Protein AF-0000000084738604 (afdb_homodimer)

pLDDT: mean 96.79, std 7.36, range [33.97, 98.94]

InterPro domains:
  IPR006115 6-phosphogluconate dehydrogenase, NADP-binding [PF03446] (7-159)
  IPR008927 6-phosphogluconate dehydrogenase-like, C-terminal domain superfamily [SSF48179] (179-302)
  IPR013328 6-phosphogluconate dehydrogenase, domain 2 [G3DSA:1.10.1040.10] (171-302)
  IPR015815 3-hydroxyisobutyrate dehydrogenase-related [PIRSF000103] (4-301)
  IPR029154 3-hydroxyisobutyrate dehydrogenase-like, NAD-binding domain [PF14833] (179-284)
  IPR036291 NAD(P)-binding domain superfamily [SSF51735] (6-159)
  IPR051265 HIBADH-related NP60 subfamily [PTHR43580] (1-275)

Foldseek 3Di:
DPPPAFAEEEEDCPLQRLLLLQLLQQVSVVVVHQGYEYEYPPQVSVVVSVVPGRYDYDPDLLSVQQGGQEYEYEDQELVVVVVSLVRSLVRHDAAREYEYAYQYALVSLQVSQVSQVVSRYWYKYWHWDDFSVLQNVLAIETETEADDPVSCVVCVVSNDSRRHPHYDYDYRRRSVSSLVVLVVLLVVLLLLLVLLQQQLCCVLVPVALVNSLVCCCVVPNPDVSSVLSVCQNVVCQAPDARDWLVSSLNSLVSSVVSCVVVVHDDVSSVVLNVLSVVCCVPPNGTHSSLSSLSVCVVSVHDSDPVVD/DPPPAFAEEEEDCPLQRLLLLQLLQQVSVVVVHQGYEYEYPPQVSVVVSVVPGRYDYDPDLLSVQQRGQEYEYEDQELVVVVVSLVRSLVRHDAAREYEYAYQYALVSLQVSQVSQVVSRYWYKYWHWDDFSVLQNVLAIETETEADDPVSCVVCVVSNDSRRHPHYDYDYRRRSVSSLVVLVVLLVVLLLLLVLLQQQLCCVLVPVALVNSLVCCCVVPNPDVSSVLSVCQNVVCQAPDARDWLVSSLSSLVSSVVSCVVVVHDDVSSVVLNVLSVVCCVPPNGTHSSLSSLSVCVVSVHDSDPVVD

Organism: Rhizopus delemar (strain RA 99-880 / ATCC MYA-4621 / FGSC 9543 / NRRL 43880) (NCBI:txid246409)

Solvent-accessible surface area (backbone atoms only — not comparable to full-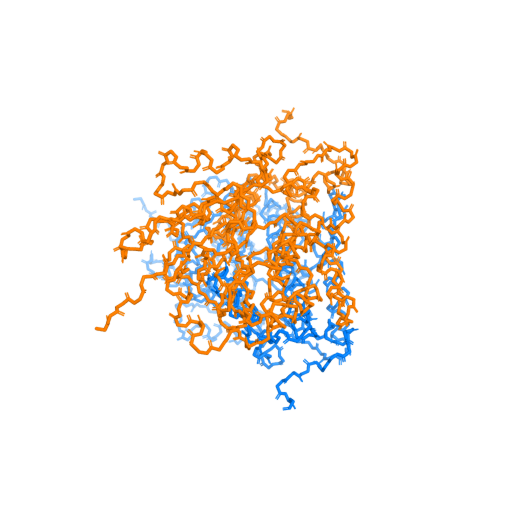atom values): 30447 Å² total; per-residue (Å²): 120,87,73,76,72,50,37,37,30,36,36,30,52,52,80,44,27,40,36,38,44,40,35,35,18,50,50,32,48,75,68,68,24,55,58,22,34,27,33,34,95,60,52,67,50,28,56,56,50,38,75,79,34,53,46,41,69,47,91,43,57,51,58,49,19,59,62,29,42,34,37,37,34,31,46,86,37,54,66,57,44,51,54,51,53,62,58,22,57,90,41,41,36,71,68,20,34,38,39,38,32,40,74,50,52,39,68,56,46,48,53,50,35,52,56,37,41,74,56,46,24,40,40,26,25,38,27,66,48,72,56,45,68,30,27,66,64,28,57,19,36,35,28,34,8,20,46,54,72,69,53,41,67,65,48,47,66,57,39,48,68,40,31,8,77,44,72,47,80,58,55,61,51,30,33,51,22,36,50,45,49,39,50,51,49,46,52,55,54,42,51,44,43,50,45,19,37,48,51,34,38,25,41,52,61,66,52,28,48,66,58,49,46,50,48,38,46,70,74,41,58,95,37,72,62,32,52,52,45,47,37,52,62,68,57,38,21,77,79,53,68,85,47,35,33,70,64,48,46,56,56,51,50,48,37,50,51,50,23,61,74,28,44,23,75,52,68,64,57,53,54,39,50,54,29,42,53,49,24,45,73,76,75,37,74,25,10,52,56,34,40,27,40,40,43,18,52,72,29,71,42,67,67,61,71,79,82,103,121,87,74,76,72,49,35,38,29,34,35,30,52,51,81,44,28,42,36,37,44,40,37,37,16,50,50,32,48,75,69,66,22,56,56,23,34,28,34,33,96,60,53,68,49,28,55,56,48,39,75,79,32,53,46,41,69,47,90,42,58,52,57,48,20,59,62,29,43,34,37,36,32,31,48,86,37,56,67,56,46,52,54,52,52,62,57,23,56,89,40,40,35,71,66,19,35,39,39,38,31,40,74,48,52,40,68,55,46,48,53,50,34,52,56,36,42,74,55,47,25,40,40,26,25,40,28,66,48,73,56,46,69,30,26,65,64,26,57,19,36,36,27,34,8,21,47,54,72,69,54,42,69,66,49,45,66,56,39,48,68,38,31,7,77,45,72,47,80,57,53,62,52,30,36,50,22,36,51,44,49,39,50,51,49,47,52,55,53,42,50,44,44,50,46,19,37,50,50,33,37,26,40,54,62,68,52,28,49,65,56,49,46,51,48,37,46,70,74,41,56,93,38,72,65,32,52,50,44,46,35,51,62,67,57,37,20,78,81,54,68,84,48,36,33,70,64,48,46,56,57,50,50,47,38,51,52,48,21,60,76,29,44,24,75,52,67,63,56,53,53,38,51,53,28,42,54,49,25,46,74,76,73,36,73,26,10,52,56,34,39,26,38,39,43,19,52,71,30,70,42,68,67,60,68,80,81,103

Radius of gyration: 28.25 Å; Cα contacts (8 Å, |Δi|>4): 1260; chains: 2; bounding box: 54×90×63 Å

Nearest PDB structures (foldseek):
  4gbj-assembly3_A  TM=9.069E-01  e=3.255E-23  Dyadobacter fermentans DSM 18053
  5y8k-assembly1_B  TM=8.513E-01  e=8.710E-22  Mycobacterium tuberculosis H37Rv
  2gf2-assembly1_A  TM=8.389E-01  e=6.147E-20  Homo sapiens
  3qha-assembly1_A  TM=7.106E-01  e=1.100E-16  Mycobacterium avium 104
  3zhb-assembly2_C  TM=6.419E-01  e=1.742E-14  Streptomyces kanamyceticus

Sequence (616 aa):
MSSSTLQISYIGLGAIGKHMAGHIANHAASLNYPPLLAYNRTQAKAEELKKTHPVVVATSLEEVAKKSDVIFSCLLNDAAVQETVEALLPHMKPNTILVEQSTIAPKLVKELAQKVSQVGGTYMACPIMGPPLKAAAADLIVLVAGGDSAARSKVLPLMVPVIGKKKIELGENPEESSRLKLCGNFIVTSVVEMLGEYMTLAEASGVGQDKAQELIDNFLPQTMISTYASRISNETFRDQIHFAISTTKKDVNHIIDLANEANAPVPITHTFLKNCDYVLEKHGDYDLTGVVAAHRDQAGIPTDLQKKMSSSTLQISYIGLGAIGKHMAGHIANHAASLNYPPLLAYNRTQAKAEELKKTHPVVVATSLEEVAKKSDVIFSCLLNDAAVQETVEALLPHMKPNTILVEQSTIAPKLVKELAQKVSQVGGTYMACPIMGPPLKAAAADLIVLVAGGDSAARSKVLPLMVPVIGKKKIELGENPEESSRLKLCGNFIVTSVVEMLGEYMTLAEASGVGQDKAQELIDNFLPQTMISTYASRISNETFRDQIHFAISTTKKDVNHIIDLANEANAPVPITHTFLKNCDYVLEKHGDYDLTGVVAAHRDQAGIPTDLQKK

Secondary structure (DSSP, 8-state):
-------EEEE--STTHHHHHHHHHHHHHHTTPPPEEEE-SSHHHHHHHHTTSSEEE-S-HHHHHHH-SEEEE--SSHHHHHHHHHHHGGGPPTTPEEEE-S---HHHHHHHHHHHHHTT-EEEE--EES-HHHHHTT-PEEEEEES-HHHHHHHGGGTTTTT-SEEEE--S-THHHHHHHHHHHHHHHHHHHHHHHHHHHHHHTT--HHHHHHHHHHHSTTSHHHHHHHHHHTTGGGT--SSBHHHHHHHHHHHHHHHHHHT---HHHHHHHHHHHHHHHHT-S-BGGGGHHHHHHHHTS-S-STT-/-------EEEE--STTHHHHHHHHHHHHHHTTPPPEEEE-SSHHHHHHHHTTSSEEE-S-HHHHHHH-SEEEE--SSHHHHHHHHHHHGGGPPTTPEEEE-S---HHHHHHHHHHHHHTT-EEEE--EES-HHHHHTT-PEEEEEES-HHHHHHHGGGTTTTT-SEEEE--S-THHHHHHHHHHHHHHHHHHHHHHHHHHHHHHTT--HHHHHHHHHHHSTTSHHHHHHHHHHTTGGGT--SSBHHHHHHHHHHHHHHHHHHT---HHHHHHHHHHHHHHHHT-S-BGGGGHHHHHHHHTS-S-STT-

Structure (mmCIF, N/CA/C/O backbone):
data_AF-0000000084738604-model_v1
#
loop_
_entity.id
_entity.type
_entity.pdbx_description
1 polymer '6-phosphogluconate dehydrogenase NADP-binding domain-containing protein'
#
loop_
_atom_site.group_PDB
_atom_site.id
_atom_site.type_symbol
_atom_site.label_atom_id
_atom_site.label_alt_id
_atom_site.label_comp_id
_atom_site.label_asym_id
_atom_site.label_entity_id
_atom_site.label_seq_id
_atom_site.pdbx_PDB_ins_code
_atom_site.Cartn_x
_atom_site.Cartn_y
_atom_site.Cartn_z
_atom_site.occupancy
_atom_site.B_iso_or_equiv
_atom_site.auth_seq_id
_atom_site.auth_comp_id
_atom_site.auth_asym_id
_atom_site.auth_atom_id
_atom_site.pdbx_PDB_model_num
ATOM 1 N N . MET A 1 1 ? 8.281 22.547 40.75 1 33.97 1 MET A N 1
ATOM 2 C CA . MET A 1 1 ? 8.367 23.5 39.656 1 33.97 1 MET A CA 1
ATOM 3 C C . MET A 1 1 ? 7.02 24.156 39.406 1 33.97 1 MET A C 1
ATOM 5 O O . MET A 1 1 ? 5.984 23.5 39.406 1 33.97 1 MET A O 1
ATOM 9 N N . SER A 1 2 ? 6.711 25.219 39.938 1 39.81 2 SER A N 1
ATOM 10 C CA . SER A 1 2 ? 5.406 25.875 39.844 1 39.81 2 SER A CA 1
ATOM 11 C C . SER A 1 2 ? 4.75 25.625 38.5 1 39.81 2 SER A C 1
ATOM 13 O O . SER A 1 2 ? 5.23 26.109 37.469 1 39.81 2 SER A O 1
ATOM 15 N N . SER A 1 3 ? 4.332 24.484 38.094 1 49.19 3 SER A N 1
ATOM 16 C CA . SER A 1 3 ? 3.828 24.016 36.812 1 49.19 3 SER A CA 1
ATOM 17 C C . SER A 1 3 ? 2.83 25 36.219 1 49.19 3 SER A C 1
ATOM 19 O O . SER A 1 3 ? 1.771 25.234 36.781 1 49.19 3 SER A O 1
ATOM 21 N N . SER A 1 4 ? 3.322 26.125 35.625 1 68.75 4 SER A N 1
ATOM 22 C CA . SER A 1 4 ? 2.494 27.203 35.094 1 68.75 4 SER A CA 1
ATOM 23 C C . SER A 1 4 ? 1.292 26.672 34.344 1 68.75 4 SER A C 1
ATOM 25 O O . SER A 1 4 ? 1.424 25.734 33.531 1 68.75 4 SER A O 1
ATOM 27 N N . THR A 1 5 ? 0.12 26.891 34.906 1 90.31 5 THR A N 1
ATOM 28 C CA . THR A 1 5 ? -1.177 26.547 34.312 1 90.31 5 THR A CA 1
ATOM 29 C C . THR A 1 5 ? -1.376 27.234 32.969 1 90.31 5 THR A C 1
ATOM 31 O O . THR A 1 5 ? -1.068 28.422 32.844 1 90.31 5 THR A O 1
ATOM 34 N N . LEU A 1 6 ? -1.567 26.422 31.938 1 95.94 6 LEU A N 1
ATOM 35 C CA . LEU A 1 6 ? -1.768 26.953 30.594 1 95.94 6 LEU A CA 1
ATOM 36 C C . LEU A 1 6 ? -3.252 27.047 30.266 1 95.94 6 LEU A C 1
ATOM 38 O O . LEU A 1 6 ? -4.023 26.141 30.594 1 95.94 6 LEU A O 1
ATOM 42 N N . GLN A 1 7 ? -3.617 28.219 29.719 1 98.19 7 GLN A N 1
ATOM 43 C CA . GLN A 1 7 ? -4.902 28.234 29.016 1 98.19 7 GLN A CA 1
ATOM 44 C C . GLN A 1 7 ? -4.758 27.734 27.578 1 98.19 7 GLN A C 1
ATOM 46 O O . GLN A 1 7 ? -4.078 28.375 26.766 1 98.19 7 GLN A O 1
ATOM 51 N N . ILE A 1 8 ? -5.426 26.578 27.297 1 98.75 8 ILE A N 1
ATOM 52 C CA . ILE A 1 8 ? -5.363 25.953 25.984 1 98.75 8 ILE A CA 1
ATOM 53 C C . ILE A 1 8 ? -6.668 26.203 25.234 1 98.75 8 ILE A C 1
ATOM 55 O O . ILE A 1 8 ? -7.754 26.125 25.812 1 98.75 8 ILE A O 1
ATOM 59 N N . SER A 1 9 ? -6.547 26.5 23.969 1 98.88 9 SER A N 1
ATOM 60 C CA . SER A 1 9 ? -7.73 26.641 23.125 1 98.88 9 SER A CA 1
ATOM 61 C C . SER A 1 9 ? -7.656 25.734 21.906 1 98.88 9 SER A C 1
ATOM 63 O O . SER A 1 9 ? -6.566 25.312 21.5 1 98.88 9 SER A O 1
ATOM 65 N N . TYR A 1 10 ? -8.812 25.359 21.312 1 98.94 10 TYR A N 1
ATOM 66 C CA . TYR A 1 10 ? -8.906 24.594 20.062 1 98.94 10 TYR A CA 1
ATOM 67 C C . TYR A 1 10 ? -9.906 25.234 19.109 1 98.94 10 TYR A C 1
ATOM 69 O O . TYR A 1 10 ? -11.062 25.453 19.469 1 98.94 10 TYR A O 1
ATOM 77 N N . ILE A 1 11 ? -9.367 25.578 17.953 1 98.94 11 ILE A N 1
ATOM 78 C CA . ILE A 1 11 ? -10.203 26.172 16.922 1 98.94 11 ILE A CA 1
ATOM 79 C C . ILE A 1 11 ? -10.438 25.156 15.797 1 98.94 11 ILE A C 1
ATOM 81 O O . ILE A 1 11 ? -9.484 24.672 15.188 1 98.94 11 ILE A O 1
ATOM 85 N N . GLY A 1 12 ? -11.695 24.891 15.398 1 98.75 12 GLY A N 1
ATOM 86 C CA . GLY A 1 12 ? -12.047 23.922 14.375 1 98.75 12 GLY A CA 1
ATOM 87 C C . GLY A 1 12 ? -12.461 22.578 14.945 1 98.75 12 GLY A C 1
ATOM 88 O O . GLY A 1 12 ? -11.609 21.797 15.383 1 98.75 12 GLY A O 1
ATOM 89 N N . LEU A 1 13 ? -13.758 22.328 14.867 1 98.56 13 LEU A N 1
ATOM 90 C CA . LEU A 1 13 ? -14.32 21.125 15.484 1 98.56 13 LEU A CA 1
ATOM 91 C C . LEU A 1 13 ? -15.078 20.281 14.461 1 98.56 13 LEU A C 1
ATOM 93 O O . LEU A 1 13 ? -16.219 19.906 14.688 1 98.56 13 LEU A O 1
ATOM 97 N N . GLY A 1 14 ? -14.375 20.109 13.312 1 96.06 14 GLY A N 1
ATOM 98 C CA . GLY A 1 14 ? -14.898 19.234 12.273 1 96.06 14 GLY A CA 1
ATOM 99 C C . GLY A 1 14 ? -14.711 17.75 12.586 1 96.06 14 GLY A C 1
ATOM 100 O O . GLY A 1 14 ? -14.633 17.375 13.758 1 96.06 14 GLY A O 1
ATOM 101 N N . ALA A 1 15 ? -14.656 16.938 11.578 1 94.12 15 ALA A N 1
ATOM 102 C CA . ALA A 1 15 ? -14.664 15.477 11.664 1 94.12 15 ALA A CA 1
ATOM 103 C C . ALA A 1 15 ? -13.469 14.969 12.461 1 94.12 15 ALA A C 1
ATOM 105 O O . ALA A 1 15 ? -13.555 13.945 13.148 1 94.12 15 ALA A O 1
ATOM 106 N N . ILE A 1 16 ? -12.359 15.68 12.406 1 96.94 16 ILE A N 1
ATOM 107 C CA . ILE A 1 16 ? -11.148 15.25 13.094 1 96.94 16 ILE A CA 1
ATOM 108 C C . ILE A 1 16 ? -10.906 16.125 14.32 1 96.94 16 ILE A C 1
ATOM 110 O O . ILE A 1 16 ? -10.664 15.625 15.414 1 96.94 16 ILE A O 1
ATOM 114 N N . GLY A 1 17 ? -11.102 17.438 14.18 1 98.5 17 GLY A N 1
ATOM 115 C CA . GLY A 1 17 ? -10.789 18.406 15.219 1 98.5 17 GLY A CA 1
ATOM 116 C C . GLY A 1 17 ? -11.547 18.156 16.516 1 98.5 17 GLY A C 1
ATOM 117 O O . GLY A 1 17 ? -11 18.344 17.594 1 98.5 17 GLY A O 1
ATOM 118 N N . LYS A 1 18 ? -12.773 17.719 16.391 1 98.56 18 LYS A N 1
ATOM 119 C CA . LYS A 1 18 ? -13.602 17.531 17.594 1 98.56 18 LYS A CA 1
ATOM 120 C C . LYS A 1 18 ? -13.023 16.453 18.484 1 98.56 18 LYS A C 1
ATOM 122 O O . LYS A 1 18 ? -13.07 16.562 19.719 1 98.56 18 LYS A O 1
ATOM 127 N N . HIS A 1 19 ? -12.469 15.391 17.906 1 98.75 19 HIS A N 1
ATOM 128 C CA . HIS A 1 19 ? -11.891 14.305 18.688 1 98.75 19 HIS A CA 1
ATOM 129 C C . HIS A 1 19 ? -10.594 14.734 19.359 1 98.75 19 HIS A C 1
ATOM 131 O O . HIS A 1 19 ? -10.383 14.461 20.547 1 98.75 19 HIS A O 1
ATOM 137 N N . MET A 1 20 ? -9.789 15.469 18.578 1 98.88 20 MET A N 1
ATOM 138 C CA . MET A 1 20 ? -8.523 15.953 19.125 1 98.88 20 MET A CA 1
ATOM 139 C C . MET A 1 20 ? -8.781 16.953 20.266 1 98.88 20 MET A C 1
ATOM 141 O O . MET A 1 20 ? -8.156 16.859 21.328 1 98.88 20 MET A O 1
ATOM 145 N N . ALA A 1 21 ? -9.695 17.844 20.031 1 98.94 21 ALA A N 1
ATOM 146 C CA . ALA A 1 21 ? -10.07 18.812 21.062 1 98.94 21 ALA A CA 1
ATOM 147 C C . ALA A 1 21 ? -10.547 18.125 22.328 1 98.94 21 ALA A C 1
ATOM 149 O O . ALA A 1 21 ? -10.172 18.531 23.438 1 98.94 21 ALA A O 1
ATOM 150 N N . GLY A 1 22 ? -11.352 17.125 22.172 1 98.88 22 GLY A N 1
ATOM 151 C CA . GLY A 1 22 ? -11.836 16.391 23.328 1 98.88 22 GLY A CA 1
ATOM 152 C C . GLY A 1 22 ? -10.727 15.727 24.125 1 98.88 22 GLY A C 1
ATOM 153 O O . GLY A 1 22 ? -10.695 15.82 25.344 1 98.88 22 GLY A O 1
ATOM 154 N N . HIS A 1 23 ? -9.82 15.055 23.438 1 98.94 23 HIS A N 1
ATOM 155 C CA . HIS A 1 23 ? -8.695 14.414 24.094 1 98.94 23 HIS A CA 1
ATOM 156 C C . HIS A 1 23 ? -7.836 15.438 24.844 1 98.94 23 HIS A C 1
ATOM 158 O O . HIS A 1 23 ? -7.418 15.195 25.969 1 98.94 23 HIS A O 1
ATOM 164 N N . ILE A 1 24 ? -7.602 16.562 24.203 1 98.88 24 ILE A N 1
ATOM 165 C CA . ILE A 1 24 ? -6.766 17.609 24.797 1 98.88 24 ILE A CA 1
ATOM 166 C C . ILE A 1 24 ? -7.477 18.219 26 1 98.88 24 ILE A C 1
ATOM 168 O O . ILE A 1 24 ? -6.848 18.5 27.016 1 98.88 24 ILE A O 1
ATOM 172 N N . ALA A 1 25 ? -8.758 18.406 25.906 1 98.81 25 ALA A N 1
ATOM 173 C CA . ALA A 1 25 ? -9.547 18.938 27.031 1 98.81 25 ALA A CA 1
ATOM 174 C C . ALA A 1 25 ? -9.438 18.031 28.25 1 98.81 25 ALA A C 1
ATOM 176 O O . ALA A 1 25 ? -9.203 18.5 29.359 1 98.81 25 ALA A O 1
ATOM 177 N N . ASN A 1 26 ? -9.617 16.734 28 1 98.81 26 ASN A N 1
ATOM 178 C CA . ASN A 1 26 ? -9.508 15.766 29.094 1 98.81 26 ASN A CA 1
ATOM 179 C C . ASN A 1 26 ? -8.117 15.773 29.719 1 98.81 26 ASN A C 1
ATOM 181 O O . ASN A 1 26 ? -7.977 15.688 30.938 1 98.81 26 ASN A O 1
ATOM 185 N N . HIS A 1 27 ? -7.145 15.852 28.844 1 98.69 27 HIS A N 1
ATOM 186 C CA . HIS A 1 27 ? -5.77 15.875 29.344 1 98.69 27 HIS A CA 1
ATOM 187 C C . HIS A 1 27 ? -5.5 17.141 30.156 1 98.69 27 HIS A C 1
ATOM 189 O O . HIS A 1 27 ? -4.871 17.062 31.219 1 98.69 27 HIS A O 1
ATOM 195 N N . ALA A 1 28 ? -5.945 18.281 29.672 1 98.19 28 ALA A N 1
ATOM 196 C CA . ALA A 1 28 ? -5.793 19.547 30.406 1 98.19 28 ALA A CA 1
ATOM 197 C C . ALA A 1 28 ? -6.43 19.453 31.781 1 98.19 28 ALA A C 1
ATOM 199 O O . ALA A 1 28 ? -5.852 19.906 32.781 1 98.19 28 ALA A O 1
ATOM 200 N N . ALA A 1 29 ? -7.559 18.875 31.828 1 97.94 29 ALA A N 1
ATOM 201 C CA . ALA A 1 29 ? -8.25 18.688 33.094 1 97.94 29 ALA A CA 1
ATOM 202 C C . ALA A 1 29 ? -7.422 17.828 34.062 1 97.94 29 ALA A C 1
ATOM 204 O O . ALA A 1 29 ? -7.344 18.125 35.25 1 97.94 29 ALA A O 1
ATOM 205 N N . SER A 1 30 ? -6.836 16.797 33.469 1 97.94 30 SER A N 1
ATOM 206 C CA . SER A 1 30 ? -6.031 15.898 34.281 1 97.94 30 SER A CA 1
ATOM 207 C C . SER A 1 30 ? -4.801 16.609 34.844 1 97.94 30 SER A C 1
ATOM 209 O O . SER A 1 30 ? -4.246 16.188 35.875 1 97.94 30 SER A O 1
ATOM 211 N N . LEU A 1 31 ? -4.395 17.703 34.219 1 96.88 31 LEU A N 1
ATOM 212 C CA . LEU A 1 31 ? -3.238 18.484 34.656 1 96.88 31 LEU A CA 1
ATOM 213 C C . LEU A 1 31 ? -3.672 19.656 35.531 1 96.88 31 LEU A C 1
ATOM 215 O O . LEU A 1 31 ? -2.848 20.484 35.906 1 96.88 31 LEU A O 1
ATOM 219 N N . ASN A 1 32 ? -4.961 19.75 35.75 1 96.81 32 ASN A N 1
ATOM 220 C CA . ASN A 1 32 ? -5.562 20.844 36.5 1 96.81 32 ASN A CA 1
ATOM 221 C C . ASN A 1 32 ? -5.387 22.188 35.812 1 96.81 32 ASN A C 1
ATOM 223 O O . ASN A 1 32 ? -5.152 23.203 36.469 1 96.81 32 ASN A O 1
ATOM 227 N N . TYR A 1 33 ? -5.289 22.141 34.5 1 97.75 33 TYR A N 1
ATOM 228 C CA . TYR A 1 33 ? -5.363 23.359 33.719 1 97.75 33 TYR A CA 1
ATOM 229 C C . TYR A 1 33 ? -6.801 23.859 33.625 1 97.75 33 TYR A C 1
ATOM 231 O O . TYR A 1 33 ? -7.742 23.125 33.938 1 97.75 33 TYR A O 1
ATOM 239 N N . PRO A 1 34 ? -6.934 25.172 33.281 1 97.5 34 PRO A N 1
ATOM 240 C CA . PRO A 1 34 ? -8.297 25.625 32.969 1 97.5 34 PRO A CA 1
ATOM 241 C C . PRO A 1 34 ? -8.953 24.812 31.859 1 97.5 34 PRO A C 1
ATOM 243 O O . PRO A 1 34 ? -8.258 24.25 31.016 1 97.5 34 PRO A O 1
ATOM 246 N N . PRO A 1 35 ? -10.281 24.734 31.875 1 98.38 35 PRO A N 1
ATOM 247 C CA . PRO A 1 35 ? -10.961 24.031 30.781 1 98.38 35 PRO A CA 1
ATOM 248 C C . PRO A 1 35 ? -10.57 24.547 29.406 1 98.38 35 PRO A C 1
ATOM 250 O O . PRO A 1 35 ? -10.352 25.75 29.234 1 98.38 35 PRO A O 1
ATOM 253 N N . LEU A 1 36 ? -10.547 23.656 28.484 1 98.81 36 LEU A N 1
ATOM 254 C CA . LEU A 1 36 ? -10.211 24.016 27.109 1 98.81 36 LEU A CA 1
ATOM 255 C C . LEU A 1 36 ? -11.195 25.047 26.562 1 98.81 36 LEU A C 1
ATOM 257 O O . LEU A 1 36 ? -12.414 24.891 26.719 1 98.81 36 LEU A O 1
ATOM 261 N N . LEU A 1 37 ? -10.672 26.109 26.031 1 98.75 37 LEU A N 1
ATOM 262 C CA . LEU A 1 37 ? -11.5 27.062 25.297 1 98.75 37 LEU A CA 1
ATOM 263 C C . LEU A 1 37 ? -11.719 26.625 23.859 1 98.75 37 LEU A C 1
ATOM 265 O O . LEU A 1 37 ? -10.781 26.625 23.047 1 98.75 37 LEU A O 1
ATOM 269 N N . ALA A 1 38 ? -12.984 26.25 23.5 1 98.88 38 ALA A N 1
ATOM 270 C CA . ALA A 1 38 ? -13.281 25.672 22.188 1 98.88 38 ALA A CA 1
ATOM 271 C C . ALA A 1 38 ? -14.031 26.656 21.312 1 98.88 38 ALA A C 1
ATOM 273 O O . ALA A 1 38 ? -14.984 27.297 21.766 1 98.88 38 ALA A O 1
ATOM 274 N N . TYR A 1 39 ? -13.586 26.781 20.047 1 98.75 39 TYR A N 1
ATOM 275 C CA . TYR A 1 39 ? -14.25 27.656 19.094 1 98.75 39 TYR A CA 1
ATOM 276 C C . TYR A 1 39 ? -14.469 26.953 17.766 1 98.75 39 TYR A C 1
ATOM 278 O O . TYR A 1 39 ? -13.602 26.219 17.281 1 98.75 39 TYR A O 1
ATOM 286 N N . ASN A 1 40 ? -15.609 27.188 17.188 1 98.5 40 ASN A N 1
ATOM 287 C CA . ASN A 1 40 ? -15.953 26.828 15.805 1 98.5 40 ASN A CA 1
ATOM 288 C C . ASN A 1 40 ? -16.859 27.875 15.164 1 98.5 40 ASN A C 1
ATOM 290 O O . ASN A 1 40 ? -17.688 28.5 15.844 1 98.5 40 ASN A O 1
ATOM 294 N N . ARG A 1 41 ? -16.672 28.094 13.867 1 95.88 41 ARG A N 1
ATOM 295 C CA . ARG A 1 41 ? -17.516 29.047 13.172 1 95.88 41 ARG A CA 1
ATOM 296 C C . ARG A 1 41 ? -19 28.75 13.43 1 95.88 41 ARG A C 1
ATOM 298 O O . ARG A 1 41 ? -19.781 29.672 13.703 1 95.88 41 ARG A O 1
ATOM 305 N N . THR A 1 42 ? -19.312 27.453 13.297 1 95.88 42 THR A N 1
ATOM 306 C CA . THR A 1 42 ? -20.641 27 13.742 1 95.88 42 THR A CA 1
ATOM 307 C C . THR A 1 42 ? -20.625 26.672 15.227 1 95.88 42 THR A C 1
ATOM 309 O O . THR A 1 42 ? -20.266 25.562 15.617 1 95.88 42 THR A O 1
ATOM 312 N N . GLN A 1 43 ? -21.203 27.5 16.047 1 95.5 43 GLN A N 1
ATOM 313 C CA . GLN A 1 43 ? -21.047 27.438 17.5 1 95.5 43 GLN A CA 1
ATOM 314 C C . GLN A 1 43 ? -21.672 26.156 18.062 1 95.5 43 GLN A C 1
ATOM 316 O O . GLN A 1 43 ? -21.219 25.641 19.094 1 95.5 43 GLN A O 1
ATOM 321 N N . ALA A 1 44 ? -22.641 25.641 17.328 1 97.31 44 ALA A N 1
ATOM 322 C CA . ALA A 1 44 ? -23.312 24.438 17.781 1 97.31 44 ALA A CA 1
ATOM 323 C C . ALA A 1 44 ? -22.344 23.281 17.938 1 97.31 44 ALA A C 1
ATOM 325 O O . ALA A 1 44 ? -22.516 22.438 18.812 1 97.31 44 ALA A O 1
ATOM 326 N N . LYS A 1 45 ? -21.266 23.281 17.219 1 97.88 45 LYS A N 1
ATOM 327 C CA . LYS A 1 45 ? -20.281 22.219 17.312 1 97.88 45 LYS A CA 1
ATOM 328 C C . LYS A 1 45 ? -19.5 22.297 18.625 1 97.88 45 LYS A C 1
ATOM 330 O O . LYS A 1 45 ? -19.188 21.281 19.234 1 97.88 45 LYS A O 1
ATOM 335 N N . ALA A 1 46 ? -19.203 23.516 19.031 1 98.25 46 ALA A N 1
ATOM 336 C CA . ALA A 1 46 ? -18.5 23.703 20.297 1 98.25 46 ALA A CA 1
ATOM 337 C C . ALA A 1 46 ? -19.422 23.359 21.469 1 98.25 46 ALA A C 1
ATOM 339 O O . ALA A 1 46 ? -18.969 22.781 22.469 1 98.25 46 ALA A O 1
ATOM 340 N N . GLU A 1 47 ? -20.703 23.719 21.328 1 98.31 47 GLU A N 1
ATOM 341 C CA . GLU A 1 47 ? -21.672 23.391 22.359 1 98.31 47 GLU A CA 1
ATOM 342 C C . GLU A 1 47 ? -21.828 21.875 22.516 1 98.31 47 GLU A C 1
ATOM 344 O O . GLU A 1 47 ? -22 21.375 23.625 1 98.31 47 GLU A O 1
ATOM 349 N N . GLU A 1 48 ? -21.797 21.219 21.391 1 98.44 48 GLU A N 1
ATOM 350 C CA . GLU A 1 48 ? -21.891 19.766 21.422 1 98.44 48 GLU A CA 1
ATOM 351 C C . GLU A 1 48 ? -20.719 19.141 22.156 1 98.44 48 GLU A C 1
ATOM 353 O O . GLU A 1 48 ? -20.875 18.203 22.922 1 98.44 48 GLU A O 1
ATOM 358 N N . LEU A 1 49 ? -19.531 19.625 21.891 1 98.56 49 LEU A N 1
ATOM 359 C CA . LEU A 1 49 ? -18.328 19.125 22.562 1 98.56 49 LEU A CA 1
ATOM 360 C C . LEU A 1 49 ? -18.406 19.344 24.062 1 98.56 49 LEU A C 1
ATOM 362 O O . LEU A 1 49 ? -17.953 18.5 24.844 1 98.56 49 LEU A O 1
ATOM 366 N N . LYS A 1 50 ? -18.984 20.422 24.484 1 98.31 50 LYS A N 1
ATOM 367 C CA . LYS A 1 50 ? -19.094 20.812 25.891 1 98.31 50 LYS A CA 1
ATOM 368 C C . LYS A 1 50 ? -19.922 19.781 26.672 1 98.31 50 LYS A C 1
ATOM 370 O O . LYS A 1 50 ? -19.719 19.609 27.875 1 98.31 50 LYS A O 1
ATOM 375 N N . LYS A 1 51 ? -20.781 19.078 25.984 1 98.38 51 LYS A N 1
ATOM 376 C CA . LYS A 1 51 ? -21.656 18.125 26.641 1 98.38 51 LYS A CA 1
ATOM 377 C C . LYS A 1 51 ? -20.891 16.922 27.172 1 98.38 51 LYS A C 1
ATOM 379 O O . LYS A 1 51 ? -21.312 16.266 28.109 1 98.38 51 LYS A O 1
ATOM 384 N N . THR A 1 52 ? -19.719 16.656 26.578 1 98.12 52 THR A N 1
ATOM 385 C CA . THR A 1 52 ? -19.062 15.383 26.891 1 98.12 52 THR A CA 1
ATOM 386 C C . THR A 1 52 ? -17.641 15.617 27.375 1 98.12 52 THR A C 1
ATOM 388 O O . THR A 1 52 ? -16.969 14.688 27.844 1 98.12 52 THR A O 1
ATOM 391 N N . HIS A 1 53 ? -17.125 16.828 27.266 1 98.62 53 HIS A N 1
ATOM 392 C CA . HIS A 1 53 ? -15.75 17.141 27.641 1 98.62 53 HIS A CA 1
ATOM 393 C C . HIS A 1 53 ? -15.68 18.438 28.438 1 98.62 53 HIS A C 1
ATOM 395 O O . HIS A 1 53 ? -16.578 19.266 28.359 1 98.62 53 HIS A O 1
ATOM 401 N N . PRO A 1 54 ? -14.656 18.578 29.25 1 98.44 54 PRO A N 1
ATOM 402 C CA . PRO A 1 54 ? -14.492 19.812 30.031 1 98.44 54 PRO A CA 1
ATOM 403 C C . PRO A 1 54 ? -14.016 20.984 29.172 1 98.44 54 PRO A C 1
ATOM 405 O O . PRO A 1 54 ? -12.836 21.359 29.219 1 98.44 54 PRO A O 1
ATOM 408 N N . VAL A 1 55 ? -14.961 21.672 28.484 1 98.31 55 VAL A N 1
ATOM 409 C CA . VAL A 1 55 ? -14.617 22.781 27.609 1 98.31 55 VAL A CA 1
ATOM 410 C C . VAL A 1 55 ? -15.516 23.984 27.906 1 98.31 55 VAL A C 1
ATOM 412 O O . VAL A 1 55 ? -16.578 23.828 28.5 1 98.31 55 VAL A O 1
ATOM 415 N N . VAL A 1 56 ? -15.023 25.109 27.703 1 98.56 56 VAL A N 1
ATOM 416 C CA . VAL A 1 56 ? -15.789 26.359 27.641 1 98.56 56 VAL A CA 1
ATOM 417 C C . VAL A 1 56 ? -15.891 26.844 26.203 1 98.56 56 VAL A C 1
ATOM 419 O O . VAL A 1 56 ? -14.906 26.828 25.469 1 98.56 56 VAL A O 1
ATOM 422 N N . VAL A 1 57 ? -17.062 27.172 25.797 1 98.69 57 VAL A N 1
ATOM 423 C CA . VAL A 1 57 ? -17.281 27.641 24.438 1 98.69 57 VAL A CA 1
ATOM 424 C C . VAL A 1 57 ? -16.859 29.109 24.312 1 98.69 57 VAL A C 1
ATOM 426 O O . VAL A 1 57 ? -17.391 29.969 25.016 1 98.69 57 VAL A O 1
ATOM 429 N N . ALA A 1 58 ? -15.867 29.359 23.484 1 98.31 58 ALA A N 1
ATOM 430 C CA . ALA A 1 58 ? -15.461 30.734 23.219 1 98.31 58 ALA A CA 1
ATOM 431 C C . ALA A 1 58 ? -16.484 31.438 22.328 1 98.31 58 ALA A C 1
ATOM 433 O O . ALA A 1 58 ? -17.031 30.844 21.406 1 98.31 58 ALA A O 1
ATOM 434 N N . THR A 1 59 ? -16.672 32.688 22.469 1 96.06 59 THR A N 1
ATOM 435 C CA . THR A 1 59 ? -17.688 33.438 21.75 1 96.06 59 THR A CA 1
ATOM 436 C C . THR A 1 59 ? -17.109 34.094 20.516 1 96.06 59 THR A C 1
ATOM 438 O O . THR A 1 59 ? -17.844 34.531 19.625 1 96.06 59 THR A O 1
ATOM 441 N N . SER A 1 60 ? -15.758 34.219 20.516 1 97.88 60 SER A N 1
ATOM 442 C CA . SER A 1 60 ? -15.094 34.875 19.391 1 97.88 60 SER A CA 1
ATOM 443 C C . SER A 1 60 ? -13.625 34.469 19.297 1 97.88 60 SER A C 1
ATOM 445 O O . SER A 1 60 ? -13.055 33.969 20.281 1 97.88 60 SER A O 1
ATOM 447 N N . LEU A 1 61 ? -13.07 34.719 18.188 1 98.62 61 LEU A N 1
ATOM 448 C CA . LEU A 1 61 ? -11.641 34.5 18.016 1 98.62 61 LEU A CA 1
ATOM 449 C C . LEU A 1 61 ? -10.828 35.5 18.828 1 98.62 61 LEU A C 1
ATOM 451 O O . LEU A 1 61 ? -9.742 35.188 19.297 1 98.62 61 LEU A O 1
ATOM 455 N N . GLU A 1 62 ? -11.367 36.688 19.016 1 98.38 62 GLU A N 1
ATOM 456 C CA . GLU A 1 62 ? -10.734 37.656 19.875 1 98.38 62 GLU A CA 1
ATOM 457 C C . GLU A 1 62 ? -10.562 37.125 21.297 1 98.38 62 GLU A C 1
ATOM 459 O O . GLU A 1 62 ? -9.5 37.281 21.906 1 98.38 62 GLU A O 1
ATOM 464 N N . GLU A 1 63 ? -11.633 36.562 21.797 1 98.5 63 GLU A N 1
ATOM 465 C CA . GLU A 1 63 ? -11.578 35.969 23.141 1 98.5 63 GLU A CA 1
ATOM 466 C C . GLU A 1 63 ? -10.492 34.906 23.219 1 98.5 63 GLU A C 1
ATOM 468 O O . GLU A 1 63 ? -9.719 34.875 24.188 1 98.5 63 GLU A O 1
ATOM 473 N N . VAL A 1 64 ? -10.398 34.031 22.219 1 98.69 64 VAL A N 1
ATOM 474 C CA . VAL A 1 64 ? -9.398 32.969 22.156 1 98.69 64 VAL A CA 1
ATOM 475 C C . VAL A 1 64 ? -8 33.594 22.188 1 98.69 64 VAL A C 1
ATOM 477 O O . VAL A 1 64 ? -7.152 33.156 22.984 1 98.69 64 VAL A O 1
ATOM 480 N N . ALA A 1 65 ? -7.777 34.562 21.359 1 98.69 65 ALA A N 1
ATOM 481 C CA . ALA A 1 65 ? -6.461 35.188 21.219 1 98.69 65 ALA A CA 1
ATOM 482 C C . ALA A 1 65 ? -6.02 35.844 22.516 1 98.69 65 ALA A C 1
ATOM 484 O O . ALA A 1 65 ? -4.852 35.75 22.906 1 98.69 65 ALA A O 1
ATOM 485 N N . LYS A 1 66 ? -6.906 36.469 23.234 1 98.12 66 LYS A N 1
ATOM 486 C CA . LYS A 1 66 ? -6.586 37.25 24.438 1 98.12 66 LYS A CA 1
ATOM 487 C C . LYS A 1 66 ? -6.289 36.344 25.625 1 98.12 66 LYS A C 1
ATOM 489 O O . LYS A 1 66 ? -5.512 36.688 26.516 1 98.12 66 LYS A O 1
ATOM 494 N N . LYS A 1 67 ? -6.805 35.188 25.562 1 97.94 67 LYS A N 1
ATOM 495 C CA . LYS A 1 67 ? -6.785 34.375 26.797 1 97.94 67 LYS A CA 1
ATOM 496 C C . LYS A 1 67 ? -5.777 33.219 26.688 1 97.94 67 LYS A C 1
ATOM 498 O O . LYS A 1 67 ? -5.285 32.719 27.703 1 97.94 67 LYS A O 1
ATOM 503 N N . SER A 1 68 ? -5.43 32.781 25.547 1 98.38 68 SER A N 1
ATOM 504 C CA . SER A 1 68 ? -4.797 31.484 25.359 1 98.38 68 SER A CA 1
ATOM 505 C C . SER A 1 68 ? -3.277 31.594 25.453 1 98.38 68 SER A C 1
ATOM 507 O O . SER A 1 68 ? -2.686 32.562 24.953 1 98.38 68 SER A O 1
ATOM 509 N N . ASP A 1 69 ? -2.68 30.625 26.078 1 98.38 69 ASP A N 1
ATOM 510 C CA . ASP A 1 69 ? -1.237 30.422 26.016 1 98.38 69 ASP A CA 1
ATOM 511 C C . ASP A 1 69 ? -0.86 29.547 24.812 1 98.38 69 ASP A C 1
ATOM 513 O O . ASP A 1 69 ? 0.186 29.766 24.203 1 98.38 69 ASP A O 1
ATOM 517 N N . VAL A 1 70 ? -1.662 28.547 24.5 1 98.81 70 VAL A N 1
ATOM 518 C CA . VAL A 1 70 ? -1.511 27.641 23.375 1 98.81 70 VAL A CA 1
ATOM 519 C C . VAL A 1 70 ? -2.826 27.562 22.594 1 98.81 70 VAL A C 1
ATOM 521 O O . VAL A 1 70 ? -3.887 27.344 23.188 1 98.81 70 VAL A O 1
ATOM 524 N N . ILE A 1 71 ? -2.77 27.781 21.297 1 98.94 71 ILE A N 1
ATOM 525 C CA . ILE A 1 71 ? -3.939 27.672 20.438 1 98.94 71 ILE A CA 1
ATOM 526 C C . ILE A 1 71 ? -3.723 26.562 19.406 1 98.94 71 ILE A C 1
ATOM 528 O O . ILE A 1 71 ? -2.791 26.641 18.594 1 98.94 71 ILE A O 1
ATOM 532 N N . PHE A 1 72 ? -4.57 25.531 19.422 1 98.94 72 PHE A N 1
ATOM 533 C CA . PHE A 1 72 ? -4.621 24.531 18.375 1 98.94 72 PHE A CA 1
ATOM 534 C C . PHE A 1 72 ? -5.672 24.891 17.328 1 98.94 72 PHE A C 1
ATOM 536 O O . PHE A 1 72 ? -6.715 25.453 17.656 1 98.94 72 PHE A O 1
ATOM 543 N N . SER A 1 73 ? -5.41 24.578 16.094 1 98.88 73 SER A N 1
ATOM 544 C CA . SER A 1 73 ? -6.41 24.766 15.047 1 98.88 73 SER A CA 1
ATOM 545 C C . SER A 1 73 ? -6.383 23.625 14.039 1 98.88 73 SER A C 1
ATOM 547 O O . SER A 1 73 ? -5.316 23.062 13.758 1 98.88 73 SER A O 1
ATOM 549 N N . CYS A 1 74 ? -7.477 23.188 13.547 1 98.81 74 CYS A N 1
ATOM 550 C CA . CYS A 1 74 ? -7.703 22.203 12.5 1 98.81 74 CYS A CA 1
ATOM 551 C C . CYS A 1 74 ? -8.898 22.578 11.641 1 98.81 74 CYS A C 1
ATOM 553 O O . CYS A 1 74 ? -10.047 22.375 12.039 1 98.81 74 CYS A O 1
ATOM 555 N N . LEU A 1 75 ? -8.578 23.156 10.477 1 98.44 75 LEU A N 1
ATOM 556 C CA . LEU A 1 75 ? -9.609 23.797 9.672 1 98.44 75 LEU A CA 1
ATOM 557 C C . LEU A 1 75 ? -9.641 23.219 8.258 1 98.44 75 LEU A C 1
ATOM 559 O O . LEU A 1 75 ? -8.758 22.438 7.891 1 98.44 75 LEU A O 1
ATOM 563 N N . LEU A 1 76 ? -10.609 23.562 7.48 1 95.56 76 LEU A N 1
ATOM 564 C CA . LEU A 1 76 ? -11.008 22.891 6.25 1 95.56 76 LEU A CA 1
ATOM 565 C C . LEU A 1 76 ? -9.969 23.094 5.156 1 95.56 76 LEU A C 1
ATOM 567 O O . LEU A 1 76 ? -9.648 22.156 4.414 1 95.56 76 LEU A O 1
ATOM 571 N N . ASN A 1 77 ? -9.539 24.344 4.996 1 97.25 77 ASN A N 1
ATOM 572 C CA . ASN A 1 77 ? -8.719 24.672 3.836 1 97.25 77 ASN A CA 1
ATOM 573 C C . ASN A 1 77 ? -7.875 25.922 4.082 1 97.25 77 ASN A C 1
ATOM 575 O O . ASN A 1 77 ? -7.902 26.484 5.172 1 97.25 77 ASN A O 1
ATOM 579 N N . ASP A 1 78 ? -7.125 26.312 3.061 1 98.56 78 ASP A N 1
ATOM 580 C CA . ASP A 1 78 ? -6.211 27.438 3.15 1 98.56 78 ASP A CA 1
ATOM 581 C C . ASP A 1 78 ? -6.957 28.719 3.539 1 98.56 78 ASP A C 1
ATOM 583 O O . ASP A 1 78 ? -6.52 29.453 4.426 1 98.56 78 ASP A O 1
ATOM 587 N N . ALA A 1 79 ? -8.055 28.938 2.928 1 98.38 79 ALA A N 1
ATOM 588 C CA . ALA A 1 79 ? -8.805 30.172 3.162 1 98.38 79 ALA A CA 1
ATOM 589 C C . ALA A 1 79 ? -9.281 30.25 4.609 1 98.38 79 ALA A C 1
ATOM 591 O O . ALA A 1 79 ? -9.18 31.312 5.242 1 98.38 79 ALA A O 1
ATOM 592 N N . ALA A 1 80 ? -9.789 29.172 5.105 1 98.38 80 ALA A N 1
ATOM 593 C CA . ALA A 1 80 ? -10.281 29.141 6.477 1 98.38 80 ALA A CA 1
ATOM 594 C C . ALA A 1 80 ? -9.148 29.375 7.473 1 98.38 80 ALA A C 1
ATOM 596 O O . ALA A 1 80 ? -9.32 30.094 8.461 1 98.38 80 ALA A O 1
ATOM 597 N N . VAL A 1 81 ? -7.984 28.812 7.234 1 98.81 81 VAL A N 1
ATOM 598 C CA . VAL A 1 81 ? -6.84 28.953 8.125 1 98.81 81 VAL A CA 1
ATOM 599 C C . VAL A 1 81 ? -6.34 30.406 8.086 1 98.81 81 VAL A C 1
ATOM 601 O O . VAL A 1 81 ? -6.09 31.016 9.133 1 98.81 81 VAL A O 1
ATOM 604 N N . GLN A 1 82 ? -6.195 30.891 6.879 1 98.81 82 GLN A N 1
ATOM 605 C CA . GLN A 1 82 ? -5.719 32.25 6.727 1 98.81 82 GLN A CA 1
ATOM 606 C C . GLN A 1 82 ? -6.637 33.25 7.441 1 98.81 82 GLN A C 1
ATOM 608 O O . GLN A 1 82 ? -6.172 34.094 8.203 1 98.81 82 GLN A O 1
ATOM 613 N N . GLU A 1 83 ? -7.93 33.125 7.191 1 98.69 83 GLU A N 1
ATOM 614 C CA . GLU A 1 83 ? -8.914 34 7.812 1 98.69 83 GLU A CA 1
ATOM 615 C C . GLU A 1 83 ? -8.844 33.906 9.336 1 98.69 83 GLU A C 1
ATOM 617 O O . GLU A 1 83 ? -8.883 34.938 10.023 1 98.69 83 GLU A O 1
ATOM 622 N N . THR A 1 84 ? -8.75 32.75 9.82 1 98.81 84 THR A N 1
ATOM 623 C CA . THR A 1 84 ? -8.734 32.5 11.266 1 98.81 84 THR A CA 1
ATOM 624 C C . THR A 1 84 ? -7.477 33.094 11.891 1 98.81 84 THR A C 1
ATOM 626 O O . THR A 1 84 ? -7.559 33.812 12.883 1 98.81 84 THR A O 1
ATOM 629 N N . VAL A 1 85 ? -6.316 32.812 11.352 1 98.81 85 VAL A N 1
ATOM 630 C CA . VAL A 1 85 ? -5.055 33.281 11.914 1 98.81 85 VAL A CA 1
ATOM 631 C C . VAL A 1 85 ? -5.004 34.812 11.852 1 98.81 85 VAL A C 1
ATOM 633 O O . VAL A 1 85 ? -4.598 35.469 12.82 1 98.81 85 VAL A O 1
ATOM 636 N N . GLU A 1 86 ? -5.449 35.375 10.766 1 98.5 86 GLU A N 1
ATOM 637 C CA . GLU A 1 86 ? -5.441 36.844 10.617 1 98.5 86 GLU A CA 1
ATOM 638 C C . GLU A 1 86 ? -6.363 37.5 11.641 1 98.5 86 GLU A C 1
ATOM 640 O O . GLU A 1 86 ? -6.082 38.594 12.125 1 98.5 86 GLU A O 1
ATOM 645 N N . ALA A 1 87 ? -7.434 36.812 11.953 1 98.62 87 ALA A N 1
ATOM 646 C CA . ALA A 1 87 ? -8.367 37.344 12.945 1 98.62 87 ALA A CA 1
ATOM 647 C C . ALA A 1 87 ? -7.762 37.281 14.352 1 98.62 87 ALA A C 1
ATOM 649 O O . ALA A 1 87 ? -8.117 38.062 15.219 1 98.62 87 ALA A O 1
ATOM 650 N N . LEU A 1 88 ? -6.848 36.375 14.625 1 98.81 88 LEU A N 1
ATOM 651 C CA . LEU A 1 88 ? -6.227 36.188 15.938 1 98.81 88 LEU A CA 1
ATOM 652 C C . LEU A 1 88 ? -5.141 37.25 16.172 1 98.81 88 LEU A C 1
ATOM 654 O O . LEU A 1 88 ? -4.941 37.688 17.297 1 98.81 88 LEU A O 1
ATOM 658 N N . LEU A 1 89 ? -4.445 37.688 15.156 1 98.69 89 LEU A N 1
ATOM 659 C CA . LEU A 1 89 ? -3.176 38.406 15.211 1 98.69 89 LEU A CA 1
ATOM 660 C C . LEU A 1 89 ? -3.314 39.688 16 1 98.69 89 LEU A C 1
ATOM 662 O O . LEU A 1 89 ? -2.516 39.969 16.891 1 98.69 89 LEU A O 1
ATOM 666 N N . PRO A 1 90 ? -4.406 40.469 15.789 1 98.19 90 PRO A N 1
ATOM 667 C CA . PRO A 1 90 ? -4.473 41.75 16.469 1 98.19 90 PRO A CA 1
ATOM 668 C C . PRO A 1 90 ? -4.641 41.625 17.984 1 98.19 90 PRO A C 1
ATOM 670 O O . PRO A 1 90 ? -4.391 42.594 18.719 1 98.19 90 PRO A O 1
ATOM 673 N N . HIS A 1 91 ? -5.027 40.438 18.438 1 98.19 91 HIS A N 1
ATOM 674 C CA . HIS A 1 91 ? -5.391 40.281 19.844 1 98.19 91 HIS A CA 1
ATOM 675 C C . HIS A 1 91 ? -4.504 39.25 20.531 1 98.19 91 HIS A C 1
ATOM 677 O O . HIS A 1 91 ? -4.672 38.969 21.719 1 98.19 91 HIS A O 1
ATOM 683 N N . MET A 1 92 ? -3.543 38.656 19.859 1 97.88 92 MET A N 1
ATOM 684 C CA . MET A 1 92 ? -2.738 37.531 20.359 1 97.88 92 MET A CA 1
ATOM 685 C C . MET A 1 92 ? -1.782 38.031 21.453 1 97.88 92 MET A C 1
ATOM 687 O O . MET A 1 92 ? -1.06 39 21.266 1 97.88 92 MET A O 1
ATOM 691 N N . LYS A 1 93 ? -1.761 37.312 22.531 1 94 93 LYS A N 1
ATOM 692 C CA . LYS A 1 93 ? -0.821 37.625 23.609 1 94 93 LYS A CA 1
ATOM 693 C C . LYS A 1 93 ? 0.611 37.281 23.203 1 94 93 LYS A C 1
ATOM 695 O O . LYS A 1 93 ? 0.848 36.312 22.469 1 94 93 LYS A O 1
ATOM 700 N N . PRO A 1 94 ? 1.471 38.094 23.75 1 94.88 94 PRO A N 1
ATOM 701 C CA . PRO A 1 94 ? 2.863 37.719 23.516 1 94.88 94 PRO A CA 1
ATOM 702 C C . PRO A 1 94 ? 3.174 36.312 24.031 1 94.88 94 PRO A C 1
ATOM 704 O O . PRO A 1 94 ? 2.629 35.875 25.047 1 94.88 94 PRO A O 1
ATOM 707 N N . ASN A 1 95 ? 3.969 35.594 23.297 1 96.81 95 ASN A N 1
ATOM 708 C CA . ASN A 1 95 ? 4.488 34.281 23.672 1 96.81 95 ASN A CA 1
ATOM 709 C C . ASN A 1 95 ? 3.443 33.188 23.469 1 96.81 95 ASN A C 1
ATOM 711 O O . ASN A 1 95 ? 3.648 32.031 23.875 1 96.81 95 ASN A O 1
ATOM 715 N N . THR A 1 96 ? 2.283 33.594 22.859 1 98.38 96 THR A N 1
ATOM 716 C CA . THR A 1 96 ? 1.306 32.562 22.484 1 98.38 96 THR A CA 1
ATOM 717 C C . THR A 1 96 ? 1.888 31.594 21.453 1 98.38 96 THR A C 1
ATOM 719 O O . THR A 1 96 ? 2.598 32.031 20.547 1 98.38 96 THR A O 1
ATOM 722 N N . ILE A 1 97 ? 1.648 30.312 21.609 1 98.81 97 ILE A N 1
ATOM 723 C CA . ILE A 1 97 ? 2.037 29.312 20.625 1 98.81 97 ILE A CA 1
ATOM 724 C C . ILE A 1 97 ? 0.814 28.875 19.828 1 98.81 97 ILE A C 1
ATOM 726 O O . ILE A 1 97 ? -0.172 28.391 20.391 1 98.81 97 ILE A O 1
ATOM 730 N N . LEU A 1 98 ? 0.822 29.141 18.547 1 98.94 98 LEU A N 1
ATOM 731 C CA . LEU A 1 98 ? -0.207 28.656 17.641 1 98.94 98 LEU A CA 1
ATOM 732 C C . LEU A 1 98 ? 0.226 27.344 16.984 1 98.94 98 LEU A C 1
ATOM 734 O O . LEU A 1 98 ? 1.234 27.297 16.281 1 98.94 98 LEU A O 1
ATOM 738 N N . VAL A 1 99 ? -0.499 26.219 17.25 1 98.94 99 VAL A N 1
ATOM 739 C CA . VAL A 1 99 ? -0.249 24.891 16.703 1 98.94 99 VAL A CA 1
ATOM 740 C C . VAL A 1 99 ? -1.282 24.578 15.617 1 98.94 99 VAL A C 1
ATOM 742 O O . VAL A 1 99 ? -2.396 24.141 15.93 1 98.94 99 VAL A O 1
ATOM 745 N N . GLU A 1 100 ? -0.893 24.75 14.406 1 98.94 100 GLU A N 1
ATOM 746 C CA . GLU A 1 100 ? -1.794 24.562 13.273 1 98.94 100 GLU A CA 1
ATOM 747 C C . GLU A 1 100 ? -1.732 23.125 12.758 1 98.94 100 GLU A C 1
ATOM 749 O O . GLU A 1 100 ? -0.652 22.609 12.453 1 98.94 100 GLU A O 1
ATOM 754 N N . GLN A 1 101 ? -2.898 22.453 12.625 1 98.88 101 GLN A N 1
ATOM 755 C CA . GLN A 1 101 ? -2.9 21.016 12.352 1 98.88 101 GLN A CA 1
ATOM 756 C C . GLN A 1 101 ? -3.635 20.703 11.047 1 98.88 101 GLN A C 1
ATOM 758 O O . GLN A 1 101 ? -3.854 19.547 10.719 1 98.88 101 GLN A O 1
ATOM 763 N N . SER A 1 102 ? -4.051 21.75 10.281 1 98.56 102 SER A N 1
ATOM 764 C CA . SER A 1 102 ? -4.789 21.578 9.031 1 98.56 102 SER A CA 1
ATOM 765 C C . SER A 1 102 ? -3.863 21.125 7.902 1 98.56 102 SER A C 1
ATOM 767 O O . SER A 1 102 ? -2.639 21.172 8.039 1 98.56 102 SER A O 1
ATOM 769 N N . THR A 1 103 ? -4.465 20.578 6.875 1 98.19 103 THR A N 1
ATOM 770 C CA . THR A 1 103 ? -3.758 20.344 5.621 1 98.19 103 THR A CA 1
ATOM 771 C C . THR A 1 103 ? -3.826 21.578 4.727 1 98.19 103 THR A C 1
ATOM 773 O O . THR A 1 103 ? -4.855 21.859 4.105 1 98.19 103 THR A O 1
ATOM 776 N N . ILE A 1 104 ? -2.713 22.359 4.66 1 98.31 104 ILE A N 1
ATOM 777 C CA . ILE A 1 104 ? -2.682 23.594 3.887 1 98.31 104 ILE A CA 1
ATOM 778 C C . ILE A 1 104 ? -1.373 23.672 3.105 1 98.31 104 ILE A C 1
ATOM 780 O O . ILE A 1 104 ? -0.465 22.875 3.311 1 98.31 104 ILE A O 1
ATOM 784 N N . ALA A 1 105 ? -1.286 24.594 2.172 1 98.44 105 ALA A N 1
ATOM 785 C CA . ALA A 1 105 ? -0.11 24.781 1.326 1 98.44 105 ALA A CA 1
ATOM 786 C C . ALA A 1 105 ? 1.101 25.203 2.158 1 98.44 105 ALA A C 1
ATOM 788 O O . ALA A 1 105 ? 0.994 26.062 3.037 1 98.44 105 ALA A O 1
ATOM 789 N N . PRO A 1 106 ? 2.275 24.594 1.853 1 98.5 106 PRO A N 1
ATOM 790 C CA . PRO A 1 106 ? 3.492 24.984 2.574 1 98.5 106 PRO A CA 1
ATOM 791 C C . PRO A 1 106 ? 3.777 26.484 2.498 1 98.5 106 PRO A C 1
ATOM 793 O O . PRO A 1 106 ? 4.234 27.078 3.477 1 98.5 106 PRO A O 1
ATOM 796 N N . LYS A 1 107 ? 3.48 27.109 1.411 1 97.94 107 LYS A N 1
ATOM 797 C CA . LYS A 1 107 ? 3.701 28.531 1.243 1 97.94 107 LYS A CA 1
ATOM 798 C C . LYS A 1 107 ? 2.869 29.344 2.238 1 97.94 107 LYS A C 1
ATOM 800 O O . LYS A 1 107 ? 3.346 30.328 2.797 1 97.94 107 LYS A O 1
ATOM 805 N N . LEU A 1 108 ? 1.658 28.922 2.426 1 98.69 108 LEU A N 1
ATOM 806 C CA . LEU A 1 108 ? 0.8 29.609 3.391 1 98.69 108 LEU A CA 1
ATOM 807 C C . LEU A 1 108 ? 1.334 29.438 4.809 1 98.69 108 LEU A C 1
ATOM 809 O O . LEU A 1 108 ? 1.282 30.375 5.613 1 98.69 108 LEU A O 1
ATOM 813 N N . VAL A 1 109 ? 1.818 28.266 5.117 1 98.81 109 VAL A N 1
ATOM 814 C CA . VAL A 1 109 ? 2.41 28 6.426 1 98.81 109 VAL A CA 1
ATOM 815 C C . VAL A 1 109 ? 3.539 28.984 6.695 1 98.81 109 VAL A C 1
ATOM 817 O O . VAL A 1 109 ? 3.609 29.578 7.773 1 98.81 109 VAL A O 1
ATOM 820 N N . LYS A 1 110 ? 4.395 29.156 5.719 1 98.44 110 LYS A N 1
ATOM 821 C CA . LYS A 1 110 ? 5.516 30.078 5.836 1 98.44 110 LYS A CA 1
ATOM 822 C C . LYS A 1 110 ? 5.027 31.5 6.094 1 98.44 110 LYS A C 1
ATOM 824 O O . LYS A 1 110 ? 5.539 32.188 6.98 1 98.44 110 LYS A O 1
ATOM 829 N N . GLU A 1 111 ? 4.055 31.891 5.34 1 98.69 111 GLU A N 1
ATOM 830 C CA . GLU A 1 111 ? 3.506 33.25 5.461 1 98.69 111 GLU A CA 1
ATOM 831 C C . GLU A 1 111 ? 2.895 33.469 6.84 1 98.69 111 GLU A C 1
ATOM 833 O O . GLU A 1 111 ? 3.141 34.5 7.473 1 98.69 111 GLU A O 1
ATOM 838 N N . LEU A 1 112 ? 2.127 32.531 7.285 1 98.88 112 LEU A N 1
ATOM 839 C CA . LEU A 1 112 ? 1.437 32.688 8.562 1 98.88 112 LEU A CA 1
ATOM 840 C C . LEU A 1 112 ? 2.426 32.625 9.727 1 98.88 112 LEU A C 1
ATOM 842 O O . LEU A 1 112 ? 2.246 33.344 10.727 1 98.88 112 LEU A O 1
ATOM 846 N N . ALA A 1 113 ? 3.455 31.797 9.617 1 98.75 113 ALA A N 1
ATOM 847 C CA . ALA A 1 113 ? 4.492 31.75 10.641 1 98.75 113 ALA A CA 1
ATOM 848 C C . ALA A 1 113 ? 5.164 33.094 10.82 1 98.75 113 ALA A C 1
ATOM 850 O O . ALA A 1 113 ? 5.426 33.531 11.945 1 98.75 113 ALA A O 1
ATOM 851 N N . GLN A 1 114 ? 5.438 33.75 9.695 1 98.5 114 GLN A N 1
ATOM 852 C CA . GLN A 1 114 ? 6.051 35.094 9.734 1 98.5 114 GLN A CA 1
ATOM 853 C C . GLN A 1 114 ? 5.133 36.094 10.422 1 98.5 114 GLN A C 1
ATOM 855 O O . GLN A 1 114 ? 5.582 36.875 11.258 1 98.5 114 GLN A O 1
ATOM 860 N N . LYS A 1 115 ? 3.902 36.062 10.078 1 98.75 115 LYS A N 1
ATOM 861 C CA . LYS A 1 115 ? 2.939 37 10.648 1 98.75 115 LYS A CA 1
ATOM 862 C C . LYS A 1 115 ? 2.797 36.812 12.156 1 98.75 115 LYS A C 1
ATOM 864 O O . LYS A 1 115 ? 2.732 37.75 12.914 1 98.75 115 LYS A O 1
ATOM 869 N N . VAL A 1 116 ? 2.73 35.562 12.609 1 98.75 116 VAL A N 1
ATOM 870 C CA . VAL A 1 116 ? 2.594 35.25 14.031 1 98.75 116 VAL A CA 1
ATOM 871 C C . VAL A 1 116 ? 3.83 35.719 14.789 1 98.75 116 VAL A C 1
ATOM 873 O O . VAL A 1 116 ? 3.719 36.281 15.875 1 98.75 116 VAL A O 1
ATOM 876 N N . SER A 1 117 ? 4.996 35.469 14.18 1 98 117 SER A N 1
ATOM 877 C CA . SER A 1 117 ? 6.246 35.906 14.805 1 98 117 SER A CA 1
ATOM 878 C C . SER A 1 117 ? 6.297 37.406 14.969 1 98 117 SER A C 1
ATOM 880 O O . SER A 1 117 ? 6.828 37.906 15.961 1 98 117 SER A O 1
ATOM 882 N N . GLN A 1 118 ? 5.738 38.156 14.047 1 97.94 118 GLN A N 1
ATOM 883 C CA . GLN A 1 118 ? 5.766 39.594 14.055 1 97.94 118 GLN A CA 1
ATOM 884 C C . GLN A 1 118 ? 5.023 40.156 15.258 1 97.94 118 GLN A C 1
ATOM 886 O O . GLN A 1 118 ? 5.316 41.25 15.719 1 97.94 118 GLN A O 1
ATOM 891 N N . VAL A 1 119 ? 4.137 39.406 15.812 1 97.88 119 VAL A N 1
ATOM 892 C CA . VAL A 1 119 ? 3.369 39.906 16.953 1 97.88 119 VAL A CA 1
ATOM 893 C C . VAL A 1 119 ? 3.844 39.219 18.234 1 97.88 119 VAL A C 1
ATOM 895 O O . VAL A 1 119 ? 3.158 39.25 19.25 1 97.88 119 VAL A O 1
ATOM 898 N N . GLY A 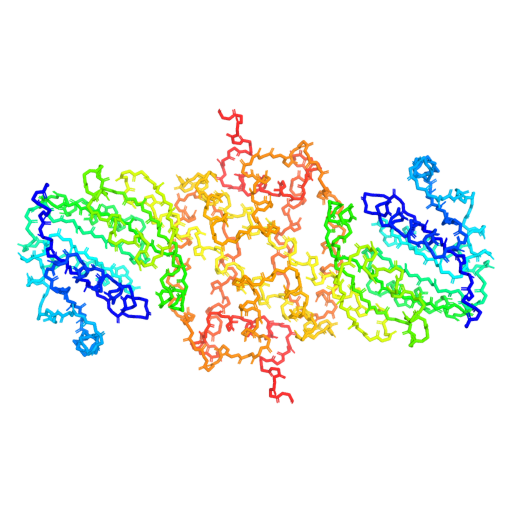1 120 ? 4.934 38.5 18.141 1 97.81 120 GLY A N 1
ATOM 899 C CA . GLY A 1 120 ? 5.574 37.938 19.328 1 97.81 120 GLY A CA 1
ATOM 900 C C . GLY A 1 120 ? 5.125 36.531 19.656 1 97.81 120 GLY A C 1
ATOM 901 O O . GLY A 1 120 ? 5.414 36.031 20.734 1 97.81 120 GLY A O 1
ATOM 902 N N . GLY A 1 121 ? 4.387 35.906 18.75 1 98.31 121 GLY A N 1
ATOM 903 C CA . GLY A 1 121 ? 3.965 34.531 18.938 1 98.31 121 GLY A CA 1
ATOM 904 C C . GLY A 1 121 ? 4.879 33.531 18.25 1 98.31 121 GLY A C 1
ATOM 905 O O . GLY A 1 121 ? 5.852 33.906 17.609 1 98.31 121 GLY A O 1
ATOM 906 N N . THR A 1 122 ? 4.633 32.281 18.516 1 98.62 122 THR A N 1
ATOM 907 C CA . THR A 1 122 ? 5.32 31.156 17.875 1 98.62 122 THR A CA 1
ATOM 908 C C . THR A 1 122 ? 4.34 30.312 17.062 1 98.62 122 THR A C 1
ATOM 910 O O . THR A 1 122 ? 3.26 29.969 17.547 1 98.62 122 THR A O 1
ATOM 913 N N . TYR A 1 123 ? 4.676 30.094 15.828 1 98.81 123 TYR A N 1
ATOM 914 C CA . TYR A 1 123 ? 3.873 29.25 14.945 1 98.81 123 TYR A CA 1
ATOM 915 C C . TYR A 1 123 ? 4.5 27.859 14.797 1 98.81 123 TYR A C 1
ATOM 917 O O . TYR A 1 123 ? 5.68 27.734 14.461 1 98.81 123 TYR A O 1
ATOM 925 N N . MET A 1 124 ? 3.754 26.844 15.117 1 98.88 124 MET A N 1
ATOM 926 C CA . MET A 1 124 ? 4.117 25.453 14.836 1 98.88 124 MET A CA 1
ATOM 927 C C . MET A 1 124 ? 3.115 24.812 13.883 1 98.88 124 MET A C 1
ATOM 929 O O . MET A 1 124 ? 1.914 25.062 13.977 1 98.88 124 MET A O 1
ATOM 933 N N . ALA A 1 125 ? 3.623 24.078 12.914 1 98.94 125 ALA A N 1
ATOM 934 C CA . ALA A 1 125 ? 2.787 23.234 12.062 1 98.94 125 ALA A CA 1
ATOM 935 C C . ALA A 1 125 ? 2.857 21.781 12.5 1 98.94 125 ALA A C 1
ATOM 937 O O . ALA A 1 125 ? 3.916 21.141 12.422 1 98.94 125 ALA A O 1
ATOM 938 N N . CYS A 1 126 ? 1.697 21.234 12.93 1 98.88 126 CYS A N 1
ATOM 939 C CA . CYS A 1 126 ? 1.657 19.875 13.445 1 98.88 126 CYS A CA 1
ATOM 940 C C . CYS A 1 126 ? 0.49 19.094 12.844 1 98.88 126 CYS A C 1
ATOM 942 O O . CYS A 1 126 ? -0.313 18.516 13.578 1 98.88 126 CYS A O 1
ATOM 944 N N . PRO A 1 127 ? 0.451 19.062 11.492 1 98.81 127 PRO A N 1
ATOM 945 C CA . PRO A 1 127 ? -0.607 18.234 10.906 1 98.81 127 PRO A CA 1
ATOM 946 C C . PRO A 1 127 ? -0.521 16.781 11.344 1 98.81 127 PRO A C 1
ATOM 948 O O . PRO A 1 127 ? 0.411 16.391 12.055 1 98.81 127 PRO A O 1
ATOM 951 N N . ILE A 1 128 ? -1.585 16.031 11.008 1 98.75 128 ILE A N 1
ATOM 952 C CA . ILE A 1 128 ? -1.689 14.656 11.508 1 98.75 128 ILE A CA 1
ATOM 953 C C . ILE A 1 128 ? -1.898 13.695 10.336 1 98.75 128 ILE A C 1
ATOM 955 O O . ILE A 1 128 ? -2.32 14.109 9.258 1 98.75 128 ILE A O 1
ATOM 959 N N . MET A 1 129 ? -1.514 12.469 10.516 1 98.44 129 MET A N 1
ATOM 960 C CA . MET A 1 129 ? -1.929 11.367 9.648 1 98.44 129 MET A CA 1
ATOM 961 C C . MET A 1 129 ? -2.945 10.477 10.352 1 98.44 129 MET A C 1
ATOM 963 O O . MET A 1 129 ? -2.736 10.07 11.5 1 98.44 129 MET A O 1
ATOM 967 N N . GLY A 1 130 ? -4.004 10.141 9.672 1 96.56 130 GLY A N 1
ATOM 968 C CA . GLY A 1 130 ? -5.039 9.266 10.18 1 96.56 130 GLY A CA 1
ATOM 969 C C . GLY A 1 130 ? -6.441 9.781 9.93 1 96.56 130 GLY A C 1
ATOM 970 O O . GLY A 1 130 ? -6.676 10.992 9.945 1 96.56 130 GLY A O 1
ATOM 971 N N . PRO A 1 131 ? -7.422 8.859 9.758 1 94.56 131 PRO A N 1
ATOM 972 C CA . PRO A 1 131 ? -8.82 9.242 9.555 1 94.56 131 PRO A CA 1
ATOM 973 C C . PRO A 1 131 ? -9.539 9.57 10.859 1 94.56 131 PRO A C 1
ATOM 975 O O . PRO A 1 131 ? -8.961 9.445 11.938 1 94.56 131 PRO A O 1
ATOM 978 N N . PRO A 1 132 ? -10.805 10.008 10.812 1 95.38 132 PRO A N 1
ATOM 979 C CA . PRO A 1 132 ? -11.562 10.375 12.008 1 95.38 132 PRO A CA 1
ATOM 980 C C . PRO A 1 132 ? -11.625 9.25 13.039 1 95.38 132 PRO A C 1
ATOM 982 O O . PRO A 1 132 ? -11.539 9.5 14.242 1 95.38 132 PRO A O 1
ATOM 985 N N . LEU A 1 133 ? -11.664 8.047 12.609 1 94.69 133 LEU A N 1
ATOM 986 C CA . LEU A 1 133 ? -11.727 6.922 13.539 1 94.69 133 LEU A CA 1
ATOM 987 C C . LEU A 1 133 ? -10.438 6.824 14.352 1 94.69 133 LEU A C 1
ATOM 989 O O . LEU A 1 133 ? -10.469 6.465 15.531 1 94.69 133 LEU A O 1
ATOM 993 N N . LYS A 1 134 ? -9.359 7.066 13.711 1 96.06 134 LYS A N 1
ATOM 994 C CA . LYS A 1 134 ? -8.086 7.059 14.43 1 96.06 134 LYS A CA 1
ATOM 995 C C . LYS A 1 134 ? -7.988 8.242 15.391 1 96.06 134 LYS A C 1
ATOM 997 O O . LYS A 1 134 ? -7.391 8.133 16.469 1 96.06 134 LYS A O 1
ATOM 1002 N N . ALA A 1 135 ? -8.508 9.391 14.977 1 97.94 135 ALA A N 1
ATOM 1003 C CA . ALA A 1 135 ? -8.555 10.547 15.867 1 97.94 135 ALA A CA 1
ATOM 1004 C C . ALA A 1 135 ? -9.367 10.242 17.125 1 97.94 135 ALA A C 1
ATOM 1006 O O . ALA A 1 135 ? -8.953 10.57 18.234 1 97.94 135 ALA A O 1
ATOM 1007 N N . ALA A 1 136 ? -10.516 9.586 16.906 1 98.12 136 ALA A N 1
ATOM 1008 C CA . ALA A 1 136 ? -11.375 9.211 18.016 1 98.12 136 ALA A CA 1
ATOM 1009 C C . ALA A 1 136 ? -10.648 8.281 18.984 1 98.12 136 ALA A C 1
ATOM 1011 O O . ALA A 1 136 ? -10.836 8.367 20.203 1 98.12 136 ALA A O 1
ATOM 1012 N N . ALA A 1 137 ? -9.766 7.477 18.438 1 98.12 137 ALA A N 1
ATOM 1013 C CA . ALA A 1 137 ? -9.062 6.473 19.234 1 98.12 137 ALA A CA 1
ATOM 1014 C C . ALA A 1 137 ? -7.75 7.027 19.781 1 98.12 137 ALA A C 1
ATOM 1016 O O . ALA A 1 137 ? -6.992 6.312 20.438 1 98.12 137 ALA A O 1
ATOM 1017 N N . ALA A 1 138 ? -7.445 8.266 19.562 1 98.56 138 ALA A N 1
ATOM 1018 C CA . ALA A 1 138 ? -6.18 8.875 19.953 1 98.56 138 ALA A CA 1
ATOM 1019 C C . ALA A 1 138 ? -4.992 8.086 19.422 1 98.56 138 ALA A C 1
ATOM 1021 O O . ALA A 1 138 ? -4.062 7.762 20.156 1 98.56 138 ALA A O 1
ATOM 1022 N N . ASP A 1 139 ? -5.059 7.762 18.141 1 98.06 139 ASP A N 1
ATOM 1023 C CA . ASP A 1 139 ? -4.062 6.906 17.5 1 98.06 139 ASP A CA 1
ATOM 1024 C C . ASP A 1 139 ? -3.518 7.547 16.234 1 98.06 139 ASP A C 1
ATOM 1026 O O . ASP A 1 139 ? -3.203 6.852 15.266 1 98.06 139 ASP A O 1
ATOM 1030 N N . LEU A 1 140 ? -3.443 8.859 16.219 1 98.5 140 LEU A N 1
ATOM 1031 C CA . LEU A 1 140 ? -2.928 9.602 15.07 1 98.5 140 LEU A CA 1
ATOM 1032 C C . LEU A 1 140 ? -1.402 9.617 15.078 1 98.5 140 LEU A C 1
ATOM 1034 O O . LEU A 1 140 ? -0.777 9.281 16.078 1 98.5 140 LEU A O 1
ATOM 1038 N N . ILE A 1 141 ? -0.829 9.891 13.938 1 98.75 141 ILE A N 1
ATOM 1039 C CA . ILE A 1 141 ? 0.58 10.25 13.828 1 98.75 141 ILE A CA 1
ATOM 1040 C C . ILE A 1 141 ? 0.719 11.773 13.727 1 98.75 141 ILE A C 1
ATOM 1042 O O . ILE A 1 141 ? 0.142 12.398 12.836 1 98.75 141 ILE A O 1
ATOM 1046 N N . VAL A 1 142 ? 1.471 12.367 14.625 1 98.88 142 VAL A N 1
ATOM 1047 C CA . VAL A 1 142 ? 1.627 13.812 14.648 1 98.88 142 VAL A CA 1
ATOM 1048 C C . VAL A 1 142 ? 2.922 14.203 13.938 1 98.88 142 VAL A C 1
ATOM 1050 O O . VAL A 1 142 ? 3.996 13.703 14.273 1 98.88 142 VAL A O 1
ATOM 1053 N N . LEU A 1 143 ? 2.854 15.039 12.93 1 98.94 143 LEU A N 1
ATOM 1054 C CA . LEU A 1 143 ? 4.02 15.602 12.258 1 98.94 143 LEU A CA 1
ATOM 1055 C C . LEU A 1 143 ? 4.375 16.969 12.828 1 98.94 143 LEU A C 1
ATOM 1057 O O . LEU A 1 143 ? 3.557 17.891 12.797 1 98.94 143 LEU A O 1
ATOM 1061 N N . VAL A 1 144 ? 5.586 17.094 13.344 1 98.81 144 VAL A N 1
ATOM 1062 C CA . VAL A 1 144 ? 5.895 18.281 14.141 1 98.81 144 VAL A CA 1
ATOM 1063 C C . VAL A 1 144 ? 7 19.094 13.469 1 98.81 144 VAL A C 1
ATOM 1065 O O . VAL A 1 144 ? 8.086 18.562 13.211 1 98.81 144 VAL A O 1
ATOM 1068 N N . ALA A 1 145 ? 6.699 20.312 13.195 1 98.75 145 ALA A N 1
ATOM 1069 C CA . ALA A 1 145 ? 7.738 21.25 12.781 1 98.75 145 ALA A CA 1
ATOM 1070 C C . ALA A 1 145 ? 7.488 22.641 13.375 1 98.75 145 ALA A C 1
ATOM 1072 O O . ALA A 1 145 ? 6.355 22.984 13.727 1 98.75 145 ALA A O 1
ATOM 1073 N N . GLY A 1 146 ? 8.547 23.391 13.516 1 98.44 146 GLY A N 1
ATOM 1074 C CA . GLY A 1 146 ? 8.453 24.734 14.078 1 98.44 146 GLY A CA 1
ATOM 1075 C C . GLY A 1 146 ? 8.656 24.766 15.578 1 98.44 146 GLY A C 1
ATOM 1076 O O . GLY A 1 146 ? 8.703 23.719 16.234 1 98.44 146 GLY A O 1
ATOM 1077 N N . GLY A 1 147 ? 8.812 25.969 16.109 1 97.75 147 GLY A N 1
ATOM 1078 C CA . GLY A 1 147 ? 9.016 26.141 17.531 1 97.75 147 GLY A CA 1
ATOM 1079 C C . GLY A 1 147 ? 10.398 25.719 17.984 1 97.75 147 GLY A C 1
ATOM 1080 O O . GLY A 1 147 ? 10.953 24.734 17.484 1 97.75 147 GLY A O 1
ATOM 1081 N N . ASP A 1 148 ? 10.969 26.438 18.922 1 96.31 148 ASP A N 1
ATOM 1082 C CA . ASP A 1 148 ? 12.227 26.047 19.547 1 96.31 148 ASP A CA 1
ATOM 1083 C C . ASP A 1 148 ? 12 25.016 20.641 1 96.31 148 ASP A C 1
ATOM 1085 O O . ASP A 1 148 ? 10.891 24.516 20.812 1 96.31 148 ASP A O 1
ATOM 1089 N N . SER A 1 149 ? 13.039 24.672 21.281 1 96.5 149 SER A N 1
ATOM 1090 C CA . SER A 1 149 ? 12.984 23.625 22.297 1 96.5 149 SER A CA 1
ATOM 1091 C C . SER A 1 149 ? 11.992 24 23.406 1 96.5 149 SER A C 1
ATOM 1093 O O . SER A 1 149 ? 11.281 23.125 23.906 1 96.5 149 SER A O 1
ATOM 1095 N N . ALA A 1 150 ? 11.914 25.219 23.719 1 96 150 ALA A N 1
ATOM 1096 C CA . ALA A 1 150 ? 11.016 25.672 24.781 1 96 150 ALA A CA 1
ATOM 1097 C C . ALA A 1 150 ? 9.562 25.5 24.375 1 96 150 ALA A C 1
ATOM 1099 O O . ALA A 1 150 ? 8.742 25 25.141 1 96 150 ALA A O 1
ATOM 1100 N N . ALA A 1 151 ? 9.266 25.969 23.203 1 97.25 151 ALA A N 1
ATOM 1101 C CA . ALA A 1 151 ? 7.902 25.844 22.688 1 97.25 151 ALA A CA 1
ATOM 1102 C C . ALA A 1 151 ? 7.496 24.375 22.562 1 97.25 151 ALA A C 1
ATOM 1104 O O . ALA A 1 151 ? 6.383 24 22.938 1 97.25 151 ALA A O 1
ATOM 1105 N N . ARG A 1 152 ? 8.359 23.531 22.078 1 97.88 152 ARG A N 1
ATOM 1106 C CA . ARG A 1 152 ? 8.062 22.109 21.859 1 97.88 152 ARG A CA 1
ATOM 1107 C C . ARG A 1 152 ? 7.871 21.391 23.188 1 97.88 152 ARG A C 1
ATOM 1109 O O . ARG A 1 152 ? 7.023 20.5 23.297 1 97.88 152 ARG A O 1
ATOM 1116 N N . SER A 1 153 ? 8.641 21.734 24.188 1 96.88 153 SER A N 1
ATOM 1117 C CA . SER A 1 153 ? 8.516 21.125 25.5 1 96.88 153 SER A CA 1
ATOM 1118 C C . SER A 1 153 ? 7.145 21.406 26.109 1 96.88 153 SER A C 1
ATOM 1120 O O . SER A 1 153 ? 6.617 20.594 26.875 1 96.88 153 SER A O 1
ATOM 1122 N N . LYS A 1 154 ? 6.594 22.547 25.734 1 96.25 154 LYS A N 1
ATOM 1123 C CA . LYS A 1 154 ? 5.285 22.953 26.234 1 96.25 154 LYS A CA 1
ATOM 1124 C C . LYS A 1 154 ? 4.16 22.266 25.469 1 96.25 154 LYS A C 1
ATOM 1126 O O . LYS A 1 154 ? 3.148 21.875 26.047 1 96.25 154 LYS A O 1
ATOM 1131 N N . VAL A 1 155 ? 4.336 22.062 24.203 1 97.94 155 VAL A N 1
ATOM 1132 C CA . VAL A 1 155 ? 3.225 21.719 23.312 1 97.94 155 VAL A CA 1
ATOM 1133 C C . VAL A 1 155 ? 3.17 20.203 23.109 1 97.94 155 VAL A C 1
ATOM 1135 O O . VAL A 1 155 ? 2.086 19.625 23.031 1 97.94 155 VAL A O 1
ATOM 1138 N N . LEU A 1 156 ? 4.305 19.484 23.031 1 98.38 156 LEU A N 1
ATOM 1139 C CA . LEU A 1 156 ? 4.363 18.078 22.641 1 98.38 156 LEU A CA 1
ATOM 1140 C C . LEU A 1 156 ? 3.611 17.203 23.641 1 98.38 156 LEU A C 1
ATOM 1142 O O . LEU A 1 156 ? 2.855 16.312 23.234 1 98.38 156 LEU A O 1
ATOM 1146 N N . PRO A 1 157 ? 3.729 17.484 24.953 1 98.12 157 PRO A N 1
ATOM 1147 C CA . PRO A 1 157 ? 2.994 16.656 25.906 1 98.12 157 PRO A CA 1
ATOM 1148 C C . PRO A 1 157 ? 1.48 16.812 25.797 1 98.12 157 PRO A C 1
ATOM 1150 O O . PRO A 1 157 ? 0.725 16 26.328 1 98.12 157 PRO A O 1
ATOM 1153 N N . LEU A 1 158 ? 1.032 17.906 25.109 1 98.56 158 LEU A N 1
ATOM 1154 C CA . LEU A 1 158 ? -0.398 18.109 24.906 1 98.56 158 LEU A CA 1
ATOM 1155 C C . LEU A 1 158 ? -0.911 17.312 23.719 1 98.56 158 LEU A C 1
ATOM 1157 O O . LEU A 1 158 ? -2.121 17.172 23.531 1 98.56 158 LEU A O 1
ATOM 1161 N N . MET A 1 159 ? -0.017 16.703 22.922 1 98.75 159 MET A N 1
ATOM 1162 C CA . MET A 1 159 ? -0.425 16 21.703 1 98.75 159 MET A CA 1
ATOM 1163 C C . MET A 1 159 ? -0.053 14.523 21.766 1 98.75 159 MET A C 1
ATOM 1165 O O . MET A 1 159 ? -0.769 13.68 21.234 1 98.75 159 MET A O 1
ATOM 1169 N N . VAL A 1 160 ? 1.012 14.227 22.422 1 98.38 160 VAL A N 1
ATOM 1170 C CA . VAL A 1 160 ? 1.526 12.859 22.453 1 98.38 160 VAL A CA 1
ATOM 1171 C C . VAL A 1 160 ? 1.772 12.43 23.891 1 98.38 160 VAL A C 1
ATOM 1173 O O . VAL A 1 160 ? 2.602 13.016 24.594 1 98.38 160 VAL A O 1
ATOM 1176 N N . PRO A 1 161 ? 1.042 11.422 24.438 1 98.38 161 PRO A N 1
ATOM 1177 C CA . PRO A 1 161 ? 0.175 10.453 23.75 1 98.38 161 PRO A CA 1
ATOM 1178 C C . PRO A 1 161 ? -1.306 10.805 23.859 1 98.38 161 PRO A C 1
ATOM 1180 O O . PRO A 1 161 ? -2.139 9.922 24.078 1 98.38 161 PRO A O 1
ATOM 1183 N N . VAL A 1 162 ? -1.598 12.055 23.656 1 98.81 162 VAL A N 1
ATOM 1184 C CA . VAL A 1 162 ? -2.934 12.555 23.953 1 98.81 162 VAL A CA 1
ATOM 1185 C C . VAL A 1 162 ? -3.838 12.391 22.734 1 98.81 162 VAL A C 1
ATOM 1187 O O . VAL A 1 162 ? -4.934 11.836 22.844 1 98.81 162 VAL A O 1
ATOM 1190 N N . ILE A 1 163 ? -3.377 12.781 21.531 1 98.81 163 ILE A N 1
ATOM 1191 C CA . ILE A 1 163 ? -4.191 12.633 20.328 1 98.81 163 ILE A CA 1
ATOM 1192 C C . ILE A 1 163 ? -3.623 11.516 19.453 1 98.81 163 ILE A C 1
ATOM 1194 O O . ILE A 1 163 ? -4.277 11.055 18.516 1 98.81 163 ILE A O 1
ATOM 1198 N N . GLY A 1 164 ? -2.434 11.109 19.688 1 97.75 164 GLY A N 1
ATOM 1199 C CA . GLY A 1 164 ? -1.721 10.031 19.031 1 97.75 164 GLY A CA 1
ATOM 1200 C C . GLY A 1 164 ? -0.499 9.57 19.812 1 97.75 164 GLY A C 1
ATOM 1201 O O . GLY A 1 164 ? 0.068 10.328 20.594 1 97.75 164 GLY A O 1
ATOM 1202 N N . LYS A 1 165 ? -0.022 8.328 19.578 1 95.38 165 LYS A N 1
ATOM 1203 C CA . LYS A 1 165 ? 1.106 7.777 20.312 1 95.38 165 LYS A CA 1
ATOM 1204 C C . LYS A 1 165 ? 2.408 7.93 19.531 1 95.38 165 LYS A C 1
ATOM 1206 O O . LYS A 1 165 ? 3.492 7.691 20.078 1 95.38 165 LYS A O 1
ATOM 1211 N N . LYS A 1 166 ? 2.281 8.32 18.25 1 97.38 166 LYS A N 1
ATOM 1212 C CA . LYS A 1 166 ? 3.439 8.438 17.375 1 97.38 166 LYS A CA 1
ATOM 1213 C C . LYS A 1 166 ? 3.619 9.875 16.891 1 97.38 166 LYS A C 1
ATOM 1215 O O . LYS A 1 166 ? 2.639 10.586 16.656 1 97.38 166 LYS A O 1
ATOM 1220 N N . LYS A 1 167 ? 4.859 10.289 16.781 1 98.31 167 LYS A N 1
ATOM 1221 C CA . LYS A 1 167 ? 5.176 11.594 16.203 1 98.31 167 LYS A CA 1
ATOM 1222 C C . LYS A 1 167 ? 6.422 11.523 15.328 1 98.31 167 LYS A C 1
ATOM 1224 O O . LYS A 1 167 ? 7.266 10.641 15.508 1 98.31 167 LYS A O 1
ATOM 1229 N N . ILE A 1 168 ? 6.504 12.312 14.383 1 98.75 168 ILE A N 1
ATOM 1230 C CA . ILE A 1 168 ? 7.695 12.578 13.586 1 98.75 168 ILE A CA 1
ATOM 1231 C C . ILE A 1 168 ? 8.125 14.031 13.758 1 98.75 168 ILE A C 1
ATOM 1233 O O . ILE A 1 168 ? 7.359 14.945 13.453 1 98.75 168 ILE A O 1
ATOM 1237 N N . GLU A 1 169 ? 9.281 14.242 14.281 1 98.25 169 GLU A N 1
ATOM 1238 C CA . GLU A 1 169 ? 9.789 15.586 14.523 1 98.25 169 GLU A CA 1
ATOM 1239 C C . GLU A 1 169 ? 10.703 16.047 13.391 1 98.25 169 GLU A C 1
ATOM 1241 O O . GLU A 1 169 ? 11.617 15.32 12.992 1 98.25 169 GLU A O 1
ATOM 1246 N N . LEU A 1 170 ? 10.359 17.172 12.891 1 98 170 LEU A N 1
ATOM 1247 C CA . LEU A 1 170 ? 11.141 17.812 11.836 1 98 170 LEU A CA 1
ATOM 1248 C C . LEU A 1 170 ? 11.844 19.062 12.367 1 98 170 LEU A C 1
ATOM 1250 O O . LEU A 1 170 ? 12.016 19.203 13.578 1 98 170 LEU A O 1
ATOM 1254 N N . GLY A 1 171 ? 12.312 19.953 11.5 1 95.75 171 GLY A N 1
ATOM 1255 C CA . GLY A 1 171 ? 13.141 21.062 11.945 1 95.75 171 GLY A CA 1
ATOM 1256 C C . GLY A 1 171 ? 12.328 22.25 12.414 1 95.75 171 GLY A C 1
ATOM 1257 O O . GLY A 1 171 ? 11.133 22.125 12.695 1 95.75 171 GLY A O 1
ATOM 1258 N N . GLU A 1 172 ? 12.93 23.391 12.539 1 94.44 172 GLU A N 1
ATOM 1259 C CA . GLU A 1 172 ? 12.312 24.578 13.125 1 94.44 172 GLU A CA 1
ATOM 1260 C C . GLU A 1 172 ? 11.5 25.344 12.094 1 94.44 172 GLU A C 1
ATOM 1262 O O . GLU A 1 172 ? 10.719 26.234 12.438 1 94.44 172 GLU A O 1
ATOM 1267 N N . ASN A 1 173 ? 11.641 24.953 10.844 1 97.25 173 ASN A N 1
ATOM 1268 C CA . ASN A 1 173 ? 10.797 25.562 9.812 1 97.25 173 ASN A CA 1
ATOM 1269 C C . ASN A 1 173 ? 9.461 24.828 9.688 1 97.25 173 ASN A C 1
ATOM 1271 O O . ASN A 1 173 ? 9.414 23.688 9.258 1 97.25 173 ASN A O 1
ATOM 1275 N N . PRO A 1 174 ? 8.391 25.547 9.961 1 98.5 174 PRO A N 1
ATOM 1276 C CA . PRO A 1 174 ? 7.09 24.875 10.008 1 98.5 174 PRO A CA 1
ATOM 1277 C C . PRO A 1 174 ? 6.695 24.266 8.672 1 98.5 174 PRO A C 1
ATOM 1279 O O . PRO A 1 174 ? 5.941 23.281 8.633 1 98.5 174 PRO A O 1
ATOM 1282 N N . GLU A 1 175 ? 7.219 24.781 7.562 1 98.31 175 GLU A N 1
ATOM 1283 C CA . GLU A 1 175 ? 6.852 24.266 6.242 1 98.31 175 GLU A CA 1
ATOM 1284 C C . GLU A 1 175 ? 7.266 22.812 6.082 1 98.31 175 GLU A C 1
ATOM 1286 O O . GLU A 1 175 ? 6.738 22.094 5.219 1 98.31 175 GLU A O 1
ATOM 1291 N N . GLU A 1 176 ? 8.211 22.344 6.891 1 98.44 176 GLU A N 1
ATOM 1292 C CA . GLU A 1 176 ? 8.758 21 6.734 1 98.44 176 GLU A CA 1
ATOM 1293 C C . GLU A 1 176 ? 7.699 19.938 7.016 1 98.44 176 GLU A C 1
ATOM 1295 O O . GLU A 1 176 ? 7.617 18.922 6.301 1 98.44 176 GLU A O 1
ATOM 1300 N N . SER A 1 177 ? 6.875 20.156 8.023 1 98.75 177 SER A N 1
ATOM 1301 C CA . SER A 1 177 ? 5.844 19.172 8.328 1 98.75 177 SER A CA 1
ATOM 1302 C C . SER A 1 177 ? 4.707 19.219 7.316 1 98.75 177 SER A C 1
ATOM 1304 O O . SER A 1 177 ? 4.074 18.203 7.035 1 98.75 177 SER A O 1
ATOM 1306 N N . SER A 1 178 ? 4.484 20.438 6.766 1 98.62 178 SER A N 1
ATOM 1307 C CA . SER A 1 178 ? 3.453 20.547 5.738 1 98.62 178 SER A CA 1
ATOM 1308 C C . SER A 1 178 ? 3.84 19.781 4.477 1 98.62 178 SER A C 1
ATOM 1310 O O . SER A 1 178 ? 2.992 19.156 3.846 1 98.62 178 SER A O 1
ATOM 1312 N N . ARG A 1 179 ? 5.113 19.859 4.109 1 98.75 179 ARG A N 1
ATOM 1313 C CA . ARG A 1 179 ? 5.59 19.094 2.959 1 98.75 179 ARG A CA 1
ATOM 1314 C C . ARG A 1 179 ? 5.477 17.594 3.213 1 98.75 179 ARG A C 1
ATOM 1316 O O . ARG A 1 179 ? 5.027 16.844 2.342 1 98.75 179 ARG A O 1
ATOM 1323 N N . LEU A 1 180 ? 5.855 17.156 4.434 1 98.88 180 LEU A N 1
ATOM 1324 C CA . LEU A 1 180 ? 5.75 15.742 4.758 1 98.88 180 LEU A CA 1
ATOM 1325 C C . LEU A 1 180 ? 4.297 15.289 4.762 1 98.88 180 LEU A C 1
ATOM 1327 O O . LEU A 1 180 ? 3.984 14.18 4.32 1 98.88 180 LEU A O 1
ATOM 1331 N N . LYS A 1 181 ? 3.385 16.109 5.297 1 98.88 181 LYS A N 1
ATOM 1332 C CA . LYS A 1 181 ? 1.953 15.82 5.297 1 98.88 181 LYS A CA 1
ATOM 1333 C C . LYS A 1 181 ? 1.446 15.562 3.879 1 98.88 181 LYS A C 1
ATOM 1335 O O . LYS A 1 181 ? 0.69 14.617 3.648 1 98.88 181 LYS A O 1
ATOM 1340 N N . LEU A 1 182 ? 1.873 16.406 2.984 1 98.88 182 LEU A N 1
ATOM 1341 C CA . LEU A 1 182 ? 1.423 16.266 1.604 1 98.88 182 LEU A CA 1
ATOM 1342 C C . LEU A 1 182 ? 2.002 15.008 0.97 1 98.88 182 LEU A C 1
ATOM 1344 O O . LEU A 1 182 ? 1.343 14.359 0.153 1 98.88 182 LEU A O 1
ATOM 1348 N N . CYS A 1 183 ? 3.246 14.641 1.318 1 98.88 183 CYS A N 1
ATOM 1349 C CA . CYS A 1 183 ? 3.791 13.359 0.887 1 98.88 183 CYS A CA 1
ATOM 1350 C C . CYS A 1 183 ? 2.971 12.203 1.443 1 98.88 183 CYS A C 1
ATOM 1352 O O . CYS A 1 183 ? 2.727 11.219 0.745 1 98.88 183 CYS A O 1
ATOM 1354 N N . GLY A 1 184 ? 2.57 12.312 2.684 1 98.81 184 GLY A N 1
ATOM 1355 C CA . GLY A 1 184 ? 1.697 11.305 3.266 1 98.81 184 GLY A CA 1
ATOM 1356 C C . GLY A 1 184 ? 0.363 11.188 2.551 1 98.81 184 GLY A C 1
ATOM 1357 O O . GLY A 1 184 ? -0.112 10.078 2.293 1 98.81 184 GLY A O 1
ATOM 1358 N N . ASN A 1 185 ? -0.234 12.344 2.279 1 98.69 185 ASN A N 1
ATOM 1359 C CA . ASN A 1 185 ? -1.497 12.344 1.547 1 98.69 185 ASN A CA 1
ATOM 1360 C C . ASN A 1 185 ? -1.331 11.766 0.143 1 98.69 185 ASN A C 1
ATOM 1362 O O . ASN A 1 185 ? -2.252 11.141 -0.389 1 98.69 185 ASN A O 1
ATOM 1366 N N . PHE A 1 186 ? -0.152 11.945 -0.414 1 98.88 186 PHE A N 1
ATOM 1367 C CA . PHE A 1 186 ? 0.158 11.297 -1.681 1 98.88 186 PHE A CA 1
ATOM 1368 C C . PHE A 1 186 ? -0.007 9.781 -1.564 1 98.88 186 PHE A C 1
ATOM 1370 O O . PHE A 1 186 ? -0.595 9.148 -2.443 1 98.88 186 PHE A O 1
ATOM 1377 N N . ILE A 1 187 ? 0.519 9.172 -0.524 1 98.81 187 ILE A N 1
ATOM 1378 C CA . ILE A 1 187 ? 0.396 7.734 -0.32 1 98.81 187 ILE A CA 1
ATOM 1379 C C . ILE A 1 187 ? -1.08 7.348 -0.25 1 98.81 187 ILE A C 1
ATOM 1381 O O . ILE A 1 187 ? -1.513 6.402 -0.914 1 98.81 187 ILE A O 1
ATOM 1385 N N . VAL A 1 188 ? -1.869 8.094 0.474 1 98.69 188 VAL A N 1
ATOM 1386 C CA . VAL A 1 188 ? -3.277 7.773 0.69 1 98.69 188 VAL A CA 1
ATOM 1387 C C . VAL A 1 188 ? -4.02 7.781 -0.644 1 98.69 188 VAL A C 1
ATOM 1389 O O . VAL A 1 188 ? -4.684 6.805 -0.999 1 98.69 188 VAL A O 1
ATOM 1392 N N . THR A 1 189 ? -3.865 8.859 -1.396 1 98.75 189 THR A N 1
ATOM 1393 C CA . THR A 1 189 ? -4.625 9 -2.633 1 98.75 189 THR A CA 1
ATOM 1394 C C . THR A 1 189 ? -4.121 8.023 -3.689 1 98.75 189 THR A C 1
ATOM 1396 O O . THR A 1 189 ? -4.906 7.504 -4.488 1 98.75 189 THR A O 1
ATOM 1399 N N . SER A 1 190 ? -2.801 7.746 -3.691 1 98.88 190 SER A N 1
ATOM 1400 C CA . SER A 1 190 ? -2.236 6.793 -4.645 1 98.88 190 SER A CA 1
ATOM 1401 C C . SER A 1 190 ? -2.715 5.375 -4.359 1 98.88 190 SER A C 1
ATOM 1403 O O . SER A 1 190 ? -2.955 4.598 -5.281 1 98.88 190 SER A O 1
ATOM 1405 N N . VAL A 1 191 ? -2.816 5.02 -3.07 1 98.81 191 VAL A N 1
ATOM 1406 C CA . VAL A 1 191 ? -3.342 3.715 -2.68 1 98.81 191 VAL A CA 1
ATOM 1407 C C . VAL A 1 191 ? -4.781 3.568 -3.176 1 98.81 191 VAL A C 1
ATOM 1409 O O . VAL A 1 191 ? -5.156 2.52 -3.705 1 98.81 191 VAL A O 1
ATOM 1412 N N . VAL A 1 192 ? -5.582 4.59 -3.021 1 98.81 192 VAL A N 1
ATOM 1413 C CA . VAL A 1 192 ? -6.98 4.535 -3.432 1 98.81 192 VAL A CA 1
ATOM 1414 C C . VAL A 1 192 ? -7.07 4.363 -4.945 1 98.81 192 VAL A C 1
ATOM 1416 O O . VAL A 1 192 ? -7.879 3.578 -5.445 1 98.81 192 VAL A O 1
ATOM 1419 N N . GLU A 1 193 ? -6.227 5.137 -5.637 1 98.88 193 GLU A N 1
ATOM 1420 C CA . GLU A 1 193 ? -6.188 4.992 -7.09 1 98.88 193 GLU A CA 1
ATOM 1421 C C . GLU A 1 193 ? -5.793 3.572 -7.492 1 98.88 193 GLU A C 1
ATOM 1423 O O . GLU A 1 193 ? -6.426 2.971 -8.359 1 98.88 193 GLU A O 1
ATOM 1428 N N . MET A 1 194 ? -4.762 3.029 -6.883 1 98.94 194 MET A N 1
ATOM 1429 C CA . MET A 1 194 ? -4.289 1.67 -7.129 1 98.94 194 MET A CA 1
ATOM 1430 C C . MET A 1 194 ? -5.395 0.653 -6.867 1 98.94 194 MET A C 1
ATOM 1432 O O . MET A 1 194 ? -5.609 -0.257 -7.672 1 98.94 194 MET A O 1
ATOM 1436 N N . LEU A 1 195 ? -6.129 0.839 -5.781 1 98.94 195 LEU A N 1
ATOM 1437 C CA . LEU A 1 195 ? -7.199 -0.088 -5.426 1 98.94 195 LEU A CA 1
ATOM 1438 C C . LEU A 1 195 ? -8.344 -0.004 -6.426 1 98.94 195 LEU A C 1
ATOM 1440 O O . LEU A 1 195 ? -9 -1.01 -6.711 1 98.94 195 LEU A O 1
ATOM 1444 N N . GLY A 1 196 ? -8.625 1.231 -6.895 1 98.81 196 GLY A N 1
ATOM 1445 C CA . GLY A 1 196 ? -9.625 1.35 -7.941 1 98.81 196 GLY A CA 1
ATOM 1446 C C . GLY A 1 196 ? -9.312 0.506 -9.164 1 98.81 196 GLY A C 1
ATOM 1447 O O . GLY A 1 196 ? -10.172 -0.218 -9.664 1 98.81 196 GLY A O 1
ATOM 1448 N N . GLU A 1 197 ? -8.078 0.581 -9.641 1 98.88 197 GLU A N 1
ATOM 1449 C CA . GLU A 1 197 ? -7.637 -0.218 -10.773 1 98.88 197 GLU A CA 1
ATOM 1450 C C . GLU A 1 197 ? -7.664 -1.708 -10.453 1 98.88 197 GLU A C 1
ATOM 1452 O O . GLU A 1 197 ? -8.148 -2.514 -11.242 1 98.88 197 GLU A O 1
ATOM 1457 N N . TYR A 1 198 ? -7.184 -2.068 -9.227 1 98.94 198 TYR A N 1
ATOM 1458 C CA . TYR A 1 198 ? -7.035 -3.449 -8.773 1 98.94 198 TYR A CA 1
ATOM 1459 C C . TYR A 1 198 ? -8.383 -4.148 -8.719 1 98.94 198 TYR A C 1
ATOM 1461 O O . TYR A 1 198 ? -8.555 -5.23 -9.289 1 98.94 198 TYR A O 1
ATOM 1469 N N . MET A 1 199 ? -9.352 -3.475 -8.094 1 98.88 199 MET A N 1
ATOM 1470 C CA . MET A 1 199 ? -10.664 -4.082 -7.898 1 98.88 199 MET A CA 1
ATOM 1471 C C . MET A 1 199 ? -11.414 -4.188 -9.219 1 98.88 199 MET A C 1
ATOM 1473 O O . MET A 1 199 ? -12.148 -5.152 -9.445 1 98.88 199 MET A O 1
ATOM 1477 N N . THR A 1 200 ? -11.227 -3.178 -10.062 1 98.88 200 THR A N 1
ATOM 1478 C CA . THR A 1 200 ? -11.867 -3.217 -11.367 1 98.88 200 THR A CA 1
ATOM 1479 C C . THR A 1 200 ? -11.266 -4.324 -12.234 1 98.88 200 THR A C 1
ATOM 1481 O O . THR A 1 200 ? -11.992 -5.078 -12.883 1 98.88 200 THR A O 1
ATOM 1484 N N . LEU A 1 201 ? -9.906 -4.457 -12.227 1 98.88 201 LEU A N 1
ATOM 1485 C CA . LEU A 1 201 ? -9.234 -5.531 -12.953 1 98.88 201 LEU A CA 1
ATOM 1486 C C . LEU A 1 201 ? -9.719 -6.895 -12.477 1 98.88 201 LEU A C 1
ATOM 1488 O O . LEU A 1 201 ? -10.016 -7.773 -13.289 1 98.88 201 LEU A O 1
ATOM 1492 N N . ALA A 1 202 ? -9.766 -7.059 -11.133 1 98.75 202 ALA A N 1
ATOM 1493 C CA . ALA A 1 202 ? -10.188 -8.328 -10.555 1 98.75 202 ALA A CA 1
ATOM 1494 C C . ALA A 1 202 ? -11.609 -8.688 -10.984 1 98.75 202 ALA A C 1
ATOM 1496 O O . ALA A 1 202 ? -11.875 -9.828 -11.391 1 98.75 202 ALA A O 1
ATOM 1497 N N . GLU A 1 203 ? -12.492 -7.719 -10.969 1 98.5 203 GLU A N 1
ATOM 1498 C CA . GLU A 1 203 ? -13.875 -7.969 -11.359 1 98.5 203 GLU A CA 1
ATOM 1499 C C . GLU A 1 203 ? -13.984 -8.266 -12.852 1 98.5 203 GLU A C 1
ATOM 1501 O O . GLU A 1 203 ? -14.594 -9.258 -13.25 1 98.5 203 GLU A O 1
ATOM 1506 N N . ALA A 1 204 ? -13.383 -7.41 -13.633 1 98.62 204 ALA A N 1
ATOM 1507 C CA . ALA A 1 204 ? -13.508 -7.496 -15.078 1 98.62 204 ALA A CA 1
ATOM 1508 C C . ALA A 1 204 ? -12.867 -8.773 -15.609 1 98.62 204 ALA A C 1
ATOM 1510 O O . ALA A 1 204 ? -13.297 -9.312 -16.641 1 98.62 204 ALA A O 1
ATOM 1511 N N . SER A 1 205 ? -11.859 -9.312 -14.906 1 98.31 205 SER A N 1
ATOM 1512 C CA . SER A 1 205 ? -11.125 -10.484 -15.375 1 98.31 205 SER A CA 1
ATOM 1513 C C . SER A 1 205 ? -11.766 -11.773 -14.867 1 98.31 205 SER A C 1
ATOM 1515 O O . SER A 1 205 ? -11.273 -12.867 -15.148 1 98.31 205 SER A O 1
ATOM 1517 N N . GLY A 1 206 ? -12.789 -11.641 -14.008 1 97.56 206 GLY A N 1
ATOM 1518 C CA . GLY A 1 206 ? -13.516 -12.82 -13.555 1 97.56 206 GLY A CA 1
ATOM 1519 C C . GLY A 1 206 ? -13.078 -13.297 -12.18 1 97.56 206 GLY A C 1
ATOM 1520 O O . GLY A 1 206 ? -13.641 -14.258 -11.641 1 97.56 206 GLY A O 1
ATOM 1521 N N . VAL A 1 207 ? -12.141 -12.688 -11.539 1 97.94 207 VAL A N 1
ATOM 1522 C CA . VAL A 1 207 ? -11.695 -13.039 -10.203 1 97.94 207 VAL A CA 1
ATOM 1523 C C . VAL A 1 207 ? -12.781 -12.695 -9.18 1 97.94 207 VAL A C 1
ATOM 1525 O O . VAL A 1 207 ? -13.055 -13.484 -8.273 1 97.94 207 VAL A O 1
ATOM 1528 N N . GLY A 1 208 ? -13.375 -11.547 -9.367 1 97.56 208 GLY A N 1
ATOM 1529 C CA . GLY A 1 208 ? -14.43 -11.094 -8.469 1 97.56 208 GLY A CA 1
ATOM 1530 C C . GLY A 1 208 ? -13.906 -10.305 -7.289 1 97.56 208 GLY A C 1
ATOM 1531 O O . GLY A 1 208 ? -12.703 -10.328 -7 1 97.56 208 GLY A O 1
ATOM 1532 N N . GLN A 1 209 ? -14.828 -9.586 -6.641 1 97.75 209 GLN A N 1
ATOM 1533 C CA . GLN A 1 209 ? -14.477 -8.68 -5.551 1 97.75 209 GLN A CA 1
ATOM 1534 C C . GLN A 1 209 ? -14.109 -9.461 -4.289 1 97.75 209 GLN A C 1
ATOM 1536 O O . GLN A 1 209 ? -13.203 -9.062 -3.549 1 97.75 209 GLN A O 1
ATOM 1541 N N . ASP A 1 210 ? -14.734 -10.562 -4.082 1 97.62 210 ASP A N 1
ATOM 1542 C CA . ASP A 1 210 ? -14.547 -11.328 -2.855 1 97.62 210 ASP A CA 1
ATOM 1543 C C . ASP A 1 210 ? -13.133 -11.898 -2.777 1 97.62 210 ASP A C 1
ATOM 1545 O O . ASP A 1 210 ? -12.445 -11.734 -1.769 1 97.62 210 ASP A O 1
ATOM 1549 N N . LYS A 1 211 ? -12.719 -12.57 -3.863 1 98.5 211 LYS A N 1
ATOM 1550 C CA . LYS A 1 211 ? -11.391 -13.172 -3.869 1 98.5 211 LYS A CA 1
ATOM 1551 C C . LYS A 1 211 ? -10.305 -12.094 -3.912 1 98.5 211 LYS A C 1
ATOM 1553 O O . LYS A 1 211 ? -9.227 -12.273 -3.34 1 98.5 211 LYS A O 1
ATOM 1558 N N . ALA A 1 212 ? -10.641 -11 -4.598 1 98.62 212 ALA A N 1
ATOM 1559 C CA . ALA A 1 212 ? -9.711 -9.875 -4.59 1 98.62 212 ALA A CA 1
ATOM 1560 C C . ALA A 1 212 ? -9.516 -9.336 -3.176 1 98.62 212 ALA A C 1
ATOM 1562 O O . ALA A 1 212 ? -8.383 -9.078 -2.752 1 98.62 212 ALA A O 1
ATOM 1563 N N . GLN A 1 213 ? -10.586 -9.148 -2.432 1 98.69 213 GLN A N 1
ATOM 1564 C CA . GLN A 1 213 ? -10.523 -8.695 -1.047 1 98.69 213 GLN A CA 1
ATOM 1565 C C . GLN A 1 213 ? -9.781 -9.695 -0.172 1 98.69 213 GLN A C 1
ATOM 1567 O O . GLN A 1 213 ? -8.969 -9.312 0.67 1 98.69 213 GLN A O 1
ATOM 1572 N N . GLU A 1 214 ? -10.062 -10.953 -0.38 1 98.75 214 GLU A N 1
ATOM 1573 C CA . GLU A 1 214 ? -9.406 -12 0.398 1 98.75 214 GLU A CA 1
ATOM 1574 C C . GLU A 1 214 ? -7.895 -11.953 0.214 1 98.75 214 GLU A C 1
ATOM 1576 O O . GLU A 1 214 ? -7.141 -12.125 1.176 1 98.75 214 GLU A O 1
ATOM 1581 N N . LEU A 1 215 ? -7.461 -11.727 -1.005 1 98.81 215 LEU A N 1
ATOM 1582 C CA . LEU A 1 215 ? -6.027 -11.633 -1.256 1 98.81 215 LEU A CA 1
ATOM 1583 C C . LEU A 1 215 ? -5.418 -10.453 -0.512 1 98.81 215 LEU A C 1
ATOM 1585 O O . LEU A 1 215 ? -4.387 -10.594 0.15 1 98.81 215 LEU A O 1
ATOM 1589 N N . ILE A 1 216 ? -6.062 -9.289 -0.577 1 98.56 216 ILE A N 1
ATOM 1590 C CA . ILE A 1 216 ? -5.562 -8.102 0.106 1 98.56 216 ILE A CA 1
ATOM 1591 C C . ILE A 1 216 ? -5.5 -8.359 1.61 1 98.56 216 ILE A C 1
ATOM 1593 O O . ILE A 1 216 ? -4.527 -7.988 2.27 1 98.56 216 ILE A O 1
ATOM 1597 N N . ASP A 1 217 ? -6.512 -9.016 2.174 1 98.06 217 ASP A N 1
ATOM 1598 C CA . ASP A 1 217 ? -6.594 -9.281 3.607 1 98.06 217 ASP A CA 1
ATOM 1599 C C . ASP A 1 217 ? -5.461 -10.195 4.062 1 98.06 217 ASP A C 1
ATOM 1601 O O . ASP A 1 217 ? -5.012 -10.109 5.207 1 98.06 217 ASP A O 1
ATOM 1605 N N . ASN A 1 218 ? -5.02 -11.039 3.178 1 97 218 ASN A N 1
ATOM 1606 C CA . ASN A 1 218 ? -3.918 -11.93 3.512 1 97 218 ASN A CA 1
ATOM 1607 C C . ASN A 1 218 ? -2.564 -11.273 3.248 1 97 218 ASN A C 1
ATOM 1609 O O . ASN A 1 218 ? -1.602 -11.516 3.977 1 97 218 ASN A O 1
ATOM 1613 N N . PHE A 1 219 ? -2.533 -10.453 2.266 1 95.25 219 PHE A N 1
ATOM 1614 C CA . PHE A 1 219 ? -1.296 -9.891 1.737 1 95.25 219 PHE A CA 1
ATOM 1615 C C . PHE A 1 219 ? -0.89 -8.648 2.518 1 95.25 219 PHE A C 1
ATOM 1617 O O . PHE A 1 219 ? 0.294 -8.438 2.785 1 95.25 219 PHE A O 1
ATOM 1624 N N . LEU A 1 220 ? -1.871 -7.816 2.945 1 96.69 220 LEU A N 1
ATOM 1625 C CA . LEU A 1 220 ? -1.689 -6.566 3.678 1 96.69 220 LEU A CA 1
ATOM 1626 C C . LEU A 1 220 ? -2.713 -6.438 4.801 1 96.69 220 LEU A C 1
ATOM 1628 O O . LEU A 1 220 ? -3.494 -5.484 4.828 1 96.69 220 LEU A O 1
ATOM 1632 N N . PRO A 1 221 ? -2.596 -7.371 5.738 1 95 221 PRO A N 1
ATOM 1633 C CA . PRO A 1 221 ? -3.623 -7.434 6.781 1 95 221 PRO A CA 1
ATOM 1634 C C . PRO A 1 221 ? -3.582 -6.23 7.723 1 95 221 PRO A C 1
ATOM 1636 O O . PRO A 1 221 ? -2.5 -5.742 8.062 1 95 221 PRO A O 1
ATOM 1639 N N . GLN A 1 222 ? -4.723 -5.707 8.055 1 93.38 222 GLN A N 1
ATOM 1640 C CA . GLN A 1 222 ? -4.895 -4.711 9.109 1 93.38 222 GLN A CA 1
ATOM 1641 C C . GLN A 1 222 ? -4.227 -3.391 8.734 1 93.38 222 GLN A C 1
ATOM 1643 O O . GLN A 1 222 ? -3.553 -2.773 9.562 1 93.38 222 GLN A O 1
ATOM 1648 N N . THR A 1 223 ? -4.191 -3.055 7.477 1 96.56 223 THR A N 1
ATOM 1649 C CA . THR A 1 223 ? -3.701 -1.77 6.988 1 96.56 223 THR A CA 1
ATOM 1650 C C . THR A 1 223 ? -4.84 -0.944 6.398 1 96.56 223 THR A C 1
ATOM 1652 O O . THR A 1 223 ? -5.941 -1.458 6.184 1 96.56 223 THR A O 1
ATOM 1655 N N . MET A 1 224 ? -4.578 0.308 6.203 1 96.19 224 MET A N 1
ATOM 1656 C CA . MET A 1 224 ? -5.547 1.172 5.535 1 96.19 224 MET A CA 1
ATOM 1657 C C . MET A 1 224 ? -5.891 0.633 4.148 1 96.19 224 MET A C 1
ATOM 1659 O O . MET A 1 224 ? -6.992 0.861 3.645 1 96.19 224 MET A O 1
ATOM 1663 N N . ILE A 1 225 ? -4.984 -0.157 3.545 1 98.38 225 ILE A N 1
ATOM 1664 C CA . ILE A 1 225 ? -5.207 -0.693 2.207 1 98.38 225 ILE A CA 1
ATOM 1665 C C . ILE A 1 225 ? -6.336 -1.721 2.242 1 98.38 225 ILE A C 1
ATOM 1667 O O . ILE A 1 225 ? -7.254 -1.669 1.421 1 98.38 225 ILE A O 1
ATOM 1671 N N . SER A 1 226 ? -6.262 -2.646 3.23 1 98 226 SER A N 1
ATOM 1672 C CA . SER A 1 226 ? -7.32 -3.633 3.41 1 98 226 SER A CA 1
ATOM 1673 C C . SER A 1 226 ? -8.656 -2.959 3.725 1 98 226 SER A C 1
ATOM 1675 O O . SER A 1 226 ? -9.695 -3.365 3.209 1 98 226 SER A O 1
ATOM 1677 N N . THR A 1 227 ? -8.617 -1.883 4.516 1 97.44 227 THR A N 1
ATOM 1678 C CA . THR A 1 227 ? -9.82 -1.152 4.898 1 97.44 227 THR A CA 1
ATOM 1679 C C . THR A 1 227 ? -10.461 -0.486 3.682 1 97.44 227 THR A C 1
ATOM 1681 O O . THR A 1 227 ? -11.672 -0.586 3.477 1 97.44 227 THR A O 1
ATOM 1684 N N . TYR A 1 228 ? -9.672 0.222 2.881 1 98.31 228 TYR A N 1
ATOM 1685 C CA . TYR A 1 228 ? -10.188 0.894 1.695 1 98.31 228 TYR A CA 1
ATOM 1686 C C . TYR A 1 228 ? -10.68 -0.117 0.667 1 98.31 228 TYR A C 1
ATOM 1688 O O . TYR A 1 228 ? -11.695 0.11 0 1 98.31 228 TYR A O 1
ATOM 1696 N N . ALA A 1 229 ? -9.969 -1.264 0.545 1 98.62 229 ALA A N 1
ATOM 1697 C CA . ALA A 1 229 ? -10.43 -2.324 -0.35 1 98.62 229 ALA A CA 1
ATOM 1698 C C . ALA A 1 229 ? -11.797 -2.842 0.069 1 98.62 229 ALA A C 1
ATOM 1700 O O . ALA A 1 229 ? -12.648 -3.119 -0.779 1 98.62 229 ALA A O 1
ATOM 1701 N N . SER A 1 230 ? -12.008 -2.975 1.331 1 98.06 230 SER A N 1
ATOM 1702 C CA . SER A 1 230 ? -13.273 -3.455 1.864 1 98.06 230 SER A CA 1
ATOM 1703 C C . SER A 1 230 ? -14.406 -2.486 1.545 1 98.06 230 SER A C 1
ATOM 1705 O O . SER A 1 230 ? -15.523 -2.91 1.233 1 98.06 230 SER A O 1
ATOM 1707 N N . ARG A 1 231 ? -14.125 -1.197 1.596 1 97.69 231 ARG A N 1
ATOM 1708 C CA . ARG A 1 231 ? -15.133 -0.204 1.25 1 97.69 231 ARG A CA 1
ATOM 1709 C C . ARG A 1 231 ? -15.547 -0.326 -0.214 1 97.69 231 ARG A C 1
ATOM 1711 O O . ARG A 1 231 ? -16.719 -0.161 -0.552 1 97.69 231 ARG A O 1
ATOM 1718 N N . ILE A 1 232 ? -14.578 -0.585 -1.059 1 98.12 232 ILE A N 1
ATOM 1719 C CA . ILE A 1 232 ? -14.844 -0.74 -2.484 1 98.12 232 ILE A CA 1
ATOM 1720 C C . ILE A 1 232 ? -15.625 -2.027 -2.729 1 98.12 232 ILE A C 1
ATOM 1722 O O . ILE A 1 232 ? -16.641 -2.018 -3.424 1 98.12 232 ILE A O 1
ATOM 1726 N N . SER A 1 233 ? -15.125 -3.168 -2.086 1 97.38 233 SER A N 1
ATOM 1727 C CA . SER A 1 233 ? -15.742 -4.473 -2.307 1 97.38 233 SER A CA 1
ATOM 1728 C C . SER A 1 233 ? -17.172 -4.5 -1.796 1 97.38 233 SER A C 1
ATOM 1730 O O . SER A 1 233 ? -18.047 -5.145 -2.393 1 97.38 233 SER A O 1
ATOM 1732 N N . ASN A 1 234 ? -17.453 -3.773 -0.701 1 96.81 234 ASN A N 1
ATOM 1733 C CA . ASN A 1 234 ? -18.781 -3.74 -0.111 1 96.81 234 ASN A CA 1
ATOM 1734 C C . ASN A 1 234 ? -19.609 -2.561 -0.631 1 96.81 234 ASN A C 1
ATOM 1736 O O . ASN A 1 234 ? -20.766 -2.383 -0.25 1 96.81 234 ASN A O 1
ATOM 1740 N N . GLU A 1 235 ? -18.984 -1.715 -1.413 1 96.5 235 GLU A N 1
ATOM 1741 C CA . GLU A 1 235 ? -19.609 -0.573 -2.08 1 96.5 235 GLU A CA 1
ATOM 1742 C C . GLU A 1 235 ? -20.25 0.379 -1.07 1 96.5 235 GLU A C 1
ATOM 1744 O O . GLU A 1 235 ? -21.375 0.83 -1.262 1 96.5 235 GLU A O 1
ATOM 1749 N N . THR A 1 236 ? -19.578 0.614 -0.027 1 96.69 236 THR A N 1
ATOM 1750 C CA . THR A 1 236 ? -20.078 1.521 0.998 1 96.69 236 THR A CA 1
ATOM 1751 C C . THR A 1 236 ? -19.75 2.971 0.643 1 96.69 236 THR A C 1
ATOM 1753 O O . THR A 1 236 ? -20.219 3.896 1.312 1 96.69 236 THR A O 1
ATOM 1756 N N . PHE A 1 237 ? -19.047 3.215 -0.477 1 95.94 237 PHE A N 1
ATOM 1757 C CA . PHE A 1 237 ? -18.5 4.527 -0.825 1 95.94 237 PHE A CA 1
ATOM 1758 C C . PHE A 1 237 ? -19.625 5.465 -1.271 1 95.94 237 PHE A C 1
ATOM 1760 O O . PHE A 1 237 ? -19.422 6.672 -1.386 1 95.94 237 PHE A O 1
ATOM 1767 N N . ARG A 1 238 ? -20.797 4.938 -1.432 1 93.81 238 ARG A N 1
ATOM 1768 C CA . ARG A 1 238 ? -21.938 5.754 -1.851 1 93.81 238 ARG A CA 1
ATOM 1769 C C . ARG A 1 238 ? -22.656 6.352 -0.646 1 93.81 238 ARG A C 1
ATOM 1771 O O . ARG A 1 238 ? -23.078 7.508 -0.682 1 93.81 238 ARG A O 1
ATOM 1778 N N . ASP A 1 239 ? -22.703 5.531 0.4 1 93.25 239 ASP A N 1
ATOM 1779 C CA . ASP A 1 239 ? -23.594 5.887 1.5 1 93.25 239 ASP A CA 1
ATOM 1780 C C . ASP A 1 239 ? -22.797 6.199 2.768 1 93.25 239 ASP A C 1
ATOM 1782 O O . ASP A 1 239 ? -23.328 6.809 3.701 1 93.25 239 ASP A O 1
ATOM 1786 N N . GLN A 1 240 ? -21.609 5.766 2.838 1 95.75 240 GLN A N 1
ATOM 1787 C CA . GLN A 1 240 ? -20.734 6.035 3.977 1 95.75 240 GLN A CA 1
ATOM 1788 C C . GLN A 1 240 ? -19.547 6.902 3.568 1 95.75 240 GLN A C 1
ATOM 1790 O O . GLN A 1 240 ? -18.484 6.383 3.244 1 95.75 240 GLN A O 1
ATOM 1795 N N . ILE A 1 241 ? -19.75 8.172 3.771 1 95.81 241 ILE A N 1
ATOM 1796 C CA . ILE A 1 241 ? -18.734 9.125 3.328 1 95.81 241 ILE A CA 1
ATOM 1797 C C . ILE A 1 241 ? -17.812 9.477 4.492 1 95.81 241 ILE A C 1
ATOM 1799 O O . ILE A 1 241 ? -18.219 10.188 5.414 1 95.81 241 ILE A O 1
ATOM 1803 N N . HIS A 1 242 ? -16.609 8.992 4.426 1 93.69 242 HIS A N 1
ATOM 1804 C CA . HIS A 1 242 ? -15.617 9.289 5.445 1 93.69 242 HIS A CA 1
ATOM 1805 C C . HIS A 1 242 ? -14.734 10.461 5.031 1 93.69 242 HIS A C 1
ATOM 1807 O O . HIS A 1 242 ? -14.266 11.227 5.879 1 93.69 242 HIS A O 1
ATOM 1813 N N . PHE A 1 243 ? -14.461 10.586 3.809 1 95.12 243 PHE A N 1
ATOM 1814 C CA . PHE A 1 243 ? -13.68 11.648 3.186 1 95.12 243 PHE A CA 1
ATOM 1815 C C . PHE A 1 243 ? -14.141 11.898 1.755 1 95.12 243 PHE A C 1
ATOM 1817 O O . PHE A 1 243 ? -13.719 11.195 0.831 1 95.12 243 PHE A O 1
ATOM 1824 N N . ALA A 1 244 ? -14.859 12.906 1.568 1 96.56 244 ALA A N 1
ATOM 1825 C CA . ALA A 1 244 ? -15.539 13.156 0.296 1 96.56 244 ALA A CA 1
ATOM 1826 C C . ALA A 1 244 ? -14.531 13.453 -0.81 1 96.56 244 ALA A C 1
ATOM 1828 O O . ALA A 1 244 ? -13.5 14.086 -0.564 1 96.56 244 ALA A O 1
ATOM 1829 N N . ILE A 1 245 ? -14.844 13.07 -2.057 1 97.88 245 ILE A N 1
ATOM 1830 C CA . ILE A 1 245 ? -13.992 13.281 -3.219 1 97.88 245 ILE A CA 1
ATOM 1831 C C . ILE A 1 245 ? -13.734 14.773 -3.402 1 97.88 245 ILE A C 1
ATOM 1833 O O . ILE A 1 245 ? -12.625 15.188 -3.74 1 97.88 245 ILE A O 1
ATOM 1837 N N . SER A 1 246 ? -14.727 15.602 -3.164 1 96.44 246 SER A N 1
ATOM 1838 C CA . SER A 1 246 ? -14.562 17.047 -3.311 1 96.44 246 SER A CA 1
ATOM 1839 C C . SER A 1 246 ? -13.492 17.578 -2.357 1 96.44 246 SER A C 1
ATOM 1841 O O . SER A 1 246 ? -12.68 18.422 -2.74 1 96.44 246 SER A O 1
ATOM 1843 N N . THR A 1 247 ? -13.477 17.109 -1.107 1 94.06 247 THR A N 1
ATOM 1844 C CA . THR A 1 247 ? -12.492 17.516 -0.112 1 94.06 247 THR A CA 1
ATOM 1845 C C . THR A 1 247 ? -11.117 16.938 -0.444 1 94.06 247 THR A C 1
ATOM 1847 O O . THR A 1 247 ? -10.094 17.594 -0.261 1 94.06 247 THR A O 1
ATOM 1850 N N . THR A 1 248 ? -11.133 15.711 -0.936 1 97 248 THR A N 1
ATOM 1851 C CA . THR A 1 248 ? -9.891 15.047 -1.307 1 97 248 THR A CA 1
ATOM 1852 C C . THR A 1 248 ? -9.172 15.828 -2.406 1 97 248 THR A C 1
ATOM 1854 O O . THR A 1 248 ? -7.941 15.883 -2.432 1 97 248 THR A O 1
ATOM 1857 N N . LYS A 1 249 ? -9.938 16.422 -3.322 1 97.25 249 LYS A N 1
ATOM 1858 C CA . LYS A 1 249 ? -9.367 17.156 -4.445 1 97.25 249 LYS A CA 1
ATOM 1859 C C . LYS A 1 249 ? -8.508 18.328 -3.961 1 97.25 249 LYS A C 1
ATOM 1861 O O . LYS A 1 249 ? -7.504 18.672 -4.586 1 97.25 249 LYS A O 1
ATOM 1866 N N . LYS A 1 250 ? -8.906 18.906 -2.873 1 96.06 250 LYS A N 1
ATOM 1867 C CA . LYS A 1 250 ? -8.102 19.969 -2.297 1 96.06 250 LYS A CA 1
ATOM 1868 C C . LYS A 1 250 ? -6.695 19.484 -1.957 1 96.06 250 LYS A C 1
ATOM 1870 O O . LYS A 1 250 ? -5.703 20.141 -2.262 1 96.06 250 LYS A O 1
ATOM 1875 N N . ASP A 1 251 ? -6.59 18.297 -1.311 1 97.06 251 ASP A N 1
ATOM 1876 C CA . ASP A 1 251 ? -5.301 17.719 -0.954 1 97.06 251 ASP A CA 1
ATOM 1877 C C . ASP A 1 251 ? -4.508 17.328 -2.201 1 97.06 251 ASP A C 1
ATOM 1879 O O . ASP A 1 251 ? -3.291 17.516 -2.252 1 97.06 251 ASP A O 1
ATOM 1883 N N . VAL A 1 252 ? -5.23 16.828 -3.184 1 98.56 252 VAL A N 1
ATOM 1884 C CA . VAL A 1 252 ? -4.609 16.422 -4.438 1 98.56 252 VAL A CA 1
ATOM 1885 C C . VAL A 1 252 ? -3.992 17.641 -5.125 1 98.56 252 VAL A C 1
ATOM 1887 O O . VAL A 1 252 ? -2.869 17.562 -5.633 1 98.56 252 VAL A O 1
ATOM 1890 N N . ASN A 1 253 ? -4.688 18.719 -5.117 1 98.31 253 ASN A N 1
ATOM 1891 C CA . ASN A 1 253 ? -4.164 19.938 -5.723 1 98.31 253 ASN A CA 1
ATOM 1892 C C . ASN A 1 253 ? -2.93 20.438 -4.984 1 98.31 253 ASN A C 1
ATOM 1894 O O . ASN A 1 253 ? -1.985 20.938 -5.605 1 98.31 253 ASN A O 1
ATOM 1898 N N . HIS A 1 254 ? -2.912 20.359 -3.654 1 98.56 254 HIS A N 1
ATOM 1899 C CA . HIS A 1 254 ? -1.729 20.719 -2.883 1 98.56 254 HIS A CA 1
ATOM 1900 C C . HIS A 1 254 ? -0.543 19.828 -3.246 1 98.56 254 HIS A C 1
ATOM 1902 O O . HIS A 1 254 ? 0.595 20.297 -3.311 1 98.56 254 HIS A O 1
ATOM 1908 N N . ILE A 1 255 ? -0.79 18.516 -3.455 1 98.88 255 ILE A N 1
ATOM 1909 C CA . ILE A 1 255 ? 0.258 17.578 -3.852 1 98.88 255 ILE A CA 1
ATOM 1910 C C . ILE A 1 255 ? 0.816 17.984 -5.215 1 98.88 255 ILE A C 1
ATOM 1912 O O . ILE A 1 255 ? 2.033 18.016 -5.406 1 98.88 255 ILE A O 1
ATOM 1916 N N . ILE A 1 256 ? -0.09 18.297 -6.145 1 98.81 256 ILE A N 1
ATOM 1917 C CA . ILE A 1 256 ? 0.307 18.672 -7.496 1 98.81 256 ILE A CA 1
ATOM 1918 C C . ILE A 1 256 ? 1.124 19.953 -7.453 1 98.81 256 ILE A C 1
ATOM 1920 O O . ILE A 1 256 ? 2.15 20.078 -8.125 1 98.81 256 ILE A O 1
ATOM 1924 N N . ASP A 1 257 ? 0.691 20.922 -6.676 1 98.75 257 ASP A N 1
ATOM 1925 C CA . ASP A 1 257 ? 1.43 22.172 -6.527 1 98.75 257 ASP A CA 1
ATOM 1926 C C . ASP A 1 257 ? 2.83 21.922 -5.973 1 98.75 257 ASP A C 1
ATOM 1928 O O . ASP A 1 257 ? 3.809 22.484 -6.473 1 98.75 257 ASP A O 1
ATOM 1932 N N . LEU A 1 258 ? 2.922 21.109 -4.934 1 98.69 258 LEU A N 1
ATOM 1933 C CA . LEU A 1 258 ? 4.215 20.75 -4.359 1 98.69 258 LEU A CA 1
ATOM 1934 C C . LEU A 1 258 ? 5.109 20.078 -5.402 1 98.69 258 LEU A C 1
ATOM 1936 O O . LEU A 1 258 ? 6.297 20.391 -5.496 1 98.69 258 LEU A O 1
ATOM 1940 N N . ALA A 1 259 ? 4.543 19.156 -6.145 1 98.81 259 ALA A N 1
ATOM 1941 C CA . ALA A 1 259 ? 5.27 18.422 -7.18 1 98.81 259 ALA A CA 1
ATOM 1942 C C . ALA A 1 259 ? 5.789 19.375 -8.258 1 98.81 259 ALA A C 1
ATOM 1944 O O . ALA A 1 259 ? 6.938 19.25 -8.688 1 98.81 259 ALA A O 1
ATOM 1945 N N . ASN A 1 260 ? 4.934 20.281 -8.68 1 98.56 260 ASN A N 1
ATOM 1946 C CA . ASN A 1 260 ? 5.336 21.266 -9.68 1 98.56 260 ASN A CA 1
ATOM 1947 C C . ASN A 1 260 ? 6.484 22.141 -9.18 1 98.56 260 ASN A C 1
ATOM 1949 O O . ASN A 1 260 ? 7.453 22.375 -9.906 1 98.56 260 ASN A O 1
ATOM 1953 N N . GLU A 1 261 ? 6.367 22.594 -7.973 1 98.06 261 GLU A N 1
ATOM 1954 C CA . GLU A 1 261 ? 7.406 23.422 -7.375 1 98.06 261 GLU A CA 1
ATOM 1955 C C . GLU A 1 261 ? 8.727 22.672 -7.27 1 98.06 261 GLU A C 1
ATOM 1957 O O . GLU A 1 261 ? 9.805 23.266 -7.406 1 98.06 261 GLU A O 1
ATOM 1962 N N . ALA A 1 262 ? 8.664 21.406 -7.078 1 98.12 262 ALA A N 1
ATOM 1963 C CA . ALA A 1 262 ? 9.844 20.578 -6.848 1 98.12 262 ALA A CA 1
ATOM 1964 C C . ALA A 1 262 ? 10.32 19.938 -8.148 1 98.12 262 ALA A C 1
ATOM 1966 O O . ALA A 1 262 ? 11.297 19.188 -8.148 1 98.12 262 ALA A O 1
ATOM 1967 N N . ASN A 1 263 ? 9.594 20.109 -9.234 1 98.25 263 ASN A N 1
ATOM 1968 C CA . ASN A 1 263 ? 9.891 19.484 -10.516 1 98.25 263 ASN A CA 1
ATOM 1969 C C . ASN A 1 263 ? 9.875 17.969 -10.422 1 98.25 263 ASN A C 1
ATOM 1971 O O . ASN A 1 263 ? 10.742 17.297 -10.977 1 98.25 263 ASN A O 1
ATOM 1975 N N . ALA A 1 264 ? 8.977 17.438 -9.656 1 98.19 264 ALA A N 1
ATOM 1976 C CA . ALA A 1 264 ? 8.828 16 -9.477 1 98.19 264 ALA A CA 1
ATOM 1977 C C . ALA A 1 264 ? 7.508 15.516 -10.078 1 98.19 264 ALA A C 1
ATOM 1979 O O . ALA A 1 264 ? 6.434 15.797 -9.539 1 98.19 264 ALA A O 1
ATOM 1980 N N . PRO A 1 265 ? 7.531 14.75 -11.117 1 96.56 265 PRO A N 1
ATOM 1981 C CA . PRO A 1 265 ? 6.273 14.289 -11.719 1 96.56 265 PRO A CA 1
ATOM 1982 C C . PRO A 1 265 ? 5.512 13.32 -10.812 1 96.56 265 PRO A C 1
ATOM 1984 O O . PRO A 1 265 ? 6.121 12.477 -10.156 1 96.56 265 PRO A O 1
ATOM 1987 N N . VAL A 1 266 ? 4.191 13.453 -10.766 1 98.56 266 VAL A N 1
ATOM 1988 C CA . VAL A 1 266 ? 3.32 12.586 -9.969 1 98.56 266 VAL A CA 1
ATOM 1989 C C . VAL A 1 266 ? 2.17 12.078 -10.836 1 98.56 266 VAL A C 1
ATOM 1991 O O . VAL A 1 266 ? 1.002 12.359 -10.555 1 98.56 266 VAL A O 1
ATOM 1994 N N . PRO A 1 267 ? 2.455 11.211 -11.828 1 98.69 267 PRO A N 1
ATOM 1995 C CA . PRO A 1 267 ? 1.427 10.75 -12.766 1 98.69 267 PRO A CA 1
ATOM 1996 C C . PRO A 1 267 ? 0.274 10.031 -12.062 1 98.69 267 PRO A C 1
ATOM 1998 O O . PRO A 1 267 ? -0.875 10.125 -12.508 1 98.69 267 PRO A O 1
ATOM 2001 N N . ILE A 1 268 ? 0.497 9.273 -11.008 1 98.88 268 ILE A N 1
ATOM 2002 C CA . ILE A 1 268 ? -0.583 8.594 -10.305 1 98.88 268 ILE A CA 1
ATOM 2003 C C . ILE A 1 268 ? -1.57 9.617 -9.758 1 98.88 268 ILE A C 1
ATOM 2005 O O . ILE A 1 268 ? -2.785 9.43 -9.836 1 98.88 268 ILE A O 1
ATOM 2009 N N . THR A 1 269 ? -1.034 10.742 -9.211 1 98.88 269 THR A N 1
ATOM 2010 C CA . THR A 1 269 ? -1.88 11.797 -8.664 1 98.88 269 THR A CA 1
ATOM 2011 C C . THR A 1 269 ? -2.73 12.43 -9.758 1 98.88 269 THR A C 1
ATOM 2013 O O . THR A 1 269 ? -3.902 12.742 -9.539 1 98.88 269 THR A O 1
ATOM 2016 N N . HIS A 1 270 ? -2.148 12.609 -10.945 1 98.75 270 HIS A N 1
ATOM 2017 C CA . HIS A 1 270 ? -2.898 13.188 -12.055 1 98.75 270 HIS A CA 1
ATOM 2018 C C . HIS A 1 270 ? -4.027 12.266 -12.5 1 98.75 270 HIS A C 1
ATOM 2020 O O . HIS A 1 270 ? -5.125 12.727 -12.82 1 98.75 270 HIS A O 1
ATOM 2026 N N . THR A 1 271 ? -3.748 10.969 -12.555 1 98.75 271 THR A N 1
ATOM 2027 C CA . THR A 1 271 ? -4.785 10 -12.883 1 98.75 271 THR A CA 1
ATOM 2028 C C . THR A 1 271 ? -5.902 10.031 -11.844 1 98.75 271 THR A C 1
ATOM 2030 O O . THR A 1 271 ? -7.086 10.031 -12.195 1 98.75 271 THR A O 1
ATOM 2033 N N . PHE A 1 272 ? -5.531 10.109 -10.57 1 98.81 272 PHE A N 1
ATOM 2034 C CA . PHE A 1 272 ? -6.508 10.156 -9.484 1 98.81 272 PHE A CA 1
ATOM 2035 C C . PHE A 1 272 ? -7.387 11.398 -9.602 1 98.81 272 PHE A C 1
ATOM 2037 O O . PHE A 1 272 ? -8.609 11.312 -9.469 1 98.81 272 PHE A O 1
ATOM 2044 N N . LEU A 1 273 ? -6.754 12.547 -9.891 1 98.75 273 LEU A N 1
ATOM 2045 C CA . LEU A 1 273 ? -7.496 13.797 -10.016 1 98.75 273 LEU A CA 1
ATOM 2046 C C . LEU A 1 273 ? -8.508 13.719 -11.148 1 98.75 273 LEU A C 1
ATOM 2048 O O . LEU A 1 273 ? -9.656 14.141 -10.992 1 98.75 273 LEU A O 1
ATOM 2052 N N . LYS A 1 274 ? -8.062 13.195 -12.266 1 98.69 274 LYS A N 1
ATOM 2053 C CA . LYS A 1 274 ? -8.945 13.023 -13.414 1 98.69 274 LYS A CA 1
ATOM 2054 C C . LYS A 1 274 ? -10.156 12.164 -13.047 1 98.69 274 LYS A C 1
ATOM 2056 O O . LYS A 1 274 ? -11.289 12.492 -13.406 1 98.69 274 LYS A O 1
ATOM 2061 N N . ASN A 1 275 ? -9.93 11.094 -12.352 1 98.62 275 ASN A N 1
ATOM 2062 C CA . ASN A 1 275 ? -11.008 10.195 -11.953 1 98.62 275 ASN A CA 1
ATOM 2063 C C . ASN A 1 275 ? -11.922 10.836 -10.906 1 98.62 275 ASN A C 1
ATOM 2065 O O . ASN A 1 275 ? -13.125 10.594 -10.898 1 98.62 275 ASN A O 1
ATOM 2069 N N . CYS A 1 276 ? -11.328 11.617 -9.984 1 98.62 276 CYS A N 1
ATOM 2070 C CA . CYS A 1 276 ? -12.141 12.383 -9.047 1 98.62 276 CYS A CA 1
ATOM 2071 C C . CYS A 1 276 ? -13.117 13.289 -9.781 1 98.62 276 CYS A C 1
ATOM 2073 O O . CYS A 1 276 ? -14.312 13.305 -9.469 1 98.62 276 CYS A O 1
ATOM 2075 N N . ASP A 1 277 ? -12.625 13.984 -10.773 1 98.69 277 ASP A N 1
ATOM 2076 C CA . ASP A 1 277 ? -13.469 14.898 -11.547 1 98.69 277 ASP A CA 1
ATOM 2077 C C . ASP A 1 277 ? -14.586 14.141 -12.258 1 98.69 277 ASP A C 1
ATOM 2079 O O . ASP A 1 277 ? -15.734 14.586 -12.266 1 98.69 277 ASP A O 1
ATOM 2083 N N . TYR A 1 278 ? -14.219 13.031 -12.82 1 98.56 278 TYR A N 1
ATOM 2084 C CA . TYR A 1 278 ? -15.203 12.203 -13.523 1 98.56 278 TYR A CA 1
ATOM 2085 C C . TYR A 1 278 ? -16.312 11.758 -12.578 1 98.56 278 TYR A C 1
ATOM 2087 O O . TYR A 1 278 ? -17.5 11.875 -12.906 1 98.56 278 TYR A O 1
ATOM 2095 N N . VAL A 1 279 ? -15.945 11.258 -11.43 1 98.25 279 VAL A N 1
ATOM 2096 C CA . VAL A 1 279 ? -16.922 10.703 -10.5 1 98.25 279 VAL A CA 1
ATOM 2097 C C . VAL A 1 279 ? -17.812 11.82 -9.969 1 98.25 279 VAL A C 1
ATOM 2099 O O . VAL A 1 279 ? -19.031 11.648 -9.859 1 98.25 279 VAL A O 1
ATOM 2102 N N . LEU A 1 280 ? -17.203 12.969 -9.633 1 97.94 280 LEU A N 1
ATOM 2103 C CA . LEU A 1 280 ? -18 14.102 -9.148 1 97.94 280 LEU A CA 1
ATOM 2104 C C . LEU A 1 280 ? -19.047 14.516 -10.164 1 97.94 280 LEU A C 1
ATOM 2106 O O . LEU A 1 280 ? -20.172 14.844 -9.805 1 97.94 280 LEU A O 1
ATOM 2110 N N . GLU A 1 281 ? -18.688 14.461 -11.367 1 98.06 281 GLU A N 1
ATOM 2111 C CA . GLU A 1 281 ? -19.594 14.883 -12.445 1 98.06 281 GLU A CA 1
ATOM 2112 C C . GLU A 1 281 ? -20.672 13.836 -12.703 1 98.06 281 GLU A C 1
ATOM 2114 O O . GLU A 1 281 ? -21.844 14.172 -12.898 1 98.06 281 GLU A O 1
ATOM 2119 N N . LYS A 1 282 ? -20.328 12.57 -12.664 1 97.69 282 LYS A N 1
ATOM 2120 C CA . LYS A 1 282 ? -21.203 11.539 -13.195 1 97.69 282 LYS A CA 1
ATOM 2121 C C . LYS A 1 282 ? -21.953 10.812 -12.07 1 97.69 282 LYS A C 1
ATOM 2123 O O . LYS A 1 282 ? -23.031 10.258 -12.281 1 97.69 282 LYS A O 1
ATOM 2128 N N . HIS A 1 283 ? -21.344 10.82 -10.906 1 96.69 283 HIS A N 1
ATOM 2129 C CA . HIS A 1 283 ? -21.891 9.953 -9.875 1 96.69 283 HIS A CA 1
ATOM 2130 C C . HIS A 1 283 ? -22.188 10.734 -8.594 1 96.69 283 HIS A C 1
ATOM 2132 O O . HIS A 1 283 ? -22.969 10.281 -7.758 1 96.69 283 HIS A O 1
ATOM 2138 N N . GLY A 1 284 ? -21.531 11.844 -8.375 1 96.62 284 GLY A N 1
ATOM 2139 C CA . GLY A 1 284 ? -21.734 12.641 -7.172 1 96.62 284 GLY A CA 1
ATOM 2140 C C . GLY A 1 284 ? -20.531 12.641 -6.242 1 96.62 284 GLY A C 1
ATOM 2141 O O . GLY A 1 284 ? -19.469 12.141 -6.602 1 96.62 284 GLY A O 1
ATOM 2142 N N . ASP A 1 285 ? -20.688 13.203 -5.035 1 97.81 285 ASP A N 1
ATOM 2143 C CA . ASP A 1 285 ? -19.578 13.414 -4.109 1 97.81 285 ASP A CA 1
ATOM 2144 C C . ASP A 1 285 ? -19.391 12.211 -3.184 1 97.81 285 ASP A C 1
ATOM 2146 O O . ASP A 1 285 ? -19.531 12.336 -1.965 1 97.81 285 ASP A O 1
ATOM 2150 N N . TYR A 1 286 ? -18.953 11.109 -3.762 1 97.69 286 TYR A N 1
ATOM 2151 C CA . TYR A 1 286 ? -18.719 9.844 -3.074 1 97.69 286 TYR A CA 1
ATOM 2152 C C . TYR A 1 286 ? -17.547 9.945 -2.109 1 97.69 286 TYR A C 1
ATOM 2154 O O . TYR A 1 286 ? -16.844 10.961 -2.094 1 97.69 286 TYR A O 1
ATOM 2162 N N . ASP A 1 287 ? -17.484 8.945 -1.242 1 97.81 287 ASP A N 1
ATOM 2163 C CA . ASP A 1 287 ? -16.219 8.75 -0.52 1 97.81 287 ASP A CA 1
ATOM 2164 C C . ASP A 1 287 ? -15.047 8.633 -1.484 1 97.81 287 ASP A C 1
ATOM 2166 O O . ASP A 1 287 ? -15.211 8.195 -2.625 1 97.81 287 ASP A O 1
ATOM 2170 N N . LEU A 1 288 ? -13.867 8.992 -1.038 1 98.06 288 LEU A N 1
ATOM 2171 C CA . LEU A 1 288 ? -12.695 8.969 -1.899 1 98.06 288 LEU A CA 1
ATOM 2172 C C . LEU A 1 288 ? -12.539 7.605 -2.57 1 98.06 288 LEU A C 1
ATOM 2174 O O . LEU A 1 288 ? -12.086 7.523 -3.715 1 98.06 288 LEU A O 1
ATOM 2178 N N . THR A 1 289 ? -12.945 6.461 -1.928 1 98.44 289 THR A N 1
ATOM 2179 C CA . THR A 1 289 ? -12.812 5.129 -2.512 1 98.44 289 THR A CA 1
ATOM 2180 C C . THR A 1 289 ? -13.805 4.938 -3.656 1 98.44 289 THR A C 1
ATOM 2182 O O . THR A 1 289 ? -13.688 3.986 -4.434 1 98.44 289 THR A O 1
ATOM 2185 N N . GLY A 1 290 ? -14.742 5.859 -3.773 1 98.19 290 GLY A N 1
ATOM 2186 C CA . GLY A 1 290 ? -15.703 5.832 -4.867 1 98.19 290 GLY A CA 1
ATOM 2187 C C . GLY A 1 290 ? -15.07 6.125 -6.219 1 98.19 290 GLY A C 1
ATOM 2188 O O . GLY A 1 290 ? -15.711 5.953 -7.258 1 98.19 290 GLY A O 1
ATOM 2189 N N . VAL A 1 291 ? -13.773 6.488 -6.215 1 98.25 291 VAL A N 1
ATOM 2190 C CA . VAL A 1 291 ? -13.07 6.734 -7.465 1 98.25 291 VAL A CA 1
ATOM 2191 C C . VAL A 1 291 ? -13.109 5.48 -8.336 1 98.25 291 VAL A C 1
ATOM 2193 O O . VAL A 1 291 ? -12.984 5.566 -9.562 1 98.25 291 VAL A O 1
ATOM 2196 N N . VAL A 1 292 ? -13.375 4.309 -7.746 1 98.5 292 VAL A N 1
ATOM 2197 C CA . VAL A 1 292 ? -13.461 3.033 -8.453 1 98.5 292 VAL A CA 1
ATOM 2198 C C . VAL A 1 292 ? -14.555 3.1 -9.516 1 98.5 292 VAL A C 1
ATOM 2200 O O . VAL A 1 292 ? -14.469 2.432 -10.547 1 98.5 292 VAL A O 1
ATOM 2203 N N . ALA A 1 293 ? -15.578 3.963 -9.312 1 98.31 293 ALA A N 1
ATOM 2204 C CA . ALA A 1 293 ? -16.672 4.102 -10.281 1 98.31 293 ALA A CA 1
ATOM 2205 C C . ALA A 1 293 ? -16.141 4.527 -11.648 1 98.31 293 ALA A C 1
ATOM 2207 O O . ALA A 1 293 ? -16.641 4.066 -12.68 1 98.31 293 ALA A O 1
ATOM 2208 N N . ALA A 1 294 ? -15.172 5.422 -11.633 1 98.56 294 ALA A N 1
ATOM 2209 C CA . ALA A 1 294 ? -14.57 5.855 -12.891 1 98.56 294 ALA A CA 1
ATOM 2210 C C . ALA A 1 294 ? -13.914 4.688 -13.617 1 98.56 294 ALA A C 1
ATOM 2212 O O . ALA A 1 294 ? -14.055 4.547 -14.836 1 98.56 294 ALA A O 1
ATOM 2213 N N . HIS A 1 295 ? -13.211 3.836 -12.922 1 98.56 295 HIS A N 1
ATOM 2214 C CA . HIS A 1 295 ? -12.531 2.688 -13.5 1 98.56 295 HIS A CA 1
ATOM 2215 C C . HIS A 1 295 ? -13.523 1.662 -14.031 1 98.56 295 HIS A C 1
ATOM 2217 O O . HIS A 1 295 ? -13.336 1.104 -15.109 1 98.56 295 HIS A O 1
ATOM 2223 N N . ARG A 1 296 ? -14.555 1.38 -13.242 1 98.31 296 ARG A N 1
ATOM 2224 C CA . ARG A 1 296 ? -15.586 0.434 -13.656 1 98.31 296 ARG A CA 1
ATOM 2225 C C . ARG A 1 296 ? -16.297 0.915 -14.922 1 98.31 296 ARG A C 1
ATOM 2227 O O . ARG A 1 296 ? -16.5 0.138 -15.852 1 98.31 296 ARG A O 1
ATOM 2234 N N . ASP A 1 297 ? -16.609 2.238 -14.953 1 98.25 297 ASP A N 1
ATOM 2235 C CA . ASP A 1 297 ? -17.234 2.807 -16.141 1 98.25 297 ASP A CA 1
ATOM 2236 C C . ASP A 1 297 ? -16.328 2.637 -17.359 1 98.25 297 ASP A C 1
ATOM 2238 O O . ASP A 1 297 ? -16.797 2.275 -18.453 1 98.25 297 ASP A O 1
ATOM 2242 N N . GLN A 1 298 ? -15.07 2.912 -17.203 1 97.56 298 GLN A N 1
ATOM 2243 C CA . GLN A 1 298 ? -14.109 2.809 -18.297 1 97.56 298 GLN A CA 1
ATOM 2244 C C . GLN A 1 298 ? -13.969 1.365 -18.766 1 97.56 298 GLN A C 1
ATOM 2246 O O . GLN A 1 298 ? -13.727 1.116 -19.953 1 97.56 298 GLN A O 1
ATOM 2251 N N . ALA A 1 299 ? -14.125 0.442 -17.844 1 97.88 299 ALA A N 1
ATOM 2252 C CA . ALA A 1 299 ? -13.992 -0.977 -18.156 1 97.88 299 ALA A CA 1
ATOM 2253 C C . ALA A 1 299 ? -15.297 -1.531 -18.734 1 97.88 299 ALA A C 1
ATOM 2255 O O . ALA A 1 299 ? -15.352 -2.686 -19.156 1 97.88 299 ALA A O 1
ATOM 2256 N N . GLY A 1 300 ? -16.344 -0.746 -18.656 1 97.31 300 GLY A N 1
ATOM 2257 C CA . GLY A 1 300 ? -17.641 -1.168 -19.172 1 97.31 300 GLY A CA 1
ATOM 2258 C C . GLY A 1 300 ? -18.359 -2.121 -18.234 1 97.31 300 GLY A C 1
ATOM 2259 O O . GLY A 1 300 ? -19.156 -2.951 -18.688 1 97.31 300 GLY A O 1
ATOM 2260 N N . ILE A 1 301 ? -18.031 -2.088 -16.984 1 95.81 301 ILE A N 1
ATOM 2261 C CA . ILE A 1 301 ? -18.766 -2.912 -16.031 1 95.81 301 ILE A CA 1
ATOM 2262 C C . ILE A 1 301 ? -19.641 -2.025 -15.141 1 95.81 301 ILE A C 1
ATOM 2264 O O . ILE A 1 301 ? -19.406 -0.813 -15.062 1 95.81 301 ILE A O 1
ATOM 2268 N N . PRO A 1 302 ? -20.641 -2.57 -14.492 1 94.5 302 PRO A N 1
ATOM 2269 C CA . PRO A 1 302 ? -21.531 -1.749 -13.672 1 94.5 302 PRO A CA 1
ATOM 2270 C C . PRO A 1 302 ? -20.797 -1.039 -12.539 1 94.5 302 PRO A C 1
ATOM 2272 O O . PRO A 1 302 ? -19.891 -1.615 -11.922 1 94.5 302 PRO A O 1
ATOM 2275 N N . THR A 1 303 ? -21.172 0.144 -12.32 1 89.88 303 THR A N 1
ATOM 2276 C CA . THR A 1 303 ? -20.625 0.909 -11.211 1 89.88 303 THR A CA 1
ATOM 2277 C C . THR A 1 303 ? -20.969 0.257 -9.875 1 89.88 303 THR A C 1
ATOM 2279 O O . THR A 1 303 ? -20.141 0.181 -8.977 1 89.88 303 THR A O 1
ATOM 2282 N N . ASP A 1 304 ? -22.25 -0.143 -9.844 1 87.12 304 ASP A N 1
ATOM 2283 C CA . ASP A 1 304 ? -22.75 -0.875 -8.688 1 87.12 304 ASP A CA 1
ATOM 2284 C C . ASP A 1 304 ? -22.781 -2.377 -8.961 1 87.12 304 ASP A C 1
ATOM 2286 O O . ASP A 1 304 ? -23.625 -2.855 -9.719 1 87.12 304 ASP A O 1
ATOM 2290 N N . LEU A 1 305 ? -21.953 -3.113 -8.234 1 88.75 305 LEU A N 1
ATOM 2291 C CA . LEU A 1 305 ? -21.891 -4.547 -8.492 1 88.75 305 LEU A CA 1
ATOM 2292 C C . LEU A 1 305 ? -22.875 -5.309 -7.609 1 88.75 305 LEU A C 1
ATOM 2294 O O . LEU A 1 305 ? -23.188 -6.469 -7.879 1 88.75 305 LEU A O 1
ATOM 2298 N N . GLN A 1 306 ? -23.312 -4.754 -6.504 1 76.19 306 GLN A N 1
ATOM 2299 C CA . GLN A 1 306 ? -24.25 -5.418 -5.613 1 76.19 306 GLN A CA 1
ATOM 2300 C C . GLN A 1 306 ? -25.688 -5.25 -6.105 1 76.19 306 GLN A C 1
ATOM 2302 O O . GLN A 1 306 ? -26.594 -5.98 -5.68 1 76.19 306 GLN A O 1
ATOM 2307 N N . LYS A 1 307 ? -25.938 -4.234 -6.758 1 57.41 307 LYS A N 1
ATOM 2308 C CA . LYS A 1 307 ? -27.281 -4.168 -7.332 1 57.41 307 LYS A CA 1
ATOM 2309 C C . LYS A 1 307 ? -27.422 -5.156 -8.484 1 57.41 307 LYS A C 1
ATOM 2311 O O . LYS A 1 307 ? -28.469 -5.199 -9.133 1 57.41 307 LYS A O 1
ATOM 2316 N N . LYS A 1 308 ? -26.453 -6.133 -8.594 1 38.22 308 LYS A N 1
ATOM 2317 C CA . LYS A 1 308 ? -26.594 -7.098 -9.68 1 38.22 308 LYS A CA 1
ATOM 2318 C C . LYS A 1 308 ? -27.656 -8.141 -9.352 1 38.22 308 LYS A C 1
ATOM 2320 O O . LYS A 1 308 ? -27.812 -8.531 -8.188 1 38.22 308 LYS A O 1
ATOM 2325 N N . MET B 1 1 ? -5.59 -46.688 8.039 1 34.19 1 MET B N 1
ATOM 2326 C CA . MET B 1 1 ? -5.824 -46.344 6.637 1 34.19 1 MET B CA 1
ATOM 2327 C C . MET B 1 1 ? -4.551 -46.5 5.816 1 34.19 1 MET B C 1
ATOM 2329 O O . MET B 1 1 ? -3.475 -46.094 6.25 1 34.19 1 MET B O 1
ATOM 2333 N N . SER B 1 2 ? -4.281 -47.531 5.219 1 39.94 2 SER B N 1
ATOM 2334 C CA . SER B 1 2 ? -3.037 -47.812 4.504 1 39.94 2 SER B CA 1
ATOM 2335 C C . SER B 1 2 ? -2.482 -46.531 3.863 1 39.94 2 SER B C 1
ATOM 2337 O O . SER B 1 2 ? -3.078 -46 2.932 1 39.94 2 SER B O 1
ATOM 2339 N N . SER B 1 3 ? -2.029 -45.531 4.535 1 49 3 SER B N 1
ATOM 2340 C CA . SER B 1 3 ? -1.606 -44.188 4.133 1 49 3 SER B CA 1
ATOM 2341 C C . SER B 1 3 ? -0.715 -44.25 2.895 1 49 3 SER B C 1
ATOM 2343 O O . SER B 1 3 ? 0.381 -44.812 2.936 1 49 3 SER B O 1
ATOM 2345 N N . SER B 1 4 ? -1.323 -44.469 1.682 1 68.06 4 SER B N 1
ATOM 2346 C CA . SER B 1 4 ? -0.602 -44.656 0.427 1 68.06 4 SER B CA 1
ATOM 2347 C C . SER B 1 4 ? 0.546 -43.656 0.293 1 68.06 4 SER B C 1
ATOM 2349 O O . SER B 1 4 ? 0.38 -42.469 0.571 1 68.06 4 SER B O 1
ATOM 2351 N N . THR B 1 5 ? 1.766 -44.188 0.343 1 90.25 5 THR B N 1
ATOM 2352 C CA . THR B 1 5 ? 3.016 -43.469 0.163 1 90.25 5 THR B CA 1
ATOM 2353 C C . THR B 1 5 ? 3.076 -42.812 -1.222 1 90.25 5 THR B C 1
ATOM 2355 O O . THR B 1 5 ? 2.688 -43.438 -2.215 1 90.25 5 THR B O 1
ATOM 2358 N N . LEU B 1 6 ? 3.217 -41.5 -1.234 1 95.88 6 LEU B N 1
ATOM 2359 C CA . LEU B 1 6 ? 3.295 -40.781 -2.494 1 95.88 6 LEU B CA 1
ATOM 2360 C C . LEU B 1 6 ? 4.746 -40.5 -2.887 1 95.88 6 LEU B C 1
ATOM 2362 O O . LEU B 1 6 ? 5.574 -40.188 -2.033 1 95.88 6 LEU B O 1
ATOM 2366 N N . GLN B 1 7 ? 5.023 -40.781 -4.164 1 98.19 7 GLN B N 1
ATOM 2367 C CA . GLN B 1 7 ? 6.25 -40.219 -4.703 1 98.19 7 GLN B CA 1
ATOM 2368 C C . GLN B 1 7 ? 6.02 -38.781 -5.191 1 98.19 7 GLN B C 1
ATOM 2370 O O . GLN B 1 7 ? 5.254 -38.562 -6.133 1 98.19 7 GLN B O 1
ATOM 2375 N N . ILE B 1 8 ? 6.703 -37.812 -4.512 1 98.75 8 ILE B N 1
ATOM 2376 C CA . ILE B 1 8 ? 6.566 -36.406 -4.828 1 98.75 8 ILE B CA 1
ATOM 2377 C C . ILE B 1 8 ? 7.801 -35.906 -5.586 1 98.75 8 ILE B C 1
ATOM 2379 O O . ILE B 1 8 ? 8.93 -36.281 -5.242 1 98.75 8 ILE B O 1
ATOM 2383 N N . SER B 1 9 ? 7.57 -35.125 -6.582 1 98.88 9 SER B N 1
ATOM 2384 C CA . SER B 1 9 ? 8.68 -34.5 -7.305 1 98.88 9 SER B CA 1
ATOM 2385 C C . SER B 1 9 ? 8.547 -32.969 -7.336 1 98.88 9 SER B C 1
ATOM 2387 O O . SER B 1 9 ? 7.449 -32.438 -7.176 1 98.88 9 SER B O 1
ATOM 2389 N N . TYR B 1 10 ? 9.664 -32.25 -7.516 1 98.94 10 TYR B N 1
ATOM 2390 C CA . TYR B 1 10 ? 9.695 -30.812 -7.68 1 98.94 10 TYR B CA 1
ATOM 2391 C C . TYR B 1 10 ? 10.594 -30.406 -8.844 1 98.94 10 TYR B C 1
ATOM 2393 O O . TYR B 1 10 ? 11.766 -30.781 -8.891 1 98.94 10 TYR B O 1
ATOM 2401 N N . ILE B 1 11 ? 9.961 -29.734 -9.781 1 98.94 11 ILE B N 1
ATOM 2402 C CA . ILE B 1 11 ? 10.688 -29.25 -10.953 1 98.94 11 ILE B CA 1
ATOM 2403 C C . ILE B 1 11 ? 10.875 -27.734 -10.867 1 98.94 11 ILE B C 1
ATOM 2405 O O . ILE B 1 11 ? 9.898 -26.984 -10.781 1 98.94 11 ILE B O 1
ATOM 2409 N N . GLY B 1 12 ? 12.109 -27.234 -11 1 98.75 12 GLY B N 1
ATOM 2410 C CA . GLY B 1 12 ? 12.422 -25.812 -10.898 1 98.75 12 GLY B CA 1
ATOM 2411 C C . GLY B 1 12 ? 12.922 -25.406 -9.523 1 98.75 12 GLY B C 1
ATOM 2412 O O . GLY B 1 12 ? 12.148 -25.312 -8.57 1 98.75 12 GLY B O 1
ATOM 2413 N N . LEU B 1 13 ? 14.227 -25.141 -9.469 1 98.56 13 LEU B N 1
ATOM 2414 C CA . LEU B 1 13 ? 14.883 -24.875 -8.195 1 98.56 13 LEU B CA 1
ATOM 2415 C C . LEU B 1 13 ? 15.594 -23.516 -8.227 1 98.56 13 LEU B C 1
ATOM 2417 O O . LEU B 1 13 ? 16.766 -23.422 -7.879 1 98.56 13 LEU B O 1
ATOM 2421 N N . GLY B 1 14 ? 14.805 -22.531 -8.727 1 96.12 14 GLY B N 1
ATOM 2422 C CA . GLY B 1 14 ? 15.289 -21.156 -8.719 1 96.12 14 GLY B CA 1
ATOM 2423 C C . GLY B 1 14 ? 15.18 -20.5 -7.355 1 96.12 14 GLY B C 1
ATOM 2424 O O . GLY B 1 14 ? 15.195 -21.172 -6.328 1 96.12 14 GLY B O 1
ATOM 2425 N N . ALA B 1 15 ? 15.086 -19.188 -7.328 1 94.12 15 ALA B N 1
ATOM 2426 C CA . ALA B 1 15 ? 15.156 -18.359 -6.129 1 94.12 15 ALA B CA 1
ATOM 2427 C C . ALA B 1 15 ? 14.031 -18.719 -5.156 1 94.12 15 ALA B C 1
ATOM 2429 O O . ALA B 1 15 ? 14.211 -18.609 -3.938 1 94.12 15 ALA B O 1
ATOM 2430 N N . ILE B 1 16 ? 12.906 -19.156 -5.668 1 97 16 ILE B N 1
ATOM 2431 C CA . ILE B 1 16 ? 11.758 -19.469 -4.82 1 97 16 ILE B CA 1
ATOM 2432 C C . ILE B 1 16 ? 11.586 -20.984 -4.734 1 97 16 ILE B C 1
ATOM 2434 O O . ILE B 1 16 ? 11.445 -21.531 -3.643 1 97 16 ILE B O 1
ATOM 2438 N N . GLY B 1 17 ? 11.719 -21.672 -5.848 1 98.5 17 GLY B N 1
ATOM 2439 C CA . GLY B 1 17 ? 11.445 -23.109 -5.949 1 98.5 17 GLY B CA 1
ATOM 2440 C C . GLY B 1 17 ? 12.305 -23.938 -5.023 1 98.5 17 GLY B C 1
ATOM 2441 O O . GLY B 1 17 ? 11.836 -24.922 -4.449 1 98.5 17 GLY B O 1
ATOM 2442 N N . LYS B 1 18 ? 13.547 -23.547 -4.844 1 98.56 18 LYS B N 1
ATOM 2443 C CA . LYS B 1 18 ? 14.461 -24.328 -4.027 1 98.56 18 LYS B CA 1
ATOM 2444 C C . LYS B 1 18 ? 14 -24.375 -2.574 1 98.56 18 LYS B C 1
ATOM 2446 O O . LYS B 1 18 ? 14.125 -25.406 -1.913 1 98.56 18 LYS B O 1
ATOM 2451 N N . HIS B 1 19 ? 13.43 -23.266 -2.064 1 98.75 19 HIS B N 1
ATOM 2452 C CA . HIS B 1 19 ? 12.961 -23.234 -0.686 1 98.75 19 HIS B CA 1
ATOM 2453 C C . HIS B 1 19 ? 11.695 -24.078 -0.511 1 98.75 19 HIS B C 1
ATOM 2455 O O . HIS B 1 19 ? 11.586 -24.828 0.45 1 98.75 19 HIS B O 1
ATOM 2461 N N . MET B 1 20 ? 10.812 -23.938 -1.504 1 98.88 20 MET B N 1
ATOM 2462 C CA . MET B 1 20 ? 9.578 -24.719 -1.449 1 98.88 20 MET B CA 1
ATOM 2463 C C . MET B 1 20 ? 9.875 -26.219 -1.552 1 98.88 20 MET B C 1
ATOM 2465 O O . MET B 1 20 ? 9.336 -27.016 -0.779 1 98.88 20 MET B O 1
ATOM 2469 N N . ALA B 1 21 ? 10.734 -26.562 -2.459 1 98.88 21 ALA B N 1
ATOM 2470 C CA . ALA B 1 21 ? 11.148 -27.953 -2.627 1 98.88 21 ALA B CA 1
ATOM 2471 C C . ALA B 1 21 ? 11.742 -28.516 -1.336 1 98.88 21 ALA B C 1
ATOM 2473 O O . ALA B 1 21 ? 11.438 -29.641 -0.939 1 98.88 21 ALA B O 1
ATOM 2474 N N . GLY B 1 22 ? 12.578 -27.734 -0.71 1 98.88 22 GLY B N 1
ATOM 2475 C CA . GLY B 1 22 ? 13.172 -28.156 0.545 1 98.88 22 GLY B CA 1
ATOM 2476 C C . GLY B 1 22 ? 12.148 -28.422 1.634 1 98.88 22 GLY B C 1
ATOM 2477 O O . GLY B 1 22 ? 12.203 -29.438 2.318 1 98.88 22 GLY B O 1
ATOM 2478 N N . HIS B 1 23 ? 11.219 -27.5 1.804 1 98.94 23 HIS B N 1
ATOM 2479 C CA . HIS B 1 23 ? 10.164 -27.656 2.801 1 98.94 23 HIS B CA 1
ATOM 2480 C C . HIS B 1 23 ? 9.328 -28.906 2.521 1 98.94 23 HIS B C 1
ATOM 2482 O O . HIS B 1 23 ? 9.008 -29.656 3.441 1 98.94 23 HIS B O 1
ATOM 2488 N N . ILE B 1 24 ? 9.008 -29.109 1.264 1 98.88 24 ILE B N 1
ATOM 2489 C CA . ILE B 1 24 ? 8.18 -30.25 0.878 1 98.88 24 ILE B CA 1
ATOM 2490 C C . ILE B 1 24 ? 8.953 -31.547 1.092 1 98.88 24 ILE B C 1
ATOM 2492 O O . ILE B 1 24 ? 8.391 -32.531 1.547 1 98.88 24 ILE B O 1
ATOM 2496 N N . ALA B 1 25 ? 10.234 -31.562 0.776 1 98.81 25 ALA B N 1
ATOM 2497 C CA . ALA B 1 25 ? 11.078 -32.719 0.994 1 98.81 25 ALA B CA 1
ATOM 2498 C C . ALA B 1 25 ? 11.094 -33.125 2.465 1 98.81 25 ALA B C 1
ATOM 2500 O O . ALA B 1 25 ? 10.922 -34.312 2.795 1 98.81 25 ALA B O 1
ATOM 2501 N N . ASN B 1 26 ? 11.297 -32.125 3.322 1 98.81 26 ASN B N 1
ATOM 2502 C CA . ASN B 1 26 ? 11.312 -32.375 4.758 1 98.81 26 ASN B CA 1
ATOM 2503 C C . ASN B 1 26 ? 9.969 -32.938 5.238 1 98.81 26 ASN B C 1
ATOM 2505 O O . ASN B 1 26 ? 9.922 -33.844 6.066 1 98.81 26 ASN B O 1
ATOM 2509 N N . HIS B 1 27 ? 8.93 -32.312 4.723 1 98.69 27 HIS B N 1
ATOM 2510 C CA . HIS B 1 27 ? 7.598 -32.781 5.109 1 98.69 27 HIS B CA 1
ATOM 2511 C C . HIS B 1 27 ? 7.34 -34.188 4.648 1 98.69 27 HIS B C 1
ATOM 2513 O O . HIS B 1 27 ? 6.797 -35 5.402 1 98.69 27 HIS B O 1
ATOM 2519 N N . ALA B 1 28 ? 7.703 -34.531 3.414 1 98.19 28 ALA B N 1
ATOM 2520 C CA . ALA B 1 28 ? 7.562 -35.875 2.889 1 98.19 28 ALA B CA 1
ATOM 2521 C C . ALA B 1 28 ? 8.305 -36.875 3.762 1 98.19 28 ALA B C 1
ATOM 2523 O O . ALA B 1 28 ? 7.781 -37.969 4.062 1 98.19 28 ALA B O 1
ATOM 2524 N N . ALA B 1 29 ? 9.469 -36.531 4.152 1 97.94 29 ALA B N 1
ATOM 2525 C CA . ALA B 1 29 ? 10.258 -37.375 5.031 1 97.94 29 ALA B CA 1
ATOM 2526 C C . ALA B 1 29 ? 9.531 -37.625 6.352 1 97.94 29 ALA B C 1
ATOM 2528 O O . ALA B 1 29 ? 9.539 -38.75 6.875 1 97.94 29 ALA B O 1
ATOM 2529 N N . SER B 1 30 ? 8.945 -36.562 6.852 1 97.94 30 SER B N 1
ATOM 2530 C CA . SER B 1 30 ? 8.242 -36.656 8.125 1 97.94 30 SER B CA 1
ATOM 2531 C C . SER B 1 30 ? 7.031 -37.562 8.016 1 97.94 30 SER B C 1
ATOM 2533 O O . SER B 1 30 ? 6.574 -38.125 9.008 1 97.94 30 SER B O 1
ATOM 2535 N N . LEU B 1 31 ? 6.535 -37.781 6.812 1 96.88 31 LEU B N 1
ATOM 2536 C CA . LEU B 1 31 ? 5.387 -38.625 6.555 1 96.88 31 LEU B CA 1
ATOM 2537 C C . LEU B 1 31 ? 5.836 -40.031 6.137 1 96.88 31 LEU B C 1
ATOM 2539 O O . LEU B 1 31 ? 5.012 -40.875 5.777 1 96.88 31 LEU B O 1
ATOM 2543 N N . ASN B 1 32 ? 7.133 -40.219 6.086 1 96.81 32 ASN B N 1
ATOM 2544 C CA . ASN B 1 32 ? 7.754 -41.469 5.668 1 96.81 32 ASN B CA 1
ATOM 2545 C C . ASN B 1 32 ? 7.469 -41.781 4.199 1 96.81 32 ASN B C 1
ATOM 2547 O O . ASN B 1 32 ? 7.25 -42.906 3.828 1 96.81 32 ASN B O 1
ATOM 2551 N N . TYR B 1 33 ? 7.273 -40.719 3.428 1 97.75 33 TYR B N 1
ATOM 2552 C CA . TYR B 1 33 ? 7.242 -40.844 1.975 1 97.75 33 TYR B CA 1
ATOM 2553 C C . TYR B 1 33 ? 8.648 -41.031 1.41 1 97.75 33 TYR B C 1
ATOM 2555 O O . TYR B 1 33 ? 9.633 -40.781 2.109 1 97.75 33 TYR B O 1
ATOM 2563 N N . PRO B 1 34 ? 8.703 -41.562 0.16 1 97.5 34 PRO B N 1
ATOM 2564 C CA . PRO B 1 34 ? 10.023 -41.562 -0.48 1 97.5 34 PRO B CA 1
ATOM 2565 C C . PRO B 1 34 ? 10.625 -40.156 -0.574 1 97.5 34 PRO B C 1
ATOM 2567 O O . PRO B 1 34 ? 9.891 -39.156 -0.604 1 97.5 34 PRO B O 1
ATOM 2570 N N . PRO B 1 35 ? 11.953 -40.062 -0.609 1 98.38 35 PRO B N 1
ATOM 2571 C CA . PRO B 1 35 ? 12.578 -38.75 -0.777 1 98.38 35 PRO B CA 1
ATOM 2572 C C . PRO B 1 35 ? 12.062 -38 -2.006 1 98.38 35 PRO B C 1
ATOM 2574 O O . PRO B 1 35 ? 11.773 -38.625 -3.031 1 98.38 35 PRO B O 1
ATOM 2577 N N . LEU B 1 36 ? 12 -36.75 -1.892 1 98.81 36 LEU B N 1
ATOM 2578 C CA . LEU B 1 36 ? 11.547 -35.906 -2.996 1 98.81 36 LEU B CA 1
ATOM 2579 C C . LEU B 1 36 ? 12.445 -36.094 -4.215 1 98.81 36 LEU B C 1
ATOM 2581 O O . LEU B 1 36 ? 13.672 -36.062 -4.094 1 98.81 36 LEU B O 1
ATOM 2585 N N . LEU B 1 37 ? 11.852 -36.344 -5.328 1 98.75 37 LEU B N 1
ATOM 2586 C CA . LEU B 1 37 ? 12.578 -36.344 -6.59 1 98.75 37 LEU B CA 1
ATOM 2587 C C . LEU B 1 37 ? 12.703 -34.906 -7.145 1 98.75 37 LEU B C 1
ATOM 2589 O O . LEU B 1 37 ? 11.711 -34.344 -7.57 1 98.75 37 LEU B O 1
ATOM 2593 N N . ALA B 1 38 ? 13.953 -34.375 -7.18 1 98.88 38 ALA B N 1
ATOM 2594 C CA . ALA B 1 38 ? 14.172 -32.969 -7.555 1 98.88 38 ALA B CA 1
ATOM 2595 C C . ALA B 1 38 ? 14.82 -32.875 -8.93 1 98.88 38 ALA B C 1
ATOM 2597 O O . ALA B 1 38 ? 15.781 -33.594 -9.227 1 98.88 38 ALA B O 1
ATOM 2598 N N . TYR B 1 39 ? 14.266 -31.969 -9.766 1 98.75 39 TYR B N 1
ATOM 2599 C CA . TYR B 1 39 ? 14.82 -31.75 -11.094 1 98.75 39 TYR B CA 1
ATOM 2600 C C . TYR B 1 39 ? 14.977 -30.266 -11.383 1 98.75 39 TYR B C 1
ATOM 2602 O O . TYR B 1 39 ? 14.109 -29.469 -11.023 1 98.75 39 TYR B O 1
ATOM 2610 N N . ASN B 1 40 ? 16.047 -29.906 -12 1 98.5 40 ASN B N 1
ATOM 2611 C CA . ASN B 1 40 ? 16.297 -28.609 -12.594 1 98.5 40 ASN B CA 1
ATOM 2612 C C . ASN B 1 40 ? 17.109 -28.703 -13.875 1 98.5 40 ASN B C 1
ATOM 2614 O O . ASN B 1 40 ? 17.969 -29.578 -14 1 98.5 40 ASN B O 1
ATOM 2618 N N . ARG B 1 41 ? 16.828 -27.844 -14.828 1 95.81 41 ARG B N 1
ATOM 2619 C CA . ARG B 1 41 ? 17.578 -27.859 -16.078 1 95.81 41 ARG B CA 1
ATOM 2620 C C . ARG B 1 41 ? 19.078 -27.828 -15.797 1 95.81 41 ARG B C 1
ATOM 2622 O O . ARG B 1 41 ? 19.844 -28.578 -16.406 1 95.81 41 ARG B O 1
ATOM 2629 N N . THR B 1 42 ? 19.453 -26.891 -14.875 1 95.81 42 THR B N 1
ATOM 2630 C CA . THR B 1 42 ? 20.812 -26.922 -14.359 1 95.81 42 THR B CA 1
ATOM 2631 C C . THR B 1 42 ? 20.922 -27.891 -13.18 1 95.81 42 THR B C 1
ATOM 2633 O O . THR B 1 42 ? 20.625 -27.516 -12.039 1 95.81 42 THR B O 1
ATOM 2636 N N . GLN B 1 43 ? 21.531 -29.031 -13.359 1 95.44 43 GLN B N 1
ATOM 2637 C CA . GLN B 1 43 ? 21.484 -30.141 -12.406 1 95.44 43 GLN B CA 1
ATOM 2638 C C . GLN B 1 43 ? 22.188 -29.766 -11.102 1 95.44 43 GLN B C 1
ATOM 2640 O O . GLN B 1 43 ? 21.828 -30.266 -10.031 1 95.44 43 GLN B O 1
ATOM 2645 N N . ALA B 1 44 ? 23.109 -28.828 -11.242 1 97.25 44 ALA B N 1
ATOM 2646 C CA . ALA B 1 44 ? 23.875 -28.422 -10.062 1 97.25 44 ALA B CA 1
ATOM 2647 C C . ALA B 1 44 ? 22.953 -27.875 -8.977 1 97.25 44 ALA B C 1
ATOM 2649 O O . ALA B 1 44 ? 23.234 -28.031 -7.785 1 97.25 44 ALA B O 1
ATOM 2650 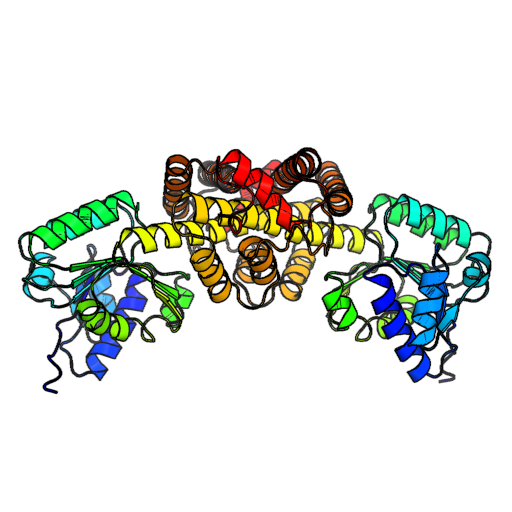N N . LYS B 1 45 ? 21.828 -27.328 -9.336 1 97.81 45 LYS B N 1
ATOM 2651 C CA . LYS B 1 45 ? 20.891 -26.781 -8.359 1 97.81 45 LYS B CA 1
ATOM 2652 C C . LYS B 1 45 ? 20.219 -27.891 -7.562 1 97.81 45 LYS B C 1
ATOM 2654 O O . LYS B 1 45 ? 19.984 -27.75 -6.359 1 97.81 45 LYS B O 1
ATOM 2659 N N . ALA B 1 46 ? 19.906 -28.953 -8.242 1 98.25 46 ALA B N 1
ATOM 2660 C CA . ALA B 1 46 ? 19.297 -30.094 -7.555 1 98.25 46 ALA B CA 1
ATOM 2661 C C . ALA B 1 46 ? 20.312 -30.781 -6.637 1 98.25 46 ALA B C 1
ATOM 2663 O O . ALA B 1 46 ? 19.969 -31.219 -5.539 1 98.25 46 ALA B O 1
ATOM 2664 N N . GLU B 1 47 ? 21.562 -30.859 -7.109 1 98.31 47 GLU B N 1
ATOM 2665 C CA . GLU B 1 47 ? 22.625 -31.422 -6.293 1 98.31 47 GLU B CA 1
ATOM 2666 C C . GLU B 1 47 ? 22.859 -30.594 -5.027 1 98.31 47 GLU B C 1
ATOM 2668 O O . GLU B 1 47 ? 23.125 -31.156 -3.959 1 98.31 47 GLU B O 1
ATOM 2673 N N . GLU B 1 48 ? 22.766 -29.312 -5.195 1 98.44 48 GLU B N 1
ATOM 2674 C CA . GLU B 1 48 ? 22.922 -28.422 -4.043 1 98.44 48 GLU B CA 1
ATOM 2675 C C . GLU B 1 48 ? 21.812 -28.656 -3.014 1 98.44 48 GLU B C 1
ATOM 2677 O O . GLU B 1 48 ? 22.078 -28.688 -1.809 1 98.44 48 GLU B O 1
ATOM 2682 N N . LEU B 1 49 ? 20.609 -28.797 -3.465 1 98.56 49 LEU B N 1
ATOM 2683 C CA . LEU B 1 49 ? 19.484 -29.047 -2.574 1 98.56 49 LEU B CA 1
ATOM 2684 C C . LEU B 1 49 ? 19.656 -30.375 -1.826 1 98.56 49 LEU B C 1
ATOM 2686 O O . LEU B 1 49 ? 19.297 -30.469 -0.65 1 98.56 49 LEU B O 1
ATOM 2690 N N . LYS B 1 50 ? 20.219 -31.344 -2.451 1 98.25 50 LYS B N 1
ATOM 2691 C CA . LYS B 1 50 ? 20.422 -32.688 -1.896 1 98.25 50 LYS B CA 1
ATOM 2692 C C . LYS B 1 50 ? 21.344 -32.625 -0.677 1 98.25 50 LYS B C 1
ATOM 2694 O O . LYS B 1 50 ? 21.234 -33.469 0.214 1 98.25 50 LYS B O 1
ATOM 2699 N N . LYS B 1 51 ? 22.172 -31.641 -0.622 1 98.38 51 LYS B N 1
ATOM 2700 C CA . LYS B 1 51 ? 23.141 -31.531 0.463 1 98.38 51 LYS B CA 1
ATOM 2701 C C . LYS B 1 51 ? 22.453 -31.219 1.789 1 98.38 51 LYS B C 1
ATOM 2703 O O . LYS B 1 51 ? 22.984 -31.547 2.857 1 98.38 51 LYS B O 1
ATOM 2708 N N . THR B 1 52 ? 21.266 -30.625 1.738 1 98.12 52 THR B N 1
ATOM 2709 C CA . THR B 1 52 ? 20.688 -30.109 2.975 1 98.12 52 THR B CA 1
ATOM 2710 C C . THR B 1 52 ? 19.297 -30.672 3.197 1 98.12 52 THR B C 1
ATOM 2712 O O . THR B 1 52 ? 18.703 -30.484 4.266 1 98.12 52 THR B O 1
ATOM 2715 N N . HIS B 1 53 ? 18.719 -31.359 2.219 1 98.62 53 HIS B N 1
ATOM 2716 C CA . HIS B 1 53 ? 17.359 -31.891 2.312 1 98.62 53 HIS B CA 1
ATOM 2717 C C . HIS B 1 53 ? 17.297 -33.312 1.801 1 98.62 53 HIS B C 1
ATOM 2719 O O . HIS B 1 53 ? 18.156 -33.75 1.029 1 98.62 53 HIS B O 1
ATOM 2725 N N . PRO B 1 54 ? 16.344 -34.062 2.254 1 98.44 54 PRO B N 1
ATOM 2726 C CA . PRO B 1 54 ? 16.172 -35.438 1.777 1 98.44 54 PRO B CA 1
ATOM 2727 C C . PRO B 1 54 ? 15.602 -35.531 0.366 1 98.44 54 PRO B C 1
ATOM 2729 O O . PRO B 1 54 ? 14.422 -35.844 0.192 1 98.44 54 PRO B O 1
ATOM 2732 N N . VAL B 1 55 ? 16.469 -35.375 -0.661 1 98.31 55 VAL B N 1
ATOM 2733 C CA . VAL B 1 55 ? 16.031 -35.375 -2.051 1 98.31 55 VAL B CA 1
ATOM 2734 C C . VAL B 1 55 ? 16.891 -36.344 -2.867 1 98.31 55 VAL B C 1
ATOM 2736 O O . VAL B 1 55 ? 18.016 -36.656 -2.461 1 98.31 55 VAL B O 1
ATOM 2739 N N . VAL B 1 56 ? 16.344 -36.875 -3.85 1 98.56 56 VAL B N 1
ATOM 2740 C CA . VAL B 1 56 ? 17.047 -37.594 -4.914 1 98.56 56 VAL B CA 1
ATOM 2741 C C . VAL B 1 56 ? 17.031 -36.75 -6.191 1 98.56 56 VAL B C 1
ATOM 2743 O O . VAL B 1 56 ? 15.984 -36.188 -6.562 1 98.56 56 VAL B O 1
ATOM 2746 N N . VAL B 1 57 ? 18.156 -36.625 -6.801 1 98.69 57 VAL B N 1
ATOM 2747 C CA . VAL B 1 57 ? 18.25 -35.812 -8.023 1 98.69 57 VAL B CA 1
ATOM 2748 C C . VAL B 1 57 ? 17.766 -36.656 -9.211 1 98.69 57 VAL B C 1
ATOM 2750 O O . VAL B 1 57 ? 18.297 -37.719 -9.5 1 98.69 57 VAL B O 1
ATOM 2753 N N . ALA B 1 58 ? 16.703 -36.188 -9.828 1 98.31 58 ALA B N 1
ATOM 2754 C CA . ALA B 1 58 ? 16.219 -36.844 -11.047 1 98.31 58 ALA B CA 1
ATOM 2755 C C . ALA B 1 58 ? 17.156 -36.531 -12.227 1 98.31 58 ALA B C 1
ATOM 2757 O O . ALA B 1 58 ? 17.641 -35.406 -12.367 1 98.31 58 ALA B O 1
ATOM 2758 N N . THR B 1 59 ? 17.297 -37.406 -13.141 1 96 59 THR B N 1
ATOM 2759 C CA . THR B 1 59 ? 18.234 -37.25 -14.25 1 96 59 THR B CA 1
ATOM 2760 C C . THR B 1 59 ? 17.531 -36.719 -15.492 1 96 59 THR B C 1
ATOM 2762 O O . THR B 1 59 ? 18.188 -36.281 -16.438 1 96 59 THR B O 1
ATOM 2765 N N . SER B 1 60 ? 16.188 -36.875 -15.477 1 97.88 60 SER B N 1
ATOM 2766 C CA . SER B 1 60 ? 15.414 -36.406 -16.625 1 97.88 60 SER B CA 1
ATOM 2767 C C . SER B 1 60 ? 13.961 -36.125 -16.25 1 97.88 60 SER B C 1
ATOM 2769 O O . SER B 1 60 ? 13.484 -36.625 -15.219 1 97.88 60 SER B O 1
ATOM 2771 N N . LEU B 1 61 ? 13.312 -35.438 -17.094 1 98.62 61 LEU B N 1
ATOM 2772 C CA . LEU B 1 61 ? 11.883 -35.219 -16.922 1 98.62 61 LEU B CA 1
ATOM 2773 C C . LEU B 1 61 ? 11.102 -36.5 -17.141 1 98.62 61 LEU B C 1
ATOM 2775 O O . LEU B 1 61 ? 10.062 -36.719 -16.516 1 98.62 61 LEU B O 1
ATOM 2779 N N . GLU B 1 62 ? 11.609 -37.344 -17.984 1 98.38 62 GLU B N 1
ATOM 2780 C CA . GLU B 1 62 ? 11.008 -38.688 -18.188 1 98.38 62 GLU B CA 1
ATOM 2781 C C . GLU B 1 62 ? 10.969 -39.469 -16.875 1 98.38 62 GLU B C 1
ATOM 2783 O O . GLU B 1 62 ? 9.945 -40.062 -16.547 1 98.38 62 GLU B O 1
ATOM 2788 N N . GLU B 1 63 ? 12.094 -39.469 -16.203 1 98.5 63 GLU B N 1
ATOM 2789 C CA . GLU B 1 63 ? 12.156 -40.156 -14.914 1 98.5 63 GLU B CA 1
ATOM 2790 C C . GLU B 1 63 ? 11.125 -39.594 -13.938 1 98.5 63 GLU B C 1
ATOM 2792 O O . GLU B 1 63 ? 10.43 -40.344 -13.258 1 98.5 63 GLU B O 1
ATOM 2797 N N . VAL B 1 64 ? 10.992 -38.281 -13.867 1 98.69 64 VAL B N 1
ATOM 2798 C CA . VAL B 1 64 ? 10.031 -37.625 -13 1 98.69 64 VAL B CA 1
ATOM 2799 C C . VAL B 1 64 ? 8.617 -38.062 -13.352 1 98.69 64 VAL B C 1
ATOM 2801 O O . VAL B 1 64 ? 7.852 -38.469 -12.469 1 98.69 64 VAL B O 1
ATOM 2804 N N . ALA B 1 65 ? 8.281 -38.031 -14.617 1 98.69 65 ALA B N 1
ATOM 2805 C CA . ALA B 1 65 ? 6.938 -38.344 -15.086 1 98.69 65 ALA B CA 1
ATOM 2806 C C . ALA B 1 65 ? 6.57 -39.781 -14.766 1 98.69 65 ALA B C 1
ATOM 2808 O O . ALA B 1 65 ? 5.441 -40.062 -14.359 1 98.69 65 ALA B O 1
ATOM 2809 N N . LYS B 1 66 ? 7.496 -40.719 -14.867 1 98.12 66 LYS B N 1
ATOM 2810 C CA . LYS B 1 66 ? 7.238 -42.125 -14.719 1 98.12 66 LYS B CA 1
ATOM 2811 C C . LYS B 1 66 ? 7.07 -42.531 -13.25 1 98.12 66 LYS B C 1
ATOM 2813 O O . LYS B 1 66 ? 6.352 -43.469 -12.922 1 98.12 66 LYS B O 1
ATOM 2818 N N . LYS B 1 67 ? 7.625 -41.719 -12.414 1 97.88 67 LYS B N 1
ATOM 2819 C CA . LYS B 1 67 ? 7.727 -42.188 -11.031 1 97.88 67 LYS B CA 1
ATOM 2820 C C . LYS B 1 67 ? 6.758 -41.438 -10.125 1 97.88 67 LYS B C 1
ATOM 2822 O O . LYS B 1 67 ? 6.371 -41.938 -9.062 1 97.88 67 LYS B O 1
ATOM 2827 N N . SER B 1 68 ? 6.34 -40.281 -10.461 1 98.38 68 SER B N 1
ATOM 2828 C CA . SER B 1 68 ? 5.742 -39.344 -9.516 1 98.38 68 SER B CA 1
ATOM 2829 C C . SER B 1 68 ? 4.234 -39.562 -9.422 1 98.38 68 SER B C 1
ATOM 2831 O O . SER B 1 68 ? 3.568 -39.781 -10.438 1 98.38 68 SER B O 1
ATOM 2833 N N . ASP B 1 69 ? 3.717 -39.469 -8.227 1 98.31 69 ASP B N 1
ATOM 2834 C CA . ASP B 1 69 ? 2.283 -39.344 -7.988 1 98.31 69 ASP B CA 1
ATOM 2835 C C . ASP B 1 69 ? 1.851 -37.875 -8.023 1 98.31 69 ASP B C 1
ATOM 2837 O O . ASP B 1 69 ? 0.754 -37.562 -8.492 1 98.31 69 ASP B O 1
ATOM 2841 N N . VAL B 1 70 ? 2.666 -37 -7.488 1 98.81 70 VAL B N 1
ATOM 2842 C CA . VAL B 1 70 ? 2.463 -35.531 -7.469 1 98.81 70 VAL B CA 1
ATOM 2843 C C . VAL B 1 70 ? 3.719 -34.844 -7.98 1 98.81 70 VAL B C 1
ATOM 2845 O O . VAL B 1 70 ? 4.828 -35.125 -7.531 1 98.81 70 VAL B O 1
ATOM 2848 N N . ILE B 1 71 ? 3.555 -33.969 -8.938 1 98.94 71 ILE B N 1
ATOM 2849 C CA . ILE B 1 71 ? 4.66 -33.188 -9.477 1 98.94 71 ILE B CA 1
ATOM 2850 C C . ILE B 1 71 ? 4.406 -31.688 -9.234 1 98.94 71 ILE B C 1
ATOM 2852 O O . ILE B 1 71 ? 3.416 -31.125 -9.719 1 98.94 71 ILE B O 1
ATOM 2856 N N . PHE B 1 72 ? 5.289 -31.031 -8.477 1 98.94 72 PHE B N 1
ATOM 2857 C CA . PHE B 1 72 ? 5.293 -29.578 -8.352 1 98.94 72 PHE B CA 1
ATOM 2858 C C . PHE B 1 72 ? 6.246 -28.953 -9.359 1 98.94 72 PHE B C 1
ATOM 2860 O O . PHE B 1 72 ? 7.289 -29.516 -9.672 1 98.94 72 PHE B O 1
ATOM 2867 N N . SER B 1 73 ? 5.902 -27.797 -9.852 1 98.88 73 SER B N 1
ATOM 2868 C CA . SER B 1 73 ? 6.812 -27.062 -10.719 1 98.88 73 SER B CA 1
ATOM 2869 C C . SER B 1 73 ? 6.754 -25.562 -10.438 1 98.88 73 SER B C 1
ATOM 2871 O O . SER B 1 73 ? 5.695 -25.031 -10.102 1 98.88 73 SER B O 1
ATOM 2873 N N . CYS B 1 74 ? 7.828 -24.875 -10.484 1 98.81 74 CYS B N 1
ATOM 2874 C CA . CYS B 1 74 ? 8.008 -23.438 -10.367 1 98.81 74 CYS B CA 1
ATOM 2875 C C . CYS B 1 74 ? 9.125 -22.953 -11.289 1 98.81 74 CYS B C 1
ATOM 2877 O O . CYS B 1 74 ? 10.305 -23.094 -10.969 1 98.81 74 CYS B O 1
ATOM 2879 N N . LEU B 1 75 ? 8.695 -22.391 -12.43 1 98.44 75 LEU B N 1
ATOM 2880 C CA . LEU B 1 75 ? 9.641 -22.125 -13.508 1 98.44 75 LEU B CA 1
ATOM 2881 C C . LEU B 1 75 ? 9.586 -20.656 -13.914 1 98.44 75 LEU B C 1
ATOM 2883 O O . LEU B 1 75 ? 8.711 -19.906 -13.469 1 98.44 75 LEU B O 1
ATOM 2887 N N . LEU B 1 76 ? 10.484 -20.234 -14.75 1 95.5 76 LEU B N 1
ATOM 2888 C CA . LEU B 1 76 ? 10.812 -18.828 -15 1 95.5 76 LEU B CA 1
ATOM 2889 C C . LEU B 1 76 ? 9.688 -18.141 -15.766 1 95.5 76 LEU B C 1
ATOM 2891 O O . LEU B 1 76 ? 9.344 -17 -15.461 1 95.5 76 LEU B O 1
ATOM 2895 N N . ASN B 1 77 ? 9.211 -18.797 -16.797 1 97.25 77 ASN B N 1
ATOM 2896 C CA . ASN B 1 77 ? 8.289 -18.125 -17.703 1 97.25 77 ASN B CA 1
ATOM 2897 C C . ASN B 1 77 ? 7.418 -19.125 -18.469 1 97.25 77 ASN B C 1
ATOM 2899 O O . ASN B 1 77 ? 7.512 -20.328 -18.25 1 97.25 77 ASN B O 1
ATOM 2903 N N . ASP B 1 78 ? 6.582 -18.578 -19.359 1 98.56 78 ASP B N 1
ATOM 2904 C CA . ASP B 1 78 ? 5.637 -19.391 -20.109 1 98.56 78 ASP B CA 1
ATOM 2905 C C . ASP B 1 78 ? 6.359 -20.453 -20.938 1 98.56 78 ASP B C 1
ATOM 2907 O O . ASP B 1 78 ? 5.961 -21.625 -20.922 1 98.56 78 ASP B O 1
ATOM 2911 N N . ALA B 1 79 ? 7.398 -20.078 -21.578 1 98.31 79 ALA B N 1
ATOM 2912 C CA . ALA B 1 79 ? 8.117 -21 -22.453 1 98.31 79 ALA B CA 1
ATOM 2913 C C . ALA B 1 79 ? 8.695 -22.172 -21.656 1 98.31 79 ALA B C 1
ATOM 2915 O O . ALA B 1 79 ? 8.594 -23.328 -22.094 1 98.31 79 ALA B O 1
ATOM 2916 N N . ALA B 1 80 ? 9.281 -21.875 -20.547 1 98.31 80 ALA B N 1
ATOM 2917 C CA . ALA B 1 80 ? 9.883 -22.906 -19.719 1 98.31 80 ALA B CA 1
ATOM 2918 C C . ALA B 1 80 ? 8.82 -23.875 -19.203 1 98.31 80 ALA B C 1
ATOM 2920 O O . ALA B 1 80 ? 9.031 -25.094 -19.172 1 98.31 80 ALA B O 1
ATOM 2921 N N . VAL B 1 81 ? 7.66 -23.391 -18.812 1 98.81 81 VAL B N 1
ATOM 2922 C CA . VAL B 1 81 ? 6.582 -24.219 -18.297 1 98.81 81 VAL B CA 1
ATOM 2923 C C . VAL B 1 81 ? 6.023 -25.094 -19.406 1 98.81 81 VAL B C 1
ATOM 2925 O O . VAL B 1 81 ? 5.832 -26.297 -19.219 1 98.81 81 VAL B O 1
ATOM 2928 N N . GLN B 1 82 ? 5.77 -24.469 -20.516 1 98.81 82 GLN B N 1
ATOM 2929 C CA . GLN B 1 82 ? 5.23 -25.203 -21.656 1 98.81 82 GLN B CA 1
ATOM 2930 C C . GLN B 1 82 ? 6.164 -26.344 -22.062 1 98.81 82 GLN B C 1
ATOM 2932 O O . GLN B 1 82 ? 5.723 -27.484 -22.219 1 98.81 82 GLN B O 1
ATOM 2937 N N . GLU B 1 83 ? 7.438 -26.016 -22.219 1 98.69 83 GLU B N 1
ATOM 2938 C CA . GLU B 1 83 ? 8.43 -27.016 -22.594 1 98.69 83 GLU B CA 1
ATOM 2939 C C . GLU B 1 83 ? 8.477 -28.156 -21.594 1 98.69 83 GLU B C 1
ATOM 2941 O O . GLU B 1 83 ? 8.523 -29.328 -21.969 1 98.69 83 GLU B O 1
ATOM 2946 N N . THR B 1 84 ? 8.469 -27.812 -20.359 1 98.81 84 THR B N 1
ATOM 2947 C CA . THR B 1 84 ? 8.57 -28.812 -19.281 1 98.81 84 THR B CA 1
ATOM 2948 C C . THR B 1 84 ? 7.344 -29.719 -19.266 1 98.81 84 THR B C 1
ATOM 2950 O O . THR B 1 84 ? 7.473 -30.938 -19.234 1 98.81 84 THR B O 1
ATOM 2953 N N . VAL B 1 85 ? 6.156 -29.156 -19.297 1 98.81 85 VAL B N 1
ATOM 2954 C CA . VAL B 1 85 ? 4.922 -29.938 -19.219 1 98.81 85 VAL B CA 1
ATOM 2955 C C . VAL B 1 85 ? 4.809 -30.828 -20.453 1 98.81 85 VAL B C 1
ATOM 2957 O O . VAL B 1 85 ? 4.453 -32 -20.328 1 98.81 85 VAL B O 1
ATOM 2960 N N . GLU B 1 86 ? 5.145 -30.312 -21.609 1 98.5 86 GLU B N 1
ATOM 2961 C CA . GLU B 1 86 ? 5.078 -31.094 -22.844 1 98.5 86 GLU B CA 1
ATOM 2962 C C . GLU B 1 86 ? 6.043 -32.281 -22.797 1 98.5 86 GLU B C 1
ATOM 2964 O O . GLU B 1 86 ? 5.754 -33.344 -23.328 1 98.5 86 GLU B O 1
ATOM 2969 N N . ALA B 1 87 ? 7.168 -32.062 -22.141 1 98.62 87 ALA B N 1
ATOM 2970 C CA . ALA B 1 87 ? 8.148 -33.125 -22 1 98.62 87 ALA B CA 1
ATOM 2971 C C . ALA B 1 87 ? 7.656 -34.219 -21.047 1 98.62 87 ALA B C 1
ATOM 2973 O O . ALA B 1 87 ? 8.047 -35.375 -21.156 1 98.62 87 ALA B O 1
ATOM 2974 N N . LEU B 1 88 ? 6.793 -33.906 -20.109 1 98.81 88 LEU B N 1
ATOM 2975 C CA . LEU B 1 88 ? 6.281 -34.844 -19.109 1 98.81 88 LEU B CA 1
ATOM 2976 C C . LEU B 1 88 ? 5.176 -35.719 -19.703 1 98.81 88 LEU B C 1
ATOM 2978 O O . LEU B 1 88 ? 5.043 -36.875 -19.344 1 98.81 88 LEU B O 1
ATOM 2982 N N . LEU B 1 89 ? 4.387 -35.219 -20.641 1 98.69 89 LEU B N 1
ATOM 2983 C CA . LEU B 1 89 ? 3.098 -35.75 -21.062 1 98.69 89 LEU B CA 1
ATOM 2984 C C . LEU B 1 89 ? 3.246 -37.156 -21.609 1 98.69 89 LEU B C 1
ATOM 2986 O O . LEU B 1 89 ? 2.508 -38.062 -21.203 1 98.69 89 LEU B O 1
ATOM 2990 N N . PRO B 1 90 ? 4.301 -37.438 -22.422 1 98.19 90 PRO B N 1
ATOM 2991 C CA . PRO B 1 90 ? 4.367 -38.781 -23.016 1 98.19 90 PRO B CA 1
ATOM 2992 C C . PRO B 1 90 ? 4.652 -39.875 -22 1 98.19 90 PRO B C 1
ATOM 2994 O O . PRO B 1 90 ? 4.426 -41.062 -22.266 1 98.19 90 PRO B O 1
ATOM 2997 N N . HIS B 1 91 ? 5.109 -39.5 -20.812 1 98.19 91 HIS B N 1
ATOM 2998 C CA . HIS B 1 91 ? 5.578 -40.469 -19.844 1 98.19 91 HIS B CA 1
ATOM 2999 C C . HIS B 1 91 ? 4.789 -40.406 -18.547 1 98.19 91 HIS B C 1
ATOM 3001 O O . HIS B 1 91 ? 5.059 -41.156 -17.594 1 98.19 91 HIS B O 1
ATOM 3007 N N . MET B 1 92 ? 3.807 -39.531 -18.422 1 97.88 92 MET B N 1
ATOM 3008 C CA . MET B 1 92 ? 3.084 -39.281 -17.172 1 97.88 92 MET B CA 1
ATOM 3009 C C . MET B 1 92 ? 2.197 -40.469 -16.797 1 97.88 92 MET B C 1
ATOM 3011 O O . MET B 1 92 ? 1.428 -40.969 -17.625 1 97.88 92 MET B O 1
ATOM 3015 N N . LYS B 1 93 ? 2.283 -40.875 -15.594 1 94 93 LYS B N 1
ATOM 3016 C CA . LYS B 1 93 ? 1.418 -41.938 -15.078 1 94 93 LYS B CA 1
ATOM 3017 C C . LYS B 1 93 ? -0.029 -41.469 -14.977 1 94 93 LYS B C 1
ATOM 3019 O O . LYS B 1 93 ? -0.285 -40.312 -14.648 1 94 93 LYS B O 1
ATOM 3024 N N . PRO B 1 94 ? -0.874 -42.438 -15.203 1 94.88 94 PRO B N 1
ATOM 3025 C CA . PRO B 1 94 ? -2.264 -42.062 -14.938 1 94.88 94 PRO B CA 1
ATOM 3026 C C . PRO B 1 94 ? -2.486 -41.594 -13.492 1 94.88 94 PRO B C 1
ATOM 3028 O O . PRO B 1 94 ? -1.851 -42.125 -12.57 1 94.88 94 PRO B O 1
ATOM 3031 N N . ASN B 1 95 ? -3.312 -40.625 -13.328 1 96.81 95 ASN B N 1
ATOM 3032 C CA . ASN B 1 95 ? -3.754 -40.094 -12.031 1 96.81 95 ASN B CA 1
ATOM 3033 C C . ASN B 1 95 ? -2.686 -39.219 -11.383 1 96.81 95 ASN B C 1
ATOM 3035 O O . ASN B 1 95 ? -2.812 -38.844 -10.211 1 96.81 95 ASN B O 1
ATOM 3039 N N . THR B 1 96 ? -1.583 -38.938 -12.148 1 98.38 96 THR B N 1
ATOM 3040 C CA . THR B 1 96 ? -0.598 -38 -11.648 1 98.38 96 THR B CA 1
ATOM 3041 C C . THR B 1 96 ? -1.221 -36.625 -11.484 1 98.38 96 THR B C 1
ATOM 3043 O O . THR B 1 96 ? -2.014 -36.188 -12.328 1 98.38 96 THR B O 1
ATOM 3046 N N . ILE B 1 97 ? -0.926 -35.938 -10.398 1 98.81 97 ILE B N 1
ATOM 3047 C CA . ILE B 1 97 ? -1.35 -34.562 -10.195 1 98.81 97 ILE B CA 1
ATOM 3048 C C . ILE B 1 97 ? -0.175 -33.594 -10.438 1 98.81 97 ILE B C 1
ATOM 3050 O O . ILE B 1 97 ? 0.87 -33.719 -9.797 1 98.81 97 ILE B O 1
ATOM 3054 N N . LEU B 1 98 ? -0.297 -32.75 -11.438 1 98.94 98 LEU B N 1
ATOM 3055 C CA . LEU B 1 98 ? 0.679 -31.703 -11.688 1 98.94 98 LEU B CA 1
ATOM 3056 C C . LEU B 1 98 ? 0.249 -30.406 -11.023 1 98.94 98 LEU B C 1
ATOM 3058 O O . LEU B 1 98 ? -0.809 -29.859 -11.352 1 98.94 98 LEU B O 1
ATOM 3062 N N . VAL B 1 99 ? 1.039 -29.891 -10.047 1 98.94 99 VAL B N 1
ATOM 3063 C CA . VAL B 1 99 ? 0.799 -28.641 -9.328 1 98.94 99 VAL B CA 1
ATOM 3064 C C . VAL B 1 99 ? 1.76 -27.562 -9.828 1 98.94 99 VAL B C 1
ATOM 3066 O O . VAL B 1 99 ? 2.912 -27.5 -9.391 1 98.94 99 VAL B O 1
ATOM 3069 N N . GLU B 1 100 ? 1.274 -26.734 -10.688 1 98.94 100 GLU B N 1
ATOM 3070 C CA . GLU B 1 100 ? 2.092 -25.688 -11.297 1 98.94 100 GLU B CA 1
ATOM 3071 C C . GLU B 1 100 ? 2.045 -24.406 -10.484 1 98.94 100 GLU B C 1
ATOM 3073 O O . GLU B 1 100 ? 0.965 -23.891 -10.18 1 98.94 100 GLU B O 1
ATOM 3078 N N . GLN B 1 101 ? 3.227 -23.844 -10.125 1 98.88 101 GLN B N 1
ATOM 3079 C CA . GLN B 1 101 ? 3.264 -22.75 -9.164 1 98.88 101 GLN B CA 1
ATOM 3080 C C . GLN B 1 101 ? 3.91 -21.516 -9.773 1 98.88 101 GLN B C 1
ATOM 3082 O O . GLN B 1 101 ? 4.152 -20.516 -9.078 1 98.88 101 GLN B O 1
ATOM 3087 N N . SER B 1 102 ? 4.223 -21.531 -11.102 1 98.56 102 SER B N 1
ATOM 3088 C CA . SER B 1 102 ? 4.867 -20.422 -11.789 1 98.56 102 SER B CA 1
ATOM 3089 C C . SER B 1 102 ? 3.881 -19.281 -12.062 1 98.56 102 SER B C 1
ATOM 3091 O O . SER B 1 102 ? 2.67 -19.469 -11.922 1 98.56 102 SER B O 1
ATOM 3093 N N . THR B 1 103 ? 4.43 -18.125 -12.305 1 98.19 103 THR B N 1
ATOM 3094 C CA . THR B 1 103 ? 3.641 -17.016 -12.844 1 98.19 103 THR B CA 1
ATOM 3095 C C . THR B 1 103 ? 3.592 -17.078 -14.367 1 98.19 103 THR B C 1
ATOM 3097 O O . THR B 1 103 ? 4.566 -16.734 -15.039 1 98.19 103 THR B O 1
ATOM 3100 N N . ILE B 1 104 ? 2.453 -17.547 -14.922 1 98.31 104 ILE B N 1
ATOM 3101 C CA . ILE B 1 104 ? 2.318 -17.703 -16.359 1 98.31 104 ILE B CA 1
ATOM 3102 C C . ILE B 1 104 ? 0.952 -17.188 -16.812 1 98.31 104 ILE B C 1
ATOM 3104 O O . ILE B 1 104 ? 0.092 -16.891 -15.992 1 98.31 104 ILE B O 1
ATOM 3108 N N . ALA B 1 105 ? 0.762 -17.031 -18.109 1 98.44 105 ALA B N 1
ATOM 3109 C CA . ALA B 1 105 ? -0.479 -16.531 -18.703 1 98.44 105 ALA B CA 1
ATOM 3110 C C . ALA B 1 105 ? -1.64 -17.484 -18.422 1 98.44 105 ALA B C 1
ATOM 3112 O O . ALA B 1 105 ? -1.5 -18.703 -18.562 1 98.44 105 ALA B O 1
ATOM 3113 N N . PRO B 1 106 ? -2.807 -16.922 -18.047 1 98.5 106 PRO B N 1
ATOM 3114 C CA . PRO B 1 106 ? -3.979 -17.766 -17.812 1 98.5 106 PRO B CA 1
ATOM 3115 C C . PRO B 1 106 ? -4.324 -18.641 -19.016 1 98.5 106 PRO B C 1
ATOM 3117 O O . PRO B 1 106 ? -4.727 -19.797 -18.844 1 98.5 106 PRO B O 1
ATOM 3120 N N . LYS B 1 107 ? -4.125 -18.156 -20.188 1 97.94 107 LYS B N 1
ATOM 3121 C CA . LYS B 1 107 ? -4.406 -18.922 -21.406 1 97.94 107 LYS B CA 1
ATOM 3122 C C . LYS B 1 107 ? -3.535 -20.172 -21.484 1 97.94 107 LYS B C 1
ATOM 3124 O O . LYS B 1 107 ? -4.004 -21.234 -21.891 1 97.94 107 LYS B O 1
ATOM 3129 N N . LEU B 1 108 ? -2.305 -20.016 -21.125 1 98.69 108 LEU B N 1
ATOM 3130 C CA . LEU B 1 108 ? -1.405 -21.172 -21.141 1 98.69 108 LEU B CA 1
ATOM 3131 C C . LEU B 1 108 ? -1.828 -22.188 -20.094 1 98.69 108 LEU B C 1
ATOM 3133 O O . LEU B 1 108 ? -1.755 -23.406 -20.328 1 98.69 108 LEU B O 1
ATOM 3137 N N . VAL B 1 109 ? -2.242 -21.734 -18.953 1 98.81 109 VAL B N 1
ATOM 3138 C CA . VAL B 1 109 ? -2.727 -22.609 -17.891 1 98.81 109 VAL B CA 1
ATOM 3139 C C . VAL B 1 109 ? -3.869 -23.469 -18.422 1 98.81 109 VAL B C 1
ATOM 3141 O O . VAL B 1 109 ? -3.883 -24.688 -18.203 1 98.81 109 VAL B O 1
ATOM 3144 N N . LYS B 1 110 ? -4.793 -22.844 -19.078 1 98.44 110 LYS B N 1
ATOM 3145 C CA . LYS B 1 110 ? -5.934 -23.547 -19.656 1 98.44 110 LYS B CA 1
ATOM 3146 C C . LYS B 1 110 ? -5.477 -24.609 -20.641 1 98.44 110 LYS B C 1
ATOM 3148 O O . LYS B 1 110 ? -5.949 -25.75 -20.594 1 98.44 110 LYS B O 1
ATOM 3153 N N . GLU B 1 111 ? -4.586 -24.234 -21.484 1 98.69 111 GLU B N 1
ATOM 3154 C CA . GLU B 1 111 ? -4.078 -25.141 -22.516 1 98.69 111 GLU B CA 1
ATOM 3155 C C . GLU B 1 111 ? -3.377 -26.344 -21.875 1 98.69 111 GLU B C 1
ATOM 3157 O O . GLU B 1 111 ? -3.615 -27.484 -22.281 1 98.69 111 GLU B O 1
ATOM 3162 N N . LEU B 1 112 ? -2.545 -26.094 -20.938 1 98.88 112 LEU B N 1
ATOM 3163 C CA . LEU B 1 112 ? -1.768 -27.156 -20.312 1 98.88 112 LEU B CA 1
ATOM 3164 C C . LEU B 1 112 ? -2.666 -28.078 -19.484 1 98.88 112 LEU B C 1
ATOM 3166 O O . LEU B 1 112 ? -2.441 -29.281 -19.438 1 98.88 112 LEU B O 1
ATOM 3170 N N . ALA B 1 113 ? -3.67 -27.5 -18.828 1 98.75 113 ALA B N 1
ATOM 3171 C CA . ALA B 1 113 ? -4.625 -28.312 -18.078 1 98.75 113 ALA B CA 1
ATOM 3172 C C . ALA B 1 113 ? -5.332 -29.312 -18.984 1 98.75 113 ALA B C 1
ATOM 3174 O O . ALA B 1 113 ? -5.523 -30.469 -18.594 1 98.75 113 ALA B O 1
ATOM 3175 N N . GLN B 1 114 ? -5.711 -28.844 -20.156 1 98.5 114 GLN B N 1
ATOM 3176 C CA . GLN B 1 114 ? -6.367 -29.719 -21.125 1 98.5 114 GLN B CA 1
ATOM 3177 C C . GLN B 1 114 ? -5.441 -30.844 -21.562 1 98.5 114 GLN B C 1
ATOM 3179 O O . GLN B 1 114 ? -5.855 -32 -21.625 1 98.5 114 GLN B O 1
ATOM 3184 N N . LYS B 1 115 ? -4.242 -30.516 -21.844 1 98.75 115 LYS B N 1
ATOM 3185 C CA . LYS B 1 115 ? -3.273 -31.516 -22.312 1 98.75 115 LYS B CA 1
ATOM 3186 C C . LYS B 1 115 ? -3.012 -32.562 -21.234 1 98.75 115 LYS B C 1
ATOM 3188 O O . LYS B 1 115 ? -2.928 -33.75 -21.531 1 98.75 115 LYS B O 1
ATOM 3193 N N . VAL B 1 116 ? -2.865 -32.156 -19.984 1 98.75 116 VAL B N 1
ATOM 3194 C CA . VAL B 1 116 ? -2.609 -33.062 -18.875 1 98.75 116 VAL B CA 1
ATOM 3195 C C . VAL B 1 116 ? -3.803 -34 -18.688 1 98.75 116 VAL B C 1
ATOM 3197 O O . VAL B 1 116 ? -3.631 -35.219 -18.469 1 98.75 116 VAL B O 1
ATOM 3200 N N . SER B 1 117 ? -5.008 -33.406 -18.781 1 98 117 SER B N 1
ATOM 3201 C CA . SER B 1 117 ? -6.223 -34.219 -18.641 1 98 117 SER B CA 1
ATOM 3202 C C . SER B 1 117 ? -6.316 -35.281 -19.719 1 98 117 SER B C 1
ATOM 3204 O O . SER B 1 117 ? -6.793 -36.406 -19.453 1 98 117 SER B O 1
ATOM 3206 N N . GLN B 1 118 ? -5.852 -35 -20.906 1 97.88 118 GLN B N 1
ATOM 3207 C CA . GLN B 1 118 ? -5.934 -35.906 -22.047 1 97.88 118 GLN B CA 1
ATOM 3208 C C . GLN B 1 118 ? -5.125 -37.188 -21.781 1 97.88 118 GLN B C 1
ATOM 3210 O O . GLN B 1 118 ? -5.422 -38.219 -22.359 1 97.88 118 GLN B O 1
ATOM 3215 N N . VAL B 1 119 ? -4.176 -37.094 -20.906 1 97.88 119 VAL B N 1
ATOM 3216 C CA . VAL B 1 119 ? -3.344 -38.281 -20.656 1 97.88 119 VAL B CA 1
ATOM 3217 C C . VAL B 1 119 ? -3.693 -38.875 -19.297 1 97.88 119 VAL B C 1
ATOM 3219 O O . VAL B 1 119 ? -2.932 -39.656 -18.75 1 97.88 119 VAL B O 1
ATOM 3222 N N . GLY B 1 120 ? -4.762 -38.375 -18.703 1 97.81 120 GLY B N 1
ATOM 3223 C CA . GLY B 1 120 ? -5.293 -39 -17.5 1 97.81 120 GLY B CA 1
ATOM 3224 C C . GLY B 1 120 ? -4.762 -38.375 -16.219 1 97.81 120 GLY B C 1
ATOM 3225 O O . GLY B 1 120 ? -4.949 -38.906 -15.125 1 97.81 120 GLY B O 1
ATOM 3226 N N . GLY B 1 121 ? -4.062 -37.25 -16.359 1 98.31 121 GLY B N 1
ATOM 3227 C CA . GLY B 1 121 ? -3.578 -36.531 -15.188 1 98.31 121 GLY B CA 1
ATOM 3228 C C . GLY B 1 121 ? -4.504 -35.406 -14.75 1 98.31 121 GLY B C 1
ATOM 3229 O O . GLY B 1 121 ? -5.531 -35.156 -15.391 1 98.31 121 GLY B O 1
ATOM 3230 N N . THR B 1 122 ? -4.207 -34.844 -13.617 1 98.62 122 THR B N 1
ATOM 3231 C CA . THR B 1 122 ? -4.898 -33.656 -13.086 1 98.62 122 THR B CA 1
ATOM 3232 C C . THR B 1 122 ? -3.951 -32.469 -13.008 1 98.62 122 THR B C 1
ATOM 3234 O O . THR B 1 122 ? -2.828 -32.594 -12.516 1 98.62 122 THR B O 1
ATOM 3237 N N . TYR B 1 123 ? -4.371 -31.359 -13.562 1 98.81 123 TYR B N 1
ATOM 3238 C CA . TYR B 1 123 ? -3.605 -30.125 -13.508 1 98.81 123 TYR B CA 1
ATOM 3239 C C . TYR B 1 123 ? -4.188 -29.172 -12.469 1 98.81 123 TYR B C 1
ATOM 3241 O O . TYR B 1 123 ? -5.383 -28.875 -12.492 1 98.81 123 TYR B O 1
ATOM 3249 N N . MET B 1 124 ? -3.377 -28.75 -11.531 1 98.88 124 MET B N 1
ATOM 3250 C CA . MET B 1 124 ? -3.707 -27.688 -10.586 1 98.88 124 MET B CA 1
ATOM 3251 C C . MET B 1 124 ? -2.754 -26.516 -10.742 1 98.88 124 MET B C 1
ATOM 3253 O O . MET B 1 124 ? -1.562 -26.703 -10.992 1 98.88 124 MET B O 1
ATOM 3257 N N . ALA B 1 125 ? -3.303 -25.312 -10.727 1 98.94 125 ALA B N 1
ATOM 3258 C CA . ALA B 1 125 ? -2.5 -24.094 -10.648 1 98.94 125 ALA B CA 1
ATOM 3259 C C . ALA B 1 125 ? -2.486 -23.531 -9.234 1 98.94 125 ALA B C 1
ATOM 3261 O O . ALA B 1 125 ? -3.525 -23.125 -8.711 1 98.94 125 ALA B O 1
ATOM 3262 N N . CYS B 1 126 ? -1.283 -23.5 -8.633 1 98.88 126 CYS B N 1
ATOM 3263 C CA . CYS B 1 126 ? -1.155 -23.047 -7.25 1 98.88 126 CYS B CA 1
ATOM 3264 C C . CYS B 1 126 ? -0.008 -22.062 -7.102 1 98.88 126 CYS B C 1
ATOM 3266 O O . CYS B 1 126 ? 0.868 -22.234 -6.254 1 98.88 126 CYS B O 1
ATOM 3268 N N . PRO B 1 127 ? -0.069 -20.984 -7.91 1 98.81 127 PRO B N 1
ATOM 3269 C CA . PRO B 1 127 ? 0.973 -19.969 -7.699 1 98.81 127 PRO B CA 1
ATOM 3270 C C . PRO B 1 127 ? 0.975 -19.406 -6.281 1 98.81 127 PRO B C 1
ATOM 3272 O O . PRO B 1 127 ? 0.112 -19.766 -5.473 1 98.81 127 PRO B O 1
ATOM 3275 N N . ILE B 1 128 ? 2.043 -18.641 -5.98 1 98.75 128 ILE B N 1
ATOM 3276 C CA . ILE B 1 128 ? 2.236 -18.188 -4.609 1 98.75 128 ILE B CA 1
ATOM 3277 C C . ILE B 1 128 ? 2.391 -16.656 -4.586 1 98.75 128 ILE B C 1
ATOM 3279 O O . ILE B 1 128 ? 2.713 -16.047 -5.605 1 98.75 128 ILE B O 1
ATOM 3283 N N . MET B 1 129 ? 2.064 -16.062 -3.492 1 98.44 129 MET B N 1
ATOM 3284 C CA . MET B 1 129 ? 2.455 -14.68 -3.195 1 98.44 129 MET B CA 1
ATOM 3285 C C . MET B 1 129 ? 3.557 -14.648 -2.141 1 98.44 129 MET B C 1
ATOM 3287 O O . MET B 1 129 ? 3.449 -15.297 -1.102 1 98.44 129 MET B O 1
ATOM 3291 N N . GLY B 1 130 ? 4.578 -13.867 -2.391 1 96.62 130 GLY B N 1
ATOM 3292 C CA . GLY B 1 130 ? 5.684 -13.68 -1.463 1 96.62 130 GLY B CA 1
ATOM 3293 C C . GLY B 1 130 ? 7.043 -13.75 -2.131 1 96.62 130 GLY B C 1
ATOM 3294 O O . GLY B 1 130 ? 7.23 -14.508 -3.092 1 96.62 130 GLY B O 1
ATOM 3295 N N . PRO B 1 131 ? 8.039 -13.023 -1.595 1 94.56 131 PRO B N 1
ATOM 3296 C CA . PRO B 1 131 ? 9.406 -13.047 -2.127 1 94.56 131 PRO B CA 1
ATOM 3297 C C . PRO B 1 131 ? 10.211 -14.25 -1.636 1 94.56 131 PRO B C 1
ATOM 3299 O O . PRO B 1 131 ? 9.711 -15.039 -0.826 1 94.56 131 PRO B O 1
ATOM 3302 N N . PRO B 1 132 ? 11.438 -14.438 -2.104 1 95.38 132 PRO B N 1
ATOM 3303 C CA . PRO B 1 132 ? 12.273 -15.578 -1.709 1 95.38 132 PRO B CA 1
ATOM 3304 C C . PRO B 1 132 ? 12.453 -15.688 -0.197 1 95.38 132 PRO B C 1
ATOM 3306 O O . PRO B 1 132 ? 12.453 -16.781 0.355 1 95.38 132 PRO B O 1
ATOM 3309 N N . LEU B 1 133 ? 12.508 -14.602 0.483 1 94.75 133 LEU B N 1
ATOM 3310 C CA . LEU B 1 133 ? 12.68 -14.633 1.932 1 94.75 133 LEU B CA 1
ATOM 3311 C C . LEU B 1 133 ? 11.469 -15.258 2.609 1 94.75 133 LEU B C 1
ATOM 3313 O O . LEU B 1 133 ? 11.602 -15.961 3.613 1 94.75 133 LEU B O 1
ATOM 3317 N N . LYS B 1 134 ? 10.328 -14.945 2.115 1 96.12 134 LYS B N 1
ATOM 3318 C CA . LYS B 1 134 ? 9.117 -15.555 2.662 1 96.12 134 LYS B CA 1
ATOM 3319 C C . LYS B 1 134 ? 9.047 -17.047 2.328 1 96.12 134 LYS B C 1
ATOM 3321 O O . LYS B 1 134 ? 8.539 -17.844 3.121 1 96.12 134 LYS B O 1
ATOM 3326 N N . ALA B 1 135 ? 9.492 -17.406 1.128 1 97.94 135 ALA B N 1
ATOM 3327 C CA . ALA B 1 135 ? 9.562 -18.828 0.767 1 97.94 135 ALA B CA 1
ATOM 3328 C C . ALA B 1 135 ? 10.477 -19.594 1.72 1 97.94 135 ALA B C 1
ATOM 3330 O O . ALA B 1 135 ? 10.133 -20.672 2.182 1 97.94 135 ALA B O 1
ATOM 3331 N N . ALA B 1 136 ? 11.633 -18.953 2.004 1 98.12 136 ALA B N 1
ATOM 3332 C CA . ALA B 1 136 ? 12.586 -19.578 2.92 1 98.12 136 ALA B CA 1
ATOM 3333 C C . ALA B 1 136 ? 11.969 -19.781 4.301 1 98.12 136 ALA B C 1
ATOM 3335 O O . ALA B 1 136 ? 12.242 -20.781 4.965 1 98.12 136 ALA B O 1
ATOM 3336 N N . ALA B 1 137 ? 11.078 -18.891 4.668 1 98.19 137 ALA B N 1
ATOM 3337 C CA . ALA B 1 137 ? 10.477 -18.906 5.996 1 98.19 137 ALA B CA 1
ATOM 3338 C C . ALA B 1 137 ? 9.188 -19.734 6.004 1 98.19 137 ALA B C 1
ATOM 3340 O O . ALA B 1 137 ? 8.516 -19.828 7.031 1 98.19 137 ALA B O 1
ATOM 3341 N N . ALA B 1 138 ? 8.828 -20.328 4.922 1 98.62 138 ALA B N 1
ATOM 3342 C CA . ALA B 1 138 ? 7.57 -21.062 4.785 1 98.62 138 ALA B CA 1
ATOM 3343 C C . ALA B 1 138 ? 6.379 -20.188 5.16 1 98.62 138 ALA B C 1
ATOM 3345 O O . ALA B 1 138 ? 5.52 -20.609 5.945 1 98.62 138 ALA B O 1
ATOM 3346 N N . ASP B 1 139 ? 6.363 -18.984 4.629 1 98.06 139 ASP B N 1
ATOM 3347 C CA . ASP B 1 139 ? 5.352 -17.984 4.984 1 98.06 139 ASP B CA 1
ATOM 3348 C C . ASP B 1 139 ? 4.691 -17.406 3.738 1 98.06 139 ASP B C 1
ATOM 3350 O O . ASP B 1 139 ? 4.34 -16.234 3.709 1 98.06 139 ASP B O 1
ATOM 3354 N N . LEU B 1 140 ? 4.555 -18.234 2.709 1 98.5 140 LEU B N 1
ATOM 3355 C CA . LEU B 1 140 ? 3.924 -17.797 1.463 1 98.5 140 LEU B CA 1
ATOM 3356 C C . LEU B 1 140 ? 2.404 -17.875 1.572 1 98.5 140 LEU B C 1
ATOM 3358 O O . LEU B 1 140 ? 1.871 -18.484 2.5 1 98.5 140 LEU B O 1
ATOM 3362 N N . ILE B 1 141 ? 1.741 -17.172 0.694 1 98.75 141 ILE B N 1
ATOM 3363 C CA . ILE B 1 141 ? 0.315 -17.359 0.448 1 98.75 141 ILE B CA 1
ATOM 3364 C C . ILE B 1 141 ? 0.114 -18.219 -0.791 1 98.75 141 ILE B C 1
ATOM 3366 O O . ILE B 1 141 ? 0.599 -17.891 -1.875 1 98.75 141 ILE B O 1
ATOM 3370 N N . VAL B 1 142 ? -0.584 -19.328 -0.648 1 98.88 142 VAL B N 1
ATOM 3371 C CA . VAL B 1 142 ? -0.793 -20.25 -1.76 1 98.88 142 VAL B CA 1
ATOM 3372 C C . VAL B 1 142 ? -2.152 -19.984 -2.402 1 98.88 142 VAL B C 1
ATOM 3374 O O . VAL B 1 142 ? -3.18 -19.969 -1.718 1 98.88 142 VAL B O 1
ATOM 3377 N N . LEU B 1 143 ? -2.199 -19.688 -3.68 1 98.94 143 LEU B N 1
ATOM 3378 C CA . LEU B 1 143 ? -3.436 -19.547 -4.441 1 98.94 143 LEU B CA 1
ATOM 3379 C C . LEU B 1 143 ? -3.797 -20.859 -5.137 1 98.94 143 LEU B C 1
ATOM 3381 O O . LEU B 1 143 ? -3.027 -21.359 -5.957 1 98.94 143 LEU B O 1
ATOM 3385 N N . VAL B 1 144 ? -4.961 -21.391 -4.836 1 98.81 144 VAL B N 1
ATOM 3386 C CA . VAL B 1 144 ? -5.254 -22.766 -5.25 1 98.81 144 VAL B CA 1
ATOM 3387 C C . VAL B 1 144 ? -6.438 -22.766 -6.215 1 98.81 144 VAL B C 1
ATOM 3389 O O . VAL B 1 144 ? -7.52 -22.281 -5.883 1 98.81 144 VAL B O 1
ATOM 3392 N N . ALA B 1 145 ? -6.207 -23.297 -7.359 1 98.75 145 ALA B N 1
ATOM 3393 C CA . ALA B 1 145 ? -7.309 -23.594 -8.273 1 98.75 145 ALA B CA 1
ATOM 3394 C C . ALA B 1 145 ? -7.07 -24.906 -9.016 1 98.75 145 ALA B C 1
ATOM 3396 O O . ALA B 1 145 ? -5.926 -25.359 -9.156 1 98.75 145 ALA B O 1
ATOM 3397 N N . GLY B 1 146 ? -8.133 -25.531 -9.438 1 98.44 146 GLY B N 1
ATOM 3398 C CA . GLY B 1 146 ? -8.055 -26.797 -10.148 1 98.44 146 GLY B CA 1
ATOM 3399 C C . GLY B 1 146 ? -8.148 -28 -9.227 1 98.44 146 GLY B C 1
ATOM 3400 O O . GLY B 1 146 ? -8.109 -27.859 -8 1 98.44 146 GLY B O 1
ATOM 3401 N N . GLY B 1 147 ? -8.305 -29.172 -9.844 1 97.75 147 GLY B N 1
ATOM 3402 C CA . GLY B 1 147 ? -8.414 -30.406 -9.086 1 97.75 147 GLY B CA 1
ATOM 3403 C C . GLY B 1 147 ? -9.734 -30.547 -8.359 1 97.75 147 GLY B C 1
ATOM 3404 O O . GLY B 1 147 ? -10.297 -29.562 -7.871 1 97.75 147 GLY B O 1
ATOM 3405 N N . ASP B 1 148 ? -10.258 -31.75 -8.312 1 96.19 148 ASP B N 1
ATOM 3406 C CA . ASP B 1 148 ? -11.453 -32.062 -7.523 1 96.19 148 ASP B CA 1
ATOM 3407 C C . ASP B 1 148 ? -11.102 -32.25 -6.051 1 96.19 148 ASP B C 1
ATOM 3409 O O . ASP B 1 148 ? -9.961 -32.031 -5.641 1 96.19 148 ASP B O 1
ATOM 3413 N N . SER B 1 149 ? -12.078 -32.594 -5.316 1 96.44 149 SER B N 1
ATOM 3414 C CA . SER B 1 149 ? -11.906 -32.75 -3.875 1 96.44 149 SER B CA 1
ATOM 3415 C C . SER B 1 149 ? -10.844 -33.781 -3.557 1 96.44 149 SER B C 1
ATOM 3417 O O . SER B 1 149 ? -10.07 -33.625 -2.615 1 96.44 149 SER B O 1
ATOM 3419 N N . ALA B 1 150 ? -10.789 -34.812 -4.328 1 95.94 150 ALA B N 1
ATOM 3420 C CA . ALA B 1 150 ? -9.836 -35.875 -4.09 1 95.94 150 ALA B CA 1
ATOM 3421 C C . ALA B 1 150 ? -8.406 -35.406 -4.332 1 95.94 150 ALA B C 1
ATOM 3423 O O . ALA B 1 150 ? -7.512 -35.656 -3.52 1 95.94 150 ALA B O 1
ATOM 3424 N N . ALA B 1 151 ? -8.211 -34.75 -5.445 1 97.25 151 ALA B N 1
ATOM 3425 C CA . ALA B 1 151 ? -6.887 -34.219 -5.766 1 97.25 151 ALA B CA 1
ATOM 3426 C C . ALA B 1 151 ? -6.438 -33.219 -4.723 1 97.25 151 ALA B C 1
ATOM 3428 O O . ALA B 1 151 ? -5.285 -33.219 -4.277 1 97.25 151 ALA B O 1
ATOM 3429 N N . ARG B 1 152 ? -7.312 -32.344 -4.289 1 97.88 152 ARG B N 1
ATOM 3430 C CA . ARG B 1 152 ? -6.977 -31.281 -3.338 1 97.88 152 ARG B CA 1
ATOM 3431 C C . ARG B 1 152 ? -6.656 -31.859 -1.964 1 97.88 152 ARG B C 1
ATOM 3433 O O . ARG B 1 152 ? -5.77 -31.359 -1.265 1 97.88 152 ARG B O 1
ATOM 3440 N N . SER B 1 153 ? -7.355 -32.875 -1.567 1 96.88 153 SER B N 1
ATOM 3441 C CA . SER B 1 153 ? -7.102 -33.531 -0.289 1 96.88 153 SER B CA 1
ATOM 3442 C C . SER B 1 153 ? -5.703 -34.156 -0.243 1 96.88 153 SER B C 1
ATOM 3444 O O . SER B 1 153 ? -5.09 -34.219 0.824 1 96.88 153 SER B O 1
ATOM 3446 N N . LYS B 1 154 ? -5.23 -34.531 -1.405 1 96.19 154 LYS B N 1
ATOM 3447 C CA . LYS B 1 154 ? -3.904 -35.125 -1.515 1 96.19 154 LYS B CA 1
ATOM 3448 C C . LYS B 1 154 ? -2.816 -34.062 -1.529 1 96.19 154 LYS B C 1
ATOM 3450 O O . LYS B 1 154 ? -1.749 -34.25 -0.943 1 96.19 154 LYS B O 1
ATOM 3455 N N . VAL B 1 155 ? -3.076 -32.938 -2.137 1 97.88 155 VAL B N 1
ATOM 3456 C CA . VAL B 1 155 ? -2.023 -32 -2.5 1 97.88 155 VAL B CA 1
ATOM 3457 C C . VAL B 1 155 ? -1.929 -30.891 -1.447 1 97.88 155 VAL B C 1
ATOM 3459 O O . VAL B 1 155 ? -0.835 -30.422 -1.131 1 97.88 155 VAL B O 1
ATOM 3462 N N . LEU B 1 156 ? -3.043 -30.438 -0.843 1 98.38 156 LEU B N 1
ATOM 3463 C CA . LEU B 1 156 ? -3.078 -29.25 0.015 1 98.38 156 LEU B CA 1
ATOM 3464 C C . LEU B 1 156 ? -2.221 -29.453 1.259 1 98.38 156 LEU B C 1
ATOM 3466 O O . LEU B 1 156 ? -1.467 -28.562 1.653 1 98.38 156 LEU B O 1
ATOM 3470 N N . PRO B 1 157 ? -2.248 -30.672 1.86 1 98.12 157 PRO B N 1
ATOM 3471 C CA . PRO B 1 157 ? -1.416 -30.875 3.047 1 98.12 157 PRO B CA 1
ATOM 3472 C C . PRO B 1 157 ? 0.078 -30.828 2.734 1 98.12 157 PRO B C 1
ATOM 3474 O O . PRO B 1 157 ? 0.901 -30.734 3.648 1 98.12 157 PRO B O 1
ATOM 3477 N N . LEU B 1 158 ? 0.429 -30.953 1.428 1 98.56 158 LEU B N 1
ATOM 3478 C CA . LEU B 1 158 ? 1.831 -30.875 1.031 1 98.56 158 LEU B CA 1
ATOM 3479 C C . LEU B 1 158 ? 2.281 -29.422 0.892 1 98.56 158 LEU B C 1
ATOM 3481 O O . LEU B 1 158 ? 3.479 -29.156 0.785 1 98.56 158 LEU B O 1
ATOM 3485 N N . MET B 1 159 ? 1.347 -28.453 0.945 1 98.75 159 MET B N 1
ATOM 3486 C CA . MET B 1 159 ? 1.686 -27.047 0.706 1 98.75 159 MET B CA 1
ATOM 3487 C C . MET B 1 159 ? 1.373 -26.203 1.931 1 98.75 159 MET B C 1
ATOM 3489 O O . MET B 1 159 ? 2.074 -25.234 2.211 1 98.75 159 MET B O 1
ATOM 3493 N N . VAL B 1 160 ? 0.391 -26.562 2.652 1 98.38 160 VAL B N 1
ATOM 3494 C CA . VAL B 1 160 ? -0.069 -25.766 3.775 1 98.38 160 VAL B CA 1
ATOM 3495 C C . VAL B 1 160 ? -0.187 -26.625 5.023 1 98.38 160 VAL B C 1
ATOM 3497 O O . VAL B 1 160 ? -0.978 -27.578 5.059 1 98.38 160 VAL B O 1
ATOM 3500 N N . PRO B 1 161 ? 0.607 -26.406 6.109 1 98.38 161 PRO B N 1
ATOM 3501 C CA . PRO B 1 161 ? 1.458 -25.25 6.375 1 98.38 161 PRO B CA 1
ATOM 3502 C C . PRO B 1 161 ? 2.93 -25.516 6.062 1 98.38 161 PRO B C 1
ATOM 3504 O O . PRO B 1 161 ? 3.809 -25.109 6.828 1 98.38 161 PRO B O 1
ATOM 3507 N N . VAL B 1 162 ? 3.158 -26.078 4.922 1 98.81 162 VAL B N 1
ATOM 3508 C CA . VAL B 1 162 ? 4.492 -26.578 4.617 1 98.81 162 VAL B CA 1
ATOM 3509 C C . VAL B 1 162 ? 5.309 -25.5 3.922 1 98.81 162 VAL B C 1
ATOM 3511 O O . VAL B 1 162 ? 6.426 -25.188 4.34 1 98.81 162 VAL B O 1
ATOM 3514 N N . ILE B 1 163 ? 4.746 -24.812 2.902 1 98.81 163 ILE B N 1
ATOM 3515 C CA . ILE B 1 163 ? 5.473 -23.75 2.215 1 98.81 163 ILE B CA 1
ATOM 3516 C C . ILE B 1 163 ? 4.883 -22.391 2.596 1 98.81 163 ILE B C 1
ATOM 3518 O O . ILE B 1 163 ? 5.484 -21.359 2.324 1 98.81 163 ILE B O 1
ATOM 3522 N N . GLY B 1 164 ? 3.734 -22.375 3.139 1 97.75 164 GLY B N 1
ATOM 3523 C CA . GLY B 1 164 ? 3.016 -21.219 3.643 1 97.75 164 GLY B CA 1
ATOM 3524 C C . GLY B 1 164 ? 1.878 -21.578 4.578 1 97.75 164 GLY B C 1
ATOM 3525 O O . GLY B 1 164 ? 1.343 -22.688 4.508 1 97.75 164 GLY B O 1
ATOM 3526 N N . LYS B 1 165 ? 1.435 -20.641 5.449 1 95.56 165 LYS B N 1
ATOM 3527 C CA . LYS B 1 165 ? 0.39 -20.922 6.43 1 95.56 165 LYS B CA 1
ATOM 3528 C C . LYS B 1 165 ? -0.974 -20.453 5.934 1 95.56 165 LYS B C 1
ATOM 3530 O O . LYS B 1 165 ? -2.002 -20.766 6.535 1 95.56 165 LYS B O 1
ATOM 3535 N N . LYS B 1 166 ? -0.957 -19.688 4.828 1 97.44 166 LYS B N 1
ATOM 3536 C CA . LYS B 1 166 ? -2.186 -19.109 4.281 1 97.44 166 LYS B CA 1
ATOM 3537 C C . LYS B 1 166 ? -2.455 -19.641 2.875 1 97.44 166 LYS B C 1
ATOM 3539 O O . LYS B 1 166 ? -1.523 -19.859 2.1 1 97.44 166 LYS B O 1
ATOM 3544 N N . LYS B 1 167 ? -3.715 -19.844 2.566 1 98.31 167 LYS B N 1
ATOM 3545 C CA . LYS B 1 167 ? -4.125 -20.219 1.215 1 98.31 167 LYS B CA 1
ATOM 3546 C C . LYS B 1 167 ? -5.43 -19.531 0.829 1 98.31 167 LYS B C 1
ATOM 3548 O O . LYS B 1 167 ? -6.223 -19.156 1.698 1 98.31 167 LYS B O 1
ATOM 3553 N N . ILE B 1 168 ? -5.621 -19.281 -0.365 1 98.75 168 ILE B N 1
ATOM 3554 C CA . ILE B 1 168 ? -6.883 -18.875 -0.969 1 98.75 168 ILE B CA 1
ATOM 3555 C C . ILE B 1 168 ? -7.344 -19.922 -1.974 1 98.75 168 ILE B C 1
ATOM 3557 O O . ILE B 1 168 ? -6.641 -20.219 -2.939 1 98.75 168 ILE B O 1
ATOM 3561 N N . GLU B 1 169 ? -8.469 -20.5 -1.737 1 98.25 169 GLU B N 1
ATOM 3562 C CA . GLU B 1 169 ? -9 -21.531 -2.613 1 98.25 169 GLU B CA 1
ATOM 3563 C C . GLU B 1 169 ? -10.016 -20.969 -3.598 1 98.25 169 GLU B C 1
ATOM 3565 O O . GLU B 1 169 ? -10.922 -20.234 -3.203 1 98.25 169 GLU B O 1
ATOM 3570 N N . LEU B 1 170 ? -9.75 -21.25 -4.801 1 97.94 170 LEU B N 1
ATOM 3571 C CA . LEU B 1 170 ? -10.633 -20.844 -5.891 1 97.94 170 LEU B CA 1
ATOM 3572 C C . LEU B 1 170 ? -11.344 -22.047 -6.492 1 97.94 170 LEU B C 1
ATOM 3574 O O . LEU B 1 170 ? -11.438 -23.109 -5.852 1 97.94 170 LEU B O 1
ATOM 3578 N N . GLY B 1 171 ? -11.898 -21.938 -7.695 1 95.69 171 GLY B N 1
ATOM 3579 C CA . GLY B 1 171 ? -12.734 -23 -8.234 1 95.69 171 GLY B CA 1
ATOM 3580 C C . GLY B 1 171 ? -11.938 -24.094 -8.938 1 95.69 171 GLY B C 1
ATOM 3581 O O . GLY B 1 171 ? -10.719 -24.188 -8.758 1 95.69 171 GLY B O 1
ATOM 3582 N N . GLU B 1 172 ? -12.586 -24.922 -9.703 1 94.31 172 GLU B N 1
ATOM 3583 C CA . GLU B 1 172 ? -11.969 -26.094 -10.32 1 94.31 172 GLU B CA 1
ATOM 3584 C C . GLU B 1 172 ? -11.266 -25.734 -11.625 1 94.31 172 GLU B C 1
ATOM 3586 O O . GLU B 1 172 ? -10.492 -26.531 -12.164 1 94.31 172 GLU B O 1
ATOM 3591 N N . ASN B 1 173 ? -11.484 -24.516 -12.07 1 97.19 173 ASN B N 1
ATOM 3592 C CA . ASN B 1 173 ? -10.75 -24.047 -13.234 1 97.19 173 ASN B CA 1
ATOM 3593 C C . ASN B 1 173 ? -9.398 -23.453 -12.852 1 97.19 173 ASN B C 1
ATOM 3595 O O . ASN B 1 173 ? -9.336 -22.406 -12.211 1 97.19 173 ASN B O 1
ATOM 3599 N N . PRO B 1 174 ? -8.336 -24.078 -13.32 1 98.5 174 PRO B N 1
ATOM 3600 C CA . PRO B 1 174 ? -7.012 -23.656 -12.875 1 98.5 174 PRO B CA 1
ATOM 3601 C C . PRO B 1 174 ? -6.695 -22.203 -13.25 1 98.5 174 PRO B C 1
ATOM 3603 O O . PRO B 1 174 ? -5.902 -21.547 -12.57 1 98.5 174 PRO B O 1
ATOM 3606 N N . GLU B 1 175 ? -7.324 -21.672 -14.289 1 98.31 175 GLU B N 1
ATOM 3607 C CA . GLU B 1 175 ? -7.043 -20.312 -14.727 1 98.31 175 GLU B CA 1
ATOM 3608 C C . GLU B 1 175 ? -7.398 -19.297 -13.648 1 98.31 175 GLU B C 1
ATOM 3610 O O . GLU B 1 175 ? -6.91 -18.156 -13.672 1 98.31 175 GLU B O 1
ATOM 3615 N N . GLU B 1 176 ? -8.258 -19.672 -12.719 1 98.44 176 GLU B N 1
ATOM 3616 C CA . GLU B 1 176 ? -8.766 -18.734 -11.727 1 98.44 176 GLU B CA 1
ATOM 3617 C C . GLU B 1 176 ? -7.652 -18.25 -10.797 1 98.44 176 GLU B C 1
ATOM 3619 O O . GLU B 1 176 ? -7.582 -17.078 -10.453 1 98.44 176 GLU B O 1
ATOM 3624 N N . SER B 1 177 ? -6.766 -19.172 -10.422 1 98.75 177 SER B N 1
ATOM 3625 C CA . SER B 1 177 ? -5.68 -18.766 -9.531 1 98.75 177 SER B CA 1
ATOM 3626 C C . SER B 1 177 ? -4.625 -17.953 -10.281 1 98.75 177 SER B C 1
ATOM 3628 O O . SER B 1 177 ? -3.977 -17.078 -9.703 1 98.75 177 SER B O 1
ATOM 3630 N N . SER B 1 178 ? -4.488 -18.266 -11.586 1 98.62 178 SER B N 1
ATOM 3631 C CA . SER B 1 178 ? -3.541 -17.5 -12.391 1 98.62 178 SER B CA 1
ATOM 3632 C C . SER B 1 178 ? -3.99 -16.047 -12.539 1 98.62 178 SER B C 1
ATOM 3634 O O . SER B 1 178 ? -3.168 -15.133 -12.492 1 98.62 178 SER B O 1
ATOM 3636 N N . ARG B 1 179 ? -5.289 -15.852 -12.719 1 98.75 179 ARG B N 1
ATOM 3637 C CA . ARG B 1 179 ? -5.82 -14.492 -12.797 1 98.75 179 ARG B CA 1
ATOM 3638 C C . ARG B 1 179 ? -5.637 -13.758 -11.477 1 98.75 179 ARG B C 1
ATOM 3640 O O . ARG B 1 179 ? -5.227 -12.594 -11.461 1 98.75 179 ARG B O 1
ATOM 3647 N N . LEU B 1 180 ? -5.91 -14.453 -10.352 1 98.88 180 LEU B N 1
ATOM 3648 C CA . LEU B 1 180 ? -5.73 -13.828 -9.047 1 98.88 180 LEU B CA 1
ATOM 3649 C C . LEU B 1 180 ? -4.262 -13.5 -8.797 1 98.88 180 LEU B C 1
ATOM 3651 O O . LEU B 1 180 ? -3.943 -12.453 -8.227 1 98.88 180 LEU B O 1
ATOM 3655 N N . LYS B 1 181 ? -3.344 -14.391 -9.188 1 98.88 181 LYS B N 1
ATOM 3656 C CA . LYS B 1 181 ? -1.906 -14.164 -9.07 1 98.88 181 LYS B CA 1
ATOM 3657 C C . LYS B 1 181 ? -1.498 -12.875 -9.781 1 98.88 181 LYS B C 1
ATOM 3659 O O . LYS B 1 181 ? -0.727 -12.078 -9.234 1 98.88 181 LYS B O 1
ATOM 3664 N N . LEU B 1 182 ? -2.021 -12.703 -10.953 1 98.88 182 LEU B N 1
ATOM 3665 C CA . LEU B 1 182 ? -1.674 -11.516 -11.727 1 98.88 182 LEU B CA 1
ATOM 3666 C C . LEU B 1 182 ? -2.252 -10.258 -11.086 1 98.88 182 LEU B C 1
ATOM 3668 O O . LEU B 1 182 ? -1.634 -9.195 -11.125 1 98.88 182 LEU B O 1
ATOM 3672 N N . CYS B 1 183 ? -3.451 -10.359 -10.492 1 98.88 183 CYS B N 1
ATOM 3673 C CA . CYS B 1 183 ? -3.984 -9.242 -9.711 1 98.88 183 CYS B CA 1
ATOM 3674 C C . CYS B 1 183 ? -3.082 -8.93 -8.523 1 98.88 183 CYS B C 1
ATOM 3676 O O . CYS B 1 183 ? -2.861 -7.766 -8.203 1 98.88 183 CYS B O 1
ATOM 3678 N N . GLY B 1 184 ? -2.59 -9.953 -7.875 1 98.81 184 GLY B N 1
ATOM 3679 C CA . GLY B 1 184 ? -1.639 -9.75 -6.797 1 98.81 184 GLY B CA 1
ATOM 3680 C C . GLY B 1 184 ? -0.36 -9.07 -7.242 1 98.81 184 GLY B C 1
ATOM 3681 O O . GLY B 1 184 ? 0.134 -8.164 -6.57 1 98.81 184 GLY B O 1
ATOM 3682 N N . ASN B 1 185 ? 0.175 -9.547 -8.367 1 98.69 185 ASN B N 1
ATOM 3683 C CA . ASN B 1 185 ? 1.377 -8.93 -8.914 1 98.69 185 ASN B CA 1
ATOM 3684 C C . ASN B 1 185 ? 1.127 -7.48 -9.312 1 98.69 185 ASN B C 1
ATOM 3686 O O . ASN B 1 185 ? 2.027 -6.641 -9.227 1 98.69 185 ASN B O 1
ATOM 3690 N N . PHE B 1 186 ? -0.101 -7.199 -9.703 1 98.88 186 PHE B N 1
ATOM 3691 C CA . PHE B 1 186 ? -0.483 -5.812 -9.953 1 98.88 186 PHE B CA 1
ATOM 3692 C C . PHE B 1 186 ? -0.256 -4.961 -8.703 1 98.88 186 PHE B C 1
ATOM 3694 O O . PHE B 1 186 ? 0.284 -3.857 -8.797 1 98.88 186 PHE B O 1
ATOM 3701 N N . ILE B 1 187 ? -0.673 -5.426 -7.547 1 98.81 187 ILE B N 1
ATOM 3702 C CA . ILE B 1 187 ? -0.483 -4.691 -6.301 1 98.81 187 ILE B CA 1
ATOM 3703 C C . ILE B 1 187 ? 1.007 -4.449 -6.066 1 98.81 187 ILE B C 1
ATOM 3705 O O . ILE B 1 187 ? 1.421 -3.328 -5.77 1 98.81 187 ILE B O 1
ATOM 3709 N N . VAL B 1 188 ? 1.822 -5.441 -6.266 1 98.62 188 VAL B N 1
ATOM 3710 C CA . VAL B 1 188 ? 3.254 -5.363 -5.988 1 98.62 188 VAL B CA 1
ATOM 3711 C C . VAL B 1 188 ? 3.895 -4.297 -6.875 1 98.62 188 VAL B C 1
ATOM 3713 O O . VAL B 1 188 ? 4.562 -3.389 -6.379 1 98.62 188 VAL B O 1
ATOM 3716 N N . THR B 1 189 ? 3.639 -4.375 -8.172 1 98.75 189 THR B N 1
ATOM 3717 C CA . THR B 1 189 ? 4.301 -3.463 -9.102 1 98.75 189 THR B CA 1
ATOM 3718 C C . THR B 1 189 ? 3.754 -2.047 -8.945 1 98.75 189 THR B C 1
ATOM 3720 O O . THR B 1 189 ? 4.496 -1.072 -9.094 1 98.75 189 THR B O 1
ATOM 3723 N N . SER B 1 190 ? 2.447 -1.928 -8.633 1 98.88 190 SER B N 1
ATOM 3724 C CA . SER B 1 190 ? 1.849 -0.613 -8.43 1 98.88 190 SER B CA 1
ATOM 3725 C C . SER B 1 190 ? 2.398 0.06 -7.176 1 98.88 190 SER B C 1
ATOM 3727 O O . SER B 1 190 ? 2.596 1.276 -7.156 1 98.88 190 SER B O 1
ATOM 3729 N N . VAL B 1 191 ? 2.611 -0.722 -6.117 1 98.81 191 VAL B N 1
ATOM 3730 C CA . VAL B 1 191 ? 3.211 -0.202 -4.895 1 98.81 191 VAL B CA 1
ATOM 3731 C C . VAL B 1 191 ? 4.613 0.327 -5.191 1 98.81 191 VAL B C 1
ATOM 3733 O O . VAL B 1 191 ? 4.988 1.404 -4.723 1 98.81 191 VAL B O 1
ATOM 3736 N N . VAL B 1 192 ? 5.387 -0.396 -5.957 1 98.81 192 VAL B N 1
ATOM 3737 C CA . VAL B 1 192 ? 6.75 0.009 -6.27 1 98.81 192 VAL B CA 1
ATOM 3738 C C . VAL B 1 192 ? 6.734 1.306 -7.074 1 98.81 192 VAL B C 1
ATOM 3740 O O . VAL B 1 192 ? 7.535 2.211 -6.828 1 98.81 192 VAL B O 1
ATOM 3743 N N . GLU B 1 193 ? 5.812 1.339 -8.039 1 98.88 193 GLU B N 1
ATOM 3744 C CA . GLU B 1 193 ? 5.672 2.564 -8.82 1 98.88 193 GLU B CA 1
ATOM 3745 C C . GLU B 1 193 ? 5.301 3.746 -7.926 1 98.88 193 GLU B C 1
ATOM 3747 O O . GLU B 1 193 ? 5.887 4.824 -8.039 1 98.88 193 GLU B O 1
ATOM 3752 N N . MET B 1 194 ? 4.344 3.559 -7.047 1 98.94 194 MET B N 1
ATOM 3753 C CA . MET B 1 194 ? 3.898 4.578 -6.102 1 98.94 194 MET B CA 1
ATOM 3754 C C . MET B 1 194 ? 5.055 5.047 -5.223 1 98.94 194 MET B C 1
ATOM 3756 O O . MET B 1 194 ? 5.238 6.246 -5.02 1 98.94 194 MET B O 1
ATOM 3760 N N . LEU B 1 195 ? 5.855 4.113 -4.75 1 98.94 195 LEU B N 1
ATOM 3761 C CA . LEU B 1 195 ? 6.977 4.449 -3.883 1 98.94 195 LEU B CA 1
ATOM 3762 C C . LEU B 1 195 ? 8.047 5.223 -4.648 1 98.94 195 LEU B C 1
ATOM 3764 O O . LEU B 1 195 ? 8.711 6.094 -4.086 1 98.94 195 LEU B O 1
ATOM 3768 N N . GLY B 1 196 ? 8.242 4.844 -5.926 1 98.81 196 GLY B N 1
ATOM 3769 C CA . GLY B 1 196 ? 9.156 5.629 -6.742 1 98.81 196 GLY B CA 1
ATOM 3770 C C . GLY B 1 196 ? 8.789 7.094 -6.812 1 98.81 196 GLY B C 1
ATOM 3771 O O . GLY B 1 196 ? 9.633 7.969 -6.613 1 98.81 196 GLY B O 1
ATOM 3772 N N . GLU B 1 197 ? 7.523 7.367 -7.07 1 98.88 197 GLU B N 1
ATOM 3773 C CA . GLU B 1 197 ? 7.023 8.734 -7.113 1 98.88 197 GLU B CA 1
ATOM 3774 C C . GLU B 1 197 ? 7.129 9.406 -5.746 1 98.88 197 GLU B C 1
ATOM 3776 O O . GLU B 1 197 ? 7.586 10.547 -5.641 1 98.88 197 GLU B O 1
ATOM 3781 N N . TYR B 1 198 ? 6.754 8.648 -4.68 1 98.94 198 TYR B N 1
ATOM 3782 C CA . TYR B 1 198 ? 6.691 9.148 -3.309 1 98.94 198 TYR B CA 1
ATOM 3783 C C . TYR B 1 198 ? 8.07 9.586 -2.824 1 98.94 198 TYR B C 1
ATOM 3785 O O . TYR B 1 198 ? 8.234 10.711 -2.342 1 98.94 198 TYR B O 1
ATOM 3793 N N . MET B 1 199 ? 9.047 8.719 -3.043 1 98.88 199 MET B N 1
ATOM 3794 C CA . MET B 1 199 ? 10.391 8.984 -2.543 1 98.88 199 MET B CA 1
ATOM 3795 C C . MET B 1 199 ? 11.047 10.117 -3.332 1 98.88 199 MET B C 1
ATOM 3797 O O . MET B 1 199 ? 11.805 10.914 -2.771 1 98.88 199 MET B O 1
ATOM 3801 N N . THR B 1 200 ? 10.758 10.141 -4.621 1 98.88 200 THR B N 1
ATOM 3802 C CA . THR B 1 200 ? 11.297 11.219 -5.449 1 98.88 200 THR B CA 1
ATOM 3803 C C . THR B 1 200 ? 10.672 12.555 -5.066 1 98.88 200 THR B C 1
ATOM 3805 O O . THR B 1 200 ? 11.383 13.562 -4.934 1 98.88 200 THR B O 1
ATOM 3808 N N . LEU B 1 201 ? 9.336 12.578 -4.859 1 98.88 201 LEU B N 1
ATOM 3809 C CA . LEU B 1 201 ? 8.648 13.797 -4.418 1 98.88 201 LEU B CA 1
ATOM 3810 C C . LEU B 1 201 ? 9.219 14.281 -3.088 1 98.88 201 LEU B C 1
ATOM 3812 O O . LEU B 1 201 ? 9.484 15.477 -2.922 1 98.88 201 LEU B O 1
ATOM 3816 N N . ALA B 1 202 ? 9.375 13.336 -2.139 1 98.81 202 ALA B N 1
ATOM 3817 C CA . ALA B 1 202 ? 9.883 13.68 -0.815 1 98.81 202 ALA B CA 1
ATOM 3818 C C . ALA B 1 202 ? 11.281 14.289 -0.908 1 98.81 202 ALA B C 1
ATOM 3820 O O . ALA B 1 202 ? 11.555 15.32 -0.289 1 98.81 202 ALA B O 1
ATOM 3821 N N . GLU B 1 203 ? 12.125 13.719 -1.716 1 98.5 203 GLU B N 1
ATOM 3822 C CA . GLU B 1 203 ? 13.484 14.234 -1.865 1 98.5 203 GLU B CA 1
ATOM 3823 C C . GLU B 1 203 ? 13.492 15.594 -2.557 1 98.5 203 GLU B C 1
ATOM 3825 O O . GLU B 1 203 ? 14.109 16.531 -2.07 1 98.5 203 GLU B O 1
ATOM 3830 N N . ALA B 1 204 ? 12.797 15.648 -3.666 1 98.62 204 ALA B N 1
ATOM 3831 C CA . ALA B 1 204 ? 12.82 16.844 -4.5 1 98.62 204 ALA B CA 1
ATOM 3832 C C . ALA B 1 204 ? 12.188 18.031 -3.779 1 98.62 204 ALA B C 1
ATOM 3834 O O . ALA B 1 204 ? 12.555 19.188 -4.016 1 98.62 204 ALA B O 1
ATOM 3835 N N . SER B 1 205 ? 11.258 17.766 -2.854 1 98.31 205 SER B N 1
ATOM 3836 C CA . SER B 1 205 ? 10.531 18.828 -2.168 1 98.31 205 SER B CA 1
ATOM 3837 C C . SER B 1 205 ? 11.25 19.25 -0.891 1 98.31 205 SER B C 1
ATOM 3839 O O . SER B 1 205 ? 10.781 20.141 -0.176 1 98.31 205 SER B O 1
ATOM 3841 N N . GLY B 1 206 ? 12.328 18.547 -0.54 1 97.62 206 GLY B N 1
ATOM 3842 C CA . GLY B 1 206 ? 13.125 18.938 0.61 1 97.62 206 GLY B CA 1
ATOM 3843 C C . GLY B 1 206 ? 12.805 18.141 1.862 1 97.62 206 GLY B C 1
ATOM 3844 O O . GLY B 1 20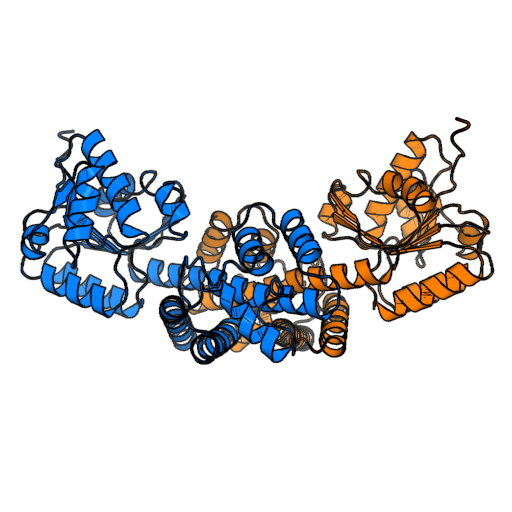6 ? 13.43 18.344 2.904 1 97.62 206 GLY B O 1
ATOM 3845 N N . VAL B 1 207 ? 11.906 17.219 1.84 1 97.94 207 VAL B N 1
ATOM 3846 C CA . VAL B 1 207 ? 11.57 16.359 2.977 1 97.94 207 VAL B CA 1
ATOM 3847 C C . VAL B 1 207 ? 12.719 15.391 3.252 1 97.94 207 VAL B C 1
ATOM 3849 O O . VAL B 1 207 ? 13.094 15.18 4.406 1 97.94 207 VAL B O 1
ATOM 3852 N N . GLY B 1 208 ? 13.266 14.859 2.193 1 97.56 208 GLY B N 1
ATOM 3853 C CA . GLY B 1 208 ? 14.359 13.914 2.316 1 97.56 208 GLY B CA 1
ATOM 3854 C C . GLY B 1 208 ? 13.891 12.477 2.457 1 97.56 208 GLY B C 1
ATOM 3855 O O . GLY B 1 208 ? 12.719 12.219 2.746 1 97.56 208 GLY B O 1
ATOM 3856 N N . GLN B 1 209 ? 14.844 11.547 2.219 1 97.81 209 GLN B N 1
ATOM 3857 C CA . GLN B 1 209 ? 14.539 10.117 2.205 1 97.81 209 GLN B CA 1
ATOM 3858 C C . GLN B 1 209 ? 14.289 9.594 3.619 1 97.81 209 GLN B C 1
ATOM 3860 O O . GLN B 1 209 ? 13.43 8.742 3.828 1 97.81 209 GLN B O 1
ATOM 3865 N N . ASP B 1 210 ? 14.969 10.141 4.57 1 97.62 210 ASP B N 1
ATOM 3866 C CA . ASP B 1 210 ? 14.898 9.648 5.941 1 97.62 210 ASP B CA 1
ATOM 3867 C C . ASP B 1 210 ? 13.523 9.891 6.543 1 97.62 210 ASP B C 1
ATOM 3869 O O . ASP B 1 210 ? 12.906 8.969 7.09 1 97.62 210 ASP B O 1
ATOM 3873 N N . LYS B 1 211 ? 13.055 11.141 6.43 1 98.5 211 LYS B N 1
ATOM 3874 C CA . LYS B 1 211 ? 11.758 11.469 6.996 1 98.5 211 LYS B CA 1
ATOM 3875 C C . LYS B 1 211 ? 10.625 10.805 6.211 1 98.5 211 LYS B C 1
ATOM 3877 O O . LYS B 1 211 ? 9.602 10.43 6.785 1 98.5 211 LYS B O 1
ATOM 3882 N N . ALA B 1 212 ? 10.867 10.672 4.902 1 98.62 212 ALA B N 1
ATOM 3883 C CA . ALA B 1 212 ? 9.898 9.93 4.094 1 98.62 212 ALA B CA 1
ATOM 3884 C C . ALA B 1 212 ? 9.789 8.484 4.555 1 98.62 212 ALA B C 1
ATOM 3886 O O . ALA B 1 212 ? 8.688 7.953 4.699 1 98.62 212 ALA B O 1
ATOM 3887 N N . GLN B 1 213 ? 10.914 7.824 4.793 1 98.69 213 GLN B N 1
ATOM 3888 C CA . GLN B 1 213 ? 10.938 6.457 5.297 1 98.69 213 GLN B CA 1
ATOM 3889 C C . GLN B 1 213 ? 10.297 6.367 6.68 1 98.69 213 GLN B C 1
ATOM 3891 O O . GLN B 1 213 ? 9.539 5.438 6.957 1 98.69 213 GLN B O 1
ATOM 3896 N N . GLU B 1 214 ? 10.609 7.32 7.516 1 98.75 214 GLU B N 1
ATOM 3897 C CA . GLU B 1 214 ? 10.055 7.336 8.867 1 98.75 214 GLU B CA 1
ATOM 3898 C C . GLU B 1 214 ? 8.531 7.398 8.836 1 98.75 214 GLU B C 1
ATOM 3900 O O . GLU B 1 214 ? 7.859 6.723 9.617 1 98.75 214 GLU B O 1
ATOM 3905 N N . LEU B 1 215 ? 7.996 8.188 7.934 1 98.81 215 LEU B N 1
ATOM 3906 C CA . LEU B 1 215 ? 6.547 8.281 7.82 1 98.81 215 LEU B CA 1
ATOM 3907 C C . LEU B 1 215 ? 5.949 6.941 7.395 1 98.81 215 LEU B C 1
ATOM 3909 O O . LEU B 1 215 ? 4.977 6.473 7.988 1 98.81 215 LEU B O 1
ATOM 3913 N N . ILE B 1 216 ? 6.547 6.297 6.391 1 98.56 216 ILE B N 1
ATOM 3914 C CA . ILE B 1 216 ? 6.059 5.008 5.918 1 98.56 216 ILE B CA 1
ATOM 3915 C C . ILE B 1 216 ? 6.117 3.984 7.051 1 98.56 216 ILE B C 1
ATOM 3917 O O . ILE B 1 216 ? 5.18 3.205 7.242 1 98.56 216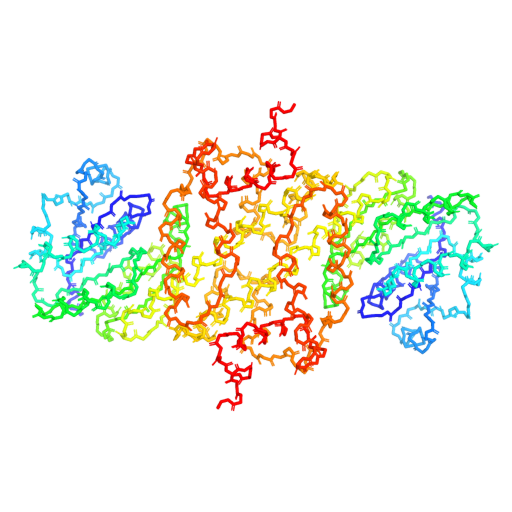 ILE B O 1
ATOM 3921 N N . ASP B 1 217 ? 7.195 3.992 7.844 1 98.06 217 ASP B N 1
ATOM 3922 C CA . ASP B 1 217 ? 7.395 3.035 8.93 1 98.06 217 ASP B CA 1
ATOM 3923 C C . ASP B 1 217 ? 6.332 3.203 10.008 1 98.06 217 ASP B C 1
ATOM 3925 O O . ASP B 1 217 ? 5.969 2.238 10.688 1 98.06 217 ASP B O 1
ATOM 3929 N N . ASN B 1 218 ? 5.859 4.398 10.156 1 97 218 ASN B N 1
ATOM 3930 C CA . ASN B 1 218 ? 4.816 4.648 11.148 1 97 218 ASN B CA 1
ATOM 3931 C C . ASN B 1 218 ? 3.426 4.398 10.57 1 97 218 ASN B C 1
ATOM 3933 O O . ASN B 1 218 ? 2.527 3.941 11.281 1 97 218 ASN B O 1
ATOM 3937 N N . PHE B 1 219 ? 3.293 4.66 9.32 1 95.19 219 PHE B N 1
ATOM 3938 C CA . PHE B 1 219 ? 2 4.684 8.648 1 95.19 219 PHE B CA 1
ATOM 3939 C C . PHE B 1 219 ? 1.608 3.285 8.18 1 95.19 219 PHE B C 1
ATOM 3941 O O . PHE B 1 219 ? 0.439 2.904 8.266 1 95.19 219 PHE B O 1
ATOM 3948 N N . LEU B 1 220 ? 2.584 2.475 7.715 1 96.62 220 LEU B N 1
ATOM 3949 C CA . LEU B 1 220 ? 2.41 1.12 7.199 1 96.62 220 LEU B CA 1
ATOM 3950 C C . LEU B 1 220 ? 3.51 0.198 7.715 1 96.62 220 LEU B C 1
ATOM 3952 O O . LEU B 1 220 ? 4.25 -0.395 6.926 1 96.62 220 LEU B O 1
ATOM 3956 N N . PRO B 1 221 ? 3.512 0.034 9.039 1 95 221 PRO B N 1
ATOM 3957 C CA . PRO B 1 221 ? 4.617 -0.707 9.656 1 95 221 PRO B CA 1
ATOM 3958 C C . PRO B 1 221 ? 4.602 -2.191 9.297 1 95 221 PRO B C 1
ATOM 3960 O O . PRO B 1 221 ? 3.533 -2.799 9.203 1 95 221 PRO B O 1
ATOM 3963 N N . GLN B 1 222 ? 5.742 -2.73 9.008 1 93.38 222 GLN B N 1
ATOM 3964 C CA . GLN B 1 222 ? 5.961 -4.164 8.859 1 93.38 222 GLN B CA 1
ATOM 3965 C C . GLN B 1 222 ? 5.219 -4.719 7.648 1 93.38 222 GLN B C 1
ATOM 3967 O O . GLN B 1 222 ? 4.598 -5.781 7.727 1 93.38 222 GLN B O 1
ATOM 3972 N N . THR B 1 223 ? 5.07 -3.945 6.605 1 96.56 223 THR B N 1
ATOM 3973 C CA . THR B 1 223 ? 4.496 -4.379 5.336 1 96.56 223 THR B CA 1
ATOM 3974 C C . THR B 1 223 ? 5.559 -4.387 4.242 1 96.56 223 THR B C 1
ATOM 3976 O O . THR B 1 223 ? 6.652 -3.855 4.426 1 96.56 223 THR B O 1
ATOM 3979 N N . MET B 1 224 ? 5.238 -5.016 3.156 1 96.25 224 MET B N 1
ATOM 3980 C CA . MET B 1 224 ? 6.121 -4.988 1.993 1 96.25 224 MET B CA 1
ATOM 3981 C C . MET B 1 224 ? 6.375 -3.557 1.537 1 96.25 224 MET B C 1
ATOM 3983 O O . MET B 1 224 ? 7.426 -3.262 0.964 1 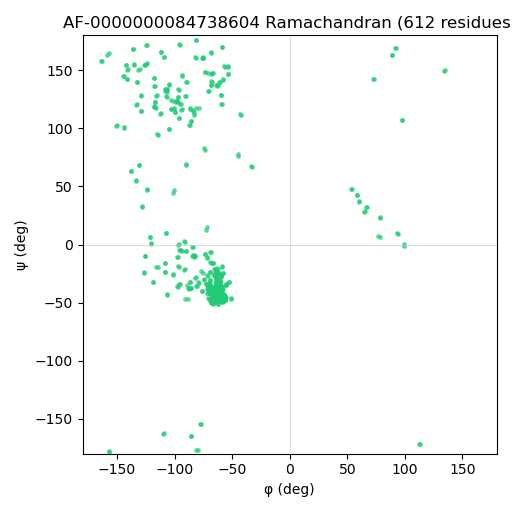96.25 224 MET B O 1
ATOM 3987 N N . ILE B 1 225 ? 5.461 -2.633 1.856 1 98.38 225 ILE B N 1
ATOM 3988 C CA . ILE B 1 225 ? 5.594 -1.243 1.436 1 98.38 225 ILE B CA 1
ATOM 3989 C C . ILE B 1 225 ? 6.758 -0.589 2.176 1 98.38 225 ILE B C 1
ATOM 3991 O O . ILE B 1 225 ? 7.609 0.056 1.56 1 98.38 225 ILE B O 1
ATOM 3995 N N . SER B 1 226 ? 6.797 -0.793 3.518 1 98.06 226 SER B N 1
ATOM 3996 C CA . SER B 1 226 ? 7.902 -0.282 4.32 1 98.06 226 SER B CA 1
ATOM 3997 C C . SER B 1 226 ? 9.227 -0.898 3.889 1 98.06 226 SER B C 1
ATOM 3999 O O . SER B 1 226 ? 10.242 -0.203 3.809 1 98.06 226 SER B O 1
ATOM 4001 N N . THR B 1 227 ? 9.219 -2.182 3.537 1 97.5 227 THR B N 1
ATOM 4002 C CA . THR B 1 227 ? 10.414 -2.893 3.111 1 97.5 227 THR B CA 1
ATOM 4003 C C . THR B 1 227 ? 10.938 -2.332 1.791 1 97.5 227 THR B C 1
ATOM 4005 O O . THR B 1 227 ? 12.133 -2.066 1.651 1 97.5 227 THR B O 1
ATOM 4008 N N . TYR B 1 228 ? 10.055 -2.17 0.805 1 98.38 228 TYR B N 1
ATOM 4009 C CA . TYR B 1 228 ? 10.461 -1.638 -0.492 1 98.38 228 TYR B CA 1
ATOM 4010 C C . TYR B 1 228 ? 10.914 -0.188 -0.371 1 98.38 228 TYR B C 1
ATOM 4012 O O . TYR B 1 228 ? 11.859 0.23 -1.037 1 98.38 228 TYR B O 1
ATOM 4020 N N . ALA B 1 229 ? 10.242 0.592 0.506 1 98.69 229 ALA B N 1
ATOM 4021 C CA . ALA B 1 229 ? 10.672 1.967 0.751 1 98.69 229 ALA B CA 1
ATOM 4022 C C . ALA B 1 229 ? 12.086 2.008 1.312 1 98.69 229 ALA B C 1
ATOM 4024 O O . ALA B 1 229 ? 12.883 2.879 0.946 1 98.69 229 ALA B O 1
ATOM 4025 N N . SER B 1 230 ? 12.398 1.11 2.178 1 98.06 230 SER B N 1
ATOM 4026 C CA . SER B 1 230 ? 13.727 1.038 2.787 1 98.06 230 SER B CA 1
ATOM 4027 C C . SER B 1 230 ? 14.797 0.727 1.748 1 98.06 230 SER B C 1
ATOM 4029 O O . SER B 1 230 ? 15.898 1.271 1.807 1 98.06 230 SER B O 1
ATOM 4031 N N . ARG B 1 231 ? 14.453 -0.114 0.787 1 97.75 231 ARG B N 1
ATOM 4032 C CA . ARG B 1 231 ? 15.406 -0.42 -0.281 1 97.75 231 ARG B CA 1
ATOM 4033 C C . ARG B 1 231 ? 15.711 0.819 -1.114 1 97.75 231 ARG B C 1
ATOM 4035 O O . ARG B 1 231 ? 16.844 1.024 -1.538 1 97.75 231 ARG B O 1
ATOM 4042 N N . ILE B 1 232 ? 14.695 1.602 -1.359 1 98.12 232 ILE B N 1
ATOM 4043 C CA . ILE B 1 232 ? 14.852 2.83 -2.131 1 98.12 232 ILE B CA 1
ATOM 4044 C C . ILE B 1 232 ? 15.664 3.844 -1.325 1 98.12 232 ILE B C 1
ATOM 4046 O O . ILE B 1 232 ? 16.625 4.422 -1.833 1 98.12 232 ILE B O 1
ATOM 4050 N N . SER B 1 233 ? 15.258 4.02 0.003 1 97.44 233 SER B N 1
ATOM 4051 C CA . SER B 1 233 ? 15.898 5.016 0.851 1 97.44 233 SER B CA 1
ATOM 4052 C C . SER B 1 233 ? 17.375 4.688 1.078 1 97.44 233 SER B C 1
ATOM 4054 O O . SER B 1 233 ? 18.203 5.59 1.158 1 97.44 233 SER B O 1
ATOM 4056 N N . ASN B 1 234 ? 17.703 3.391 1.15 1 96.88 234 ASN B N 1
ATOM 4057 C CA . ASN B 1 234 ? 19.078 2.957 1.39 1 96.88 234 ASN B CA 1
ATOM 4058 C C . ASN B 1 234 ? 19.797 2.664 0.082 1 96.88 234 ASN B C 1
ATOM 4060 O O . ASN B 1 234 ? 20.984 2.295 0.093 1 96.88 234 ASN B O 1
ATOM 4064 N N . GLU B 1 235 ? 19.094 2.732 -1.014 1 96.56 235 GLU B N 1
ATOM 4065 C CA . GLU B 1 235 ? 19.625 2.57 -2.367 1 96.56 235 GLU B CA 1
ATOM 4066 C C . GLU B 1 235 ? 20.297 1.215 -2.537 1 96.56 235 GLU B C 1
ATOM 4068 O O . GLU B 1 235 ? 21.406 1.13 -3.092 1 96.56 235 GLU B O 1
ATOM 4073 N N . THR B 1 236 ? 19.703 0.228 -2.039 1 96.81 236 THR B N 1
ATOM 4074 C CA . THR B 1 236 ? 20.25 -1.119 -2.158 1 96.81 236 THR B CA 1
ATOM 4075 C C . THR B 1 236 ? 19.844 -1.75 -3.488 1 96.81 236 THR B C 1
ATOM 4077 O O . THR B 1 236 ? 20.328 -2.83 -3.838 1 96.81 236 THR B O 1
ATOM 4080 N N . PHE B 1 237 ? 19.047 -1.055 -4.316 1 96 237 PHE B N 1
ATOM 4081 C CA . PHE B 1 237 ? 18.438 -1.613 -5.52 1 96 237 PHE B CA 1
ATOM 4082 C C . PHE B 1 237 ? 19.484 -1.8 -6.617 1 96 237 PHE B C 1
ATOM 4084 O O . PHE B 1 237 ? 19.219 -2.465 -7.621 1 96 237 PHE B O 1
ATOM 4091 N N . ARG B 1 238 ? 20.656 -1.303 -6.383 1 93.88 238 ARG B N 1
ATOM 4092 C CA . ARG B 1 238 ? 21.719 -1.434 -7.367 1 93.88 238 ARG B CA 1
ATOM 4093 C C . ARG B 1 238 ? 22.516 -2.723 -7.152 1 93.88 238 ARG B C 1
ATOM 4095 O O . ARG B 1 238 ? 22.906 -3.387 -8.117 1 93.88 238 ARG B O 1
ATOM 4102 N N . ASP B 1 239 ? 22.641 -3.055 -5.871 1 93.38 239 ASP B N 1
ATOM 4103 C CA . ASP B 1 239 ? 23.609 -4.105 -5.539 1 93.38 239 ASP B CA 1
ATOM 4104 C C . ASP B 1 239 ? 22.906 -5.324 -4.945 1 93.38 239 ASP B C 1
ATOM 4106 O O . ASP B 1 239 ? 23.469 -6.414 -4.887 1 93.38 239 ASP B O 1
ATOM 4110 N N . GLN B 1 240 ? 21.734 -5.152 -4.473 1 95.81 240 GLN B N 1
ATOM 4111 C CA . GLN B 1 240 ? 20.953 -6.242 -3.912 1 95.81 240 GLN B CA 1
ATOM 4112 C C . GLN B 1 240 ? 19.703 -6.504 -4.75 1 95.81 240 GLN B C 1
ATOM 4114 O O . GLN B 1 240 ? 18.625 -5.957 -4.469 1 95.81 240 GLN B O 1
ATOM 4119 N N . ILE B 1 241 ? 19.875 -7.441 -5.625 1 95.88 241 ILE B N 1
ATOM 4120 C CA . ILE B 1 241 ? 18.797 -7.723 -6.57 1 95.88 241 ILE B CA 1
ATOM 4121 C C . ILE B 1 241 ? 17.953 -8.883 -6.055 1 95.88 241 ILE B C 1
ATOM 4123 O O . ILE B 1 241 ? 18.391 -10.039 -6.07 1 95.88 241 ILE B O 1
ATOM 4127 N N . HIS B 1 242 ? 16.766 -8.57 -5.637 1 93.81 242 HIS B N 1
ATOM 4128 C CA . HIS B 1 242 ? 15.836 -9.586 -5.16 1 93.81 242 HIS B CA 1
ATOM 4129 C C . HIS B 1 242 ? 14.875 -10.016 -6.266 1 93.81 242 HIS B C 1
ATOM 4131 O O . HIS B 1 242 ? 14.453 -11.172 -6.309 1 93.81 242 HIS B O 1
ATOM 4137 N N . PHE B 1 243 ? 14.516 -9.141 -7.098 1 95.19 243 PHE B N 1
ATOM 4138 C CA . PHE B 1 243 ? 13.641 -9.336 -8.25 1 95.19 243 PHE B CA 1
ATOM 4139 C C . PHE B 1 243 ? 13.984 -8.352 -9.367 1 95.19 243 PHE B C 1
ATOM 4141 O O . PHE B 1 243 ? 13.516 -7.211 -9.359 1 95.19 243 PHE B O 1
ATOM 4148 N N . ALA B 1 244 ? 14.656 -8.82 -10.32 1 96.56 244 ALA B N 1
ATOM 4149 C CA . ALA B 1 244 ? 15.227 -7.957 -11.352 1 96.56 244 ALA B CA 1
ATOM 4150 C C . ALA B 1 244 ? 14.133 -7.312 -12.195 1 96.56 244 ALA B C 1
ATOM 4152 O O . ALA B 1 244 ? 13.102 -7.938 -12.469 1 96.56 244 ALA B O 1
ATOM 4153 N N . ILE B 1 245 ? 14.367 -6.086 -12.688 1 97.88 245 ILE B N 1
ATOM 4154 C CA . ILE B 1 245 ? 13.422 -5.34 -13.508 1 97.88 245 ILE B CA 1
ATOM 4155 C C . ILE B 1 245 ? 13.102 -6.129 -14.773 1 97.88 245 ILE B C 1
ATOM 4157 O O . ILE B 1 245 ? 11.953 -6.156 -15.219 1 97.88 245 ILE B O 1
ATOM 4161 N N . SER B 1 246 ? 14.07 -6.789 -15.344 1 96.44 246 SER B N 1
ATOM 4162 C CA . SER B 1 246 ? 13.844 -7.574 -16.547 1 96.44 246 SER B CA 1
ATOM 4163 C C . SER B 1 246 ? 12.836 -8.695 -16.312 1 96.44 246 SER B C 1
ATOM 4165 O O . SER B 1 246 ? 11.961 -8.945 -17.141 1 96.44 246 SER B O 1
ATOM 4167 N N . THR B 1 247 ? 12.93 -9.383 -15.172 1 93.94 247 THR B N 1
ATOM 4168 C CA . THR B 1 247 ? 12 -10.453 -14.797 1 93.94 247 THR B CA 1
ATOM 4169 C C . THR B 1 247 ? 10.633 -9.883 -14.445 1 93.94 247 THR B C 1
ATOM 4171 O O . THR B 1 247 ? 9.602 -10.477 -14.773 1 93.94 247 THR B O 1
ATOM 4174 N N . THR B 1 248 ? 10.656 -8.742 -13.789 1 96.94 248 THR B N 1
ATOM 4175 C CA . THR B 1 248 ? 9.414 -8.094 -13.414 1 96.94 248 THR B CA 1
ATOM 4176 C C . THR B 1 248 ? 8.586 -7.734 -14.648 1 96.94 248 THR B C 1
ATOM 4178 O O . THR B 1 248 ? 7.359 -7.797 -14.617 1 96.94 248 THR B O 1
ATOM 4181 N N . LYS B 1 249 ? 9.273 -7.355 -15.727 1 97.19 249 LYS B N 1
ATOM 4182 C CA . LYS B 1 249 ? 8.594 -6.949 -16.953 1 97.19 249 LYS B CA 1
ATOM 4183 C C . LYS B 1 249 ? 7.738 -8.086 -17.516 1 97.19 249 LYS B C 1
ATOM 4185 O O . LYS B 1 249 ? 6.676 -7.844 -18.094 1 97.19 249 LYS B O 1
ATOM 4190 N N . LYS B 1 250 ? 8.188 -9.273 -17.328 1 95.94 250 LYS B N 1
ATOM 4191 C CA . LYS B 1 250 ? 7.387 -10.422 -17.75 1 95.94 250 LYS B CA 1
ATOM 4192 C C . LYS B 1 250 ? 6.031 -10.43 -17.047 1 95.94 250 LYS B C 1
ATOM 4194 O O . LYS B 1 250 ? 5 -10.641 -17.688 1 95.94 250 LYS B O 1
ATOM 4199 N N . ASP B 1 251 ? 6.02 -10.219 -15.727 1 96.94 251 ASP B N 1
ATOM 4200 C CA . ASP B 1 251 ? 4.781 -10.18 -14.953 1 96.94 251 ASP B CA 1
ATOM 4201 C C . ASP B 1 251 ? 3.914 -8.992 -15.359 1 96.94 251 ASP B C 1
ATOM 4203 O O . ASP B 1 251 ? 2.689 -9.109 -15.445 1 96.94 251 ASP B O 1
ATOM 4207 N N . VAL B 1 252 ? 4.586 -7.871 -15.617 1 98.56 252 VAL B N 1
ATOM 4208 C CA . VAL B 1 252 ? 3.887 -6.656 -16.031 1 98.56 252 VAL B CA 1
ATOM 4209 C C . VAL B 1 252 ? 3.174 -6.895 -17.359 1 98.56 252 VAL B C 1
ATOM 4211 O O . VAL B 1 252 ? 2.02 -6.5 -17.531 1 98.56 252 VAL B O 1
ATOM 4214 N N . ASN B 1 253 ? 3.83 -7.551 -18.234 1 98.25 253 ASN B N 1
ATOM 4215 C CA . ASN B 1 253 ? 3.217 -7.844 -19.531 1 98.25 253 ASN B CA 1
ATOM 4216 C C . ASN B 1 253 ? 2.023 -8.781 -19.391 1 98.25 253 ASN B C 1
ATOM 4218 O O . ASN B 1 253 ? 1.018 -8.633 -20.078 1 98.25 253 ASN B O 1
ATOM 4222 N N . HIS B 1 254 ? 2.107 -9.773 -18.5 1 98.56 254 HIS B N 1
ATOM 4223 C CA . HIS B 1 254 ? 0.971 -10.648 -18.219 1 98.56 254 HIS B CA 1
ATOM 4224 C C . HIS B 1 254 ? -0.204 -9.852 -17.656 1 98.56 254 HIS B C 1
ATOM 4226 O O . HIS B 1 254 ? -1.36 -10.133 -17.984 1 98.56 254 HIS B O 1
ATOM 4232 N N . ILE B 1 255 ? 0.072 -8.867 -16.766 1 98.88 255 ILE B N 1
ATOM 4233 C CA . ILE B 1 255 ? -0.967 -8.016 -16.203 1 98.88 255 ILE B CA 1
ATOM 4234 C C . ILE B 1 255 ? -1.639 -7.215 -17.312 1 98.88 255 ILE B C 1
ATOM 4236 O O . ILE B 1 255 ? -2.867 -7.133 -17.375 1 98.88 255 ILE B O 1
ATOM 4240 N N . ILE B 1 256 ? -0.816 -6.645 -18.203 1 98.81 256 ILE B N 1
ATOM 4241 C CA . ILE B 1 256 ? -1.326 -5.836 -19.312 1 98.81 256 ILE B CA 1
ATOM 4242 C C . ILE B 1 256 ? -2.186 -6.695 -20.234 1 98.81 256 ILE B C 1
ATOM 4244 O O . ILE B 1 256 ? -3.264 -6.277 -20.656 1 98.81 256 ILE B O 1
ATOM 4248 N N . ASP B 1 257 ? -1.732 -7.895 -20.531 1 98.75 257 ASP B N 1
ATOM 4249 C CA . ASP B 1 257 ? -2.506 -8.805 -21.359 1 98.75 257 ASP B CA 1
ATOM 4250 C C . ASP B 1 257 ? -3.852 -9.133 -20.719 1 98.75 257 ASP B C 1
ATOM 4252 O O . ASP B 1 257 ? -4.887 -9.125 -21.391 1 98.75 257 ASP B O 1
ATOM 4256 N N . LEU B 1 258 ? -3.836 -9.445 -19.438 1 98.69 258 LEU B N 1
ATOM 4257 C CA . LEU B 1 258 ? -5.07 -9.727 -18.703 1 98.69 258 LEU B CA 1
ATOM 4258 C C . LEU B 1 258 ? -6.012 -8.523 -18.766 1 98.69 258 LEU B C 1
ATOM 4260 O O . LEU B 1 258 ? -7.215 -8.688 -18.969 1 98.69 258 LEU B O 1
ATOM 4264 N N . ALA B 1 259 ? -5.469 -7.348 -18.516 1 98.81 259 ALA B N 1
ATOM 4265 C CA . ALA B 1 259 ? -6.242 -6.105 -18.531 1 98.81 259 ALA B CA 1
ATOM 4266 C C . ALA B 1 259 ? -6.879 -5.875 -19.906 1 98.81 259 ALA B C 1
ATOM 4268 O O . ALA B 1 259 ? -8.055 -5.508 -20 1 98.81 259 ALA B O 1
ATOM 4269 N N . ASN B 1 260 ? -6.094 -6.074 -20.938 1 98.56 260 ASN B N 1
ATOM 4270 C CA . ASN B 1 260 ? -6.602 -5.914 -22.297 1 98.56 260 ASN B CA 1
ATOM 4271 C C . ASN B 1 260 ? -7.742 -6.887 -22.594 1 98.56 260 ASN B C 1
ATOM 4273 O O . ASN B 1 260 ? -8.773 -6.5 -23.141 1 98.56 260 ASN B O 1
ATOM 4277 N N . GLU B 1 261 ? -7.551 -8.117 -22.203 1 98.12 261 GLU B N 1
ATOM 4278 C CA . GLU B 1 261 ? -8.57 -9.141 -22.422 1 98.12 261 GLU B CA 1
ATOM 4279 C C . GLU B 1 261 ? -9.852 -8.805 -21.656 1 98.12 261 GLU B C 1
ATOM 4281 O O . GLU B 1 261 ? -10.953 -9.109 -22.125 1 98.12 261 GLU B O 1
ATOM 4286 N N . ALA B 1 262 ? -9.719 -8.164 -20.562 1 98.12 262 ALA B N 1
ATOM 4287 C CA . ALA B 1 262 ? -10.852 -7.879 -19.672 1 98.12 262 ALA B CA 1
ATOM 4288 C C . ALA B 1 262 ? -11.406 -6.48 -19.938 1 98.12 262 ALA B C 1
ATOM 4290 O O . ALA B 1 262 ? -12.352 -6.047 -19.281 1 98.12 262 ALA B O 1
ATOM 4291 N N . ASN B 1 263 ? -10.766 -5.707 -20.812 1 98.19 263 ASN B N 1
ATOM 4292 C CA . ASN B 1 263 ? -11.141 -4.324 -21.094 1 98.19 263 ASN B CA 1
ATOM 4293 C C . ASN B 1 263 ? -11.055 -3.451 -19.844 1 98.19 263 ASN B C 1
ATOM 4295 O O . ASN B 1 263 ? -11.938 -2.627 -19.594 1 98.19 263 ASN B O 1
ATOM 4299 N N . ALA B 1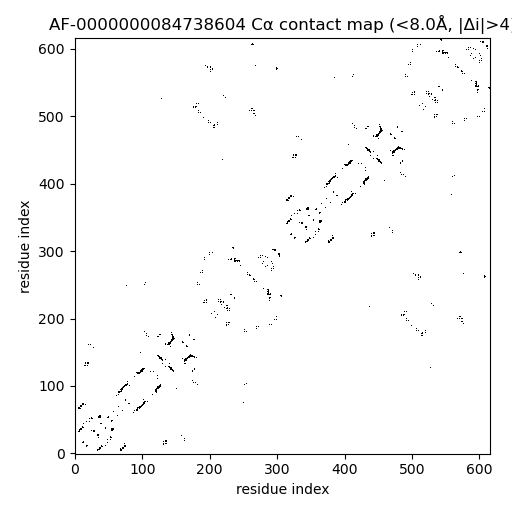 264 ? -10.094 -3.697 -19.016 1 98.19 264 ALA B N 1
ATOM 4300 C CA . ALA B 1 264 ? -9.875 -2.936 -17.797 1 98.19 264 ALA B CA 1
ATOM 4301 C C . ALA B 1 264 ? -8.586 -2.119 -17.875 1 98.19 264 ALA B C 1
ATOM 4303 O O . ALA B 1 264 ? -7.484 -2.676 -17.859 1 98.19 264 ALA B O 1
ATOM 4304 N N . PRO B 1 265 ? -8.664 -0.826 -17.906 1 96.5 265 PRO B N 1
ATOM 4305 C CA . PRO B 1 265 ? -7.438 -0.024 -18.016 1 96.5 265 PRO B CA 1
ATOM 4306 C C . PRO B 1 265 ? -6.574 -0.107 -16.766 1 96.5 265 PRO B C 1
ATOM 4308 O O . PRO B 1 265 ? -7.098 -0.125 -15.641 1 96.5 265 PRO B O 1
ATOM 4311 N N . VAL B 1 266 ? -5.262 -0.176 -16.938 1 98.56 266 VAL B N 1
ATOM 4312 C CA . VAL B 1 266 ? -4.301 -0.23 -15.828 1 98.56 266 VAL B CA 1
ATOM 4313 C C . VAL B 1 266 ? -3.201 0.805 -16.047 1 98.56 266 VAL B C 1
ATOM 4315 O O . VAL B 1 266 ? -2.027 0.452 -16.188 1 98.56 266 VAL B O 1
ATOM 4318 N N . PRO B 1 267 ? -3.523 2.113 -15.969 1 98.69 267 PRO B N 1
ATOM 4319 C CA . PRO B 1 267 ? -2.553 3.17 -16.266 1 98.69 267 PRO B CA 1
ATOM 4320 C C . PRO B 1 267 ? -1.324 3.111 -15.359 1 98.69 267 PRO B C 1
ATOM 4322 O O . PRO B 1 267 ? -0.217 3.438 -15.789 1 98.69 267 PRO B O 1
ATOM 4325 N N . ILE B 1 268 ? -1.442 2.744 -14.094 1 98.88 268 ILE B N 1
ATOM 4326 C CA . ILE B 1 268 ? -0.287 2.656 -13.203 1 98.88 268 ILE B CA 1
ATOM 4327 C C . ILE B 1 268 ? 0.7 1.623 -13.742 1 98.88 268 ILE B C 1
ATOM 4329 O O . ILE B 1 268 ? 1.912 1.854 -13.742 1 98.88 268 ILE B O 1
ATOM 4333 N N . THR B 1 269 ? 0.172 0.476 -14.25 1 98.88 269 THR B N 1
ATOM 4334 C CA . THR B 1 269 ? 1.015 -0.578 -14.797 1 98.88 269 THR B CA 1
ATOM 4335 C C . THR B 1 269 ? 1.756 -0.084 -16.047 1 98.88 269 THR B C 1
ATOM 4337 O O . THR B 1 269 ? 2.928 -0.407 -16.234 1 98.88 269 THR B O 1
ATOM 4340 N N . HIS B 1 270 ? 1.085 0.718 -16.875 1 98.75 270 HIS B N 1
ATOM 4341 C CA . HIS B 1 270 ? 1.728 1.257 -18.062 1 98.75 270 HIS B CA 1
ATOM 4342 C C . HIS B 1 270 ? 2.854 2.219 -17.703 1 98.75 270 HIS B C 1
ATOM 4344 O O . HIS B 1 270 ? 3.908 2.219 -18.344 1 98.75 270 HIS B O 1
ATOM 4350 N N . THR B 1 271 ? 2.619 3.057 -16.703 1 98.75 271 THR B N 1
ATOM 4351 C CA . THR B 1 271 ? 3.666 3.949 -16.219 1 98.75 271 THR B CA 1
ATOM 4352 C C . THR B 1 271 ? 4.855 3.152 -15.688 1 98.75 271 THR B C 1
ATOM 4354 O O . THR B 1 271 ? 6.008 3.473 -15.992 1 98.75 271 THR B O 1
ATOM 4357 N N . PHE B 1 272 ? 4.574 2.096 -14.93 1 98.81 272 PHE B N 1
ATOM 4358 C CA . PHE B 1 272 ? 5.621 1.249 -14.375 1 98.81 272 PHE B CA 1
ATOM 4359 C C . PHE B 1 272 ? 6.441 0.602 -15.477 1 98.81 272 PHE B C 1
ATOM 4361 O O . PHE B 1 272 ? 7.672 0.588 -15.422 1 98.81 272 PHE B O 1
ATOM 4368 N N . LEU B 1 273 ? 5.754 0.096 -16.516 1 98.75 273 LEU B N 1
ATOM 4369 C CA . LEU B 1 273 ? 6.434 -0.557 -17.625 1 98.75 273 LEU B CA 1
ATOM 4370 C C . LEU B 1 273 ? 7.367 0.417 -18.344 1 98.75 273 LEU B C 1
ATOM 4372 O O . LEU B 1 273 ? 8.508 0.072 -18.656 1 98.75 273 LEU B O 1
ATOM 4376 N N . LYS B 1 274 ? 6.852 1.599 -18.594 1 98.62 274 LYS B N 1
ATOM 4377 C CA . LYS B 1 274 ? 7.66 2.635 -19.234 1 98.62 274 LYS B CA 1
ATOM 4378 C C . LYS B 1 274 ? 8.922 2.918 -18.422 1 98.62 274 LYS B C 1
ATOM 4380 O O . LYS B 1 274 ? 10.016 3.037 -18.984 1 98.62 274 LYS B O 1
ATOM 4385 N N . ASN B 1 275 ? 8.789 3.027 -17.125 1 98.62 275 ASN B N 1
ATOM 4386 C CA . ASN B 1 275 ? 9.922 3.312 -16.266 1 98.62 275 ASN B CA 1
ATOM 4387 C C . ASN B 1 275 ? 10.883 2.131 -16.188 1 98.62 275 ASN B C 1
ATOM 4389 O O . ASN B 1 275 ? 12.102 2.316 -16.078 1 98.62 275 ASN B O 1
ATOM 4393 N N . CYS B 1 276 ? 10.336 0.898 -16.188 1 98.62 276 CYS B N 1
ATOM 4394 C CA . CYS B 1 276 ? 11.188 -0.282 -16.266 1 98.62 276 CYS B CA 1
ATOM 4395 C C . CYS B 1 276 ? 12.078 -0.228 -17.5 1 98.62 276 CYS B C 1
ATOM 4397 O O . CYS B 1 276 ? 13.289 -0.447 -17.406 1 98.62 276 CYS B O 1
ATOM 4399 N N . ASP B 1 277 ? 11.492 0.103 -18.625 1 98.69 277 ASP B N 1
ATOM 4400 C CA . ASP B 1 277 ? 12.234 0.171 -19.875 1 98.69 277 ASP B CA 1
ATOM 4401 C C . ASP B 1 277 ? 13.328 1.24 -19.797 1 98.69 277 ASP B C 1
ATOM 4403 O O . ASP B 1 277 ? 14.461 1.011 -20.234 1 98.69 277 ASP B O 1
ATOM 4407 N N . TYR B 1 278 ? 12.953 2.352 -19.266 1 98.56 278 TYR B N 1
ATOM 4408 C CA . TYR B 1 278 ? 13.906 3.447 -19.125 1 98.56 278 TYR B CA 1
ATOM 4409 C C . TYR B 1 278 ? 15.094 3.027 -18.266 1 98.56 278 TYR B C 1
ATOM 4411 O O . TYR B 1 278 ? 16.25 3.256 -18.656 1 98.56 278 TYR B O 1
ATOM 4419 N N . VAL B 1 279 ? 14.844 2.428 -17.141 1 98.25 279 VAL B N 1
ATOM 4420 C CA . VAL B 1 279 ? 15.906 2.078 -16.203 1 98.25 279 VAL B CA 1
ATOM 4421 C C . VAL B 1 279 ? 16.797 1.001 -16.812 1 98.25 279 VAL B C 1
ATOM 4423 O O . VAL B 1 279 ? 18.031 1.067 -16.703 1 98.25 279 VAL B O 1
ATOM 4426 N N . LEU B 1 280 ? 16.172 -0.003 -17.469 1 97.88 280 LEU B N 1
ATOM 4427 C CA . LEU B 1 280 ? 16.953 -1.057 -18.109 1 97.88 280 LEU B CA 1
ATOM 4428 C C . LEU B 1 280 ? 17.906 -0.47 -19.141 1 97.88 280 LEU B C 1
ATOM 4430 O O . LEU B 1 280 ? 19.047 -0.922 -19.266 1 97.88 280 LEU B O 1
ATOM 4434 N N . GLU B 1 281 ? 17.469 0.499 -19.812 1 98.06 281 GLU B N 1
ATOM 4435 C CA . GLU B 1 281 ? 18.266 1.112 -20.875 1 98.06 281 GLU B CA 1
ATOM 4436 C C . GLU B 1 281 ? 19.359 2.006 -20.297 1 98.06 281 GLU B C 1
ATOM 4438 O O . GLU B 1 281 ? 20.5 1.987 -20.766 1 98.06 281 GLU B O 1
ATOM 4443 N N . LYS B 1 282 ? 19.062 2.74 -19.266 1 97.75 282 LYS B N 1
ATOM 4444 C CA . LYS B 1 282 ? 19.938 3.83 -18.844 1 97.75 282 LYS B CA 1
ATOM 4445 C C . LYS B 1 282 ? 20.781 3.426 -17.641 1 97.75 282 LYS B C 1
ATOM 4447 O O . LYS B 1 282 ? 21.859 3.979 -17.406 1 97.75 282 LYS B O 1
ATOM 4452 N N . HIS B 1 283 ? 20.266 2.473 -16.875 1 96.69 283 HIS B N 1
ATOM 4453 C CA . HIS B 1 283 ? 20.938 2.221 -15.602 1 96.69 283 HIS B CA 1
ATOM 4454 C C . HIS B 1 283 ? 21.297 0.75 -15.453 1 96.69 283 HIS B C 1
ATOM 4456 O O . HIS B 1 283 ? 22.172 0.402 -14.656 1 96.69 283 HIS B O 1
ATOM 4462 N N . GLY B 1 284 ? 20.594 -0.136 -16.125 1 96.69 284 GLY B N 1
ATOM 4463 C CA . GLY B 1 284 ? 20.859 -1.562 -16.031 1 96.69 284 GLY B CA 1
ATOM 4464 C C . GLY B 1 284 ? 19.734 -2.332 -15.359 1 96.69 284 GLY B C 1
ATOM 4465 O O . GLY B 1 284 ? 18.656 -1.784 -15.117 1 96.69 284 GLY B O 1
ATOM 4466 N N . ASP B 1 285 ? 19.953 -3.625 -15.07 1 97.81 285 ASP B N 1
ATOM 4467 C CA . ASP B 1 285 ? 18.906 -4.52 -14.578 1 97.81 285 ASP B CA 1
ATOM 4468 C C . ASP B 1 285 ? 18.844 -4.504 -13.055 1 97.81 285 ASP B C 1
ATOM 4470 O O . ASP B 1 285 ? 19.078 -5.531 -12.406 1 97.81 285 ASP B O 1
ATOM 4474 N N . TYR B 1 286 ? 18.406 -3.383 -12.516 1 97.69 286 TYR B N 1
ATOM 4475 C CA . TYR B 1 286 ? 18.281 -3.145 -11.078 1 97.69 286 TYR B CA 1
ATOM 4476 C C . TYR B 1 286 ? 17.188 -4.008 -10.477 1 97.69 286 TYR B C 1
ATOM 4478 O O . TYR B 1 286 ? 16.438 -4.68 -11.203 1 97.69 286 TYR B O 1
ATOM 4486 N N . ASP B 1 287 ? 17.219 -4.07 -9.156 1 97.88 287 ASP B N 1
ATOM 4487 C CA . ASP B 1 287 ? 16.031 -4.559 -8.461 1 97.88 287 ASP B CA 1
ATOM 4488 C C . ASP B 1 287 ? 14.781 -3.775 -8.883 1 97.88 287 ASP B C 1
ATOM 4490 O O . ASP B 1 287 ? 14.883 -2.604 -9.258 1 97.88 287 ASP B O 1
ATOM 4494 N N . LEU B 1 288 ? 13.633 -4.383 -8.789 1 98.06 288 LEU B N 1
ATOM 4495 C CA . LEU B 1 288 ? 12.398 -3.738 -9.211 1 98.06 288 LEU B CA 1
ATOM 4496 C C . LEU B 1 288 ? 12.242 -2.371 -8.555 1 98.06 288 LEU B C 1
ATOM 4498 O O . LEU B 1 288 ? 11.703 -1.442 -9.156 1 98.06 288 LEU B O 1
ATOM 4502 N N . THR B 1 289 ? 12.742 -2.146 -7.281 1 98.5 289 THR B N 1
ATOM 4503 C CA . THR B 1 289 ? 12.609 -0.87 -6.59 1 98.5 289 THR B CA 1
ATOM 4504 C C . THR B 1 289 ? 13.523 0.182 -7.215 1 98.5 289 THR B C 1
ATOM 4506 O O . THR B 1 289 ? 13.383 1.375 -6.938 1 98.5 289 THR B O 1
ATOM 4509 N N . GLY B 1 290 ? 14.406 -0.26 -8.086 1 98.25 290 GLY B N 1
ATOM 4510 C CA . GLY B 1 290 ? 15.281 0.649 -8.812 1 98.25 290 GLY B CA 1
ATOM 4511 C C . GLY B 1 290 ? 14.547 1.5 -9.828 1 98.25 290 GLY B C 1
ATOM 4512 O O . GLY B 1 290 ? 15.109 2.445 -10.383 1 98.25 290 GLY B O 1
ATOM 4513 N N . VAL B 1 291 ? 13.242 1.219 -10.016 1 98.31 291 VAL B N 1
ATOM 4514 C CA . VAL B 1 291 ? 12.438 2.02 -10.93 1 98.31 291 VAL B CA 1
ATOM 4515 C C . VAL B 1 291 ? 12.453 3.48 -10.492 1 98.31 291 VAL B C 1
ATOM 4517 O O . VAL B 1 291 ? 12.234 4.383 -11.305 1 98.31 291 VAL B O 1
ATOM 4520 N N . VAL B 1 292 ? 12.812 3.76 -9.227 1 98.56 292 VAL B N 1
ATOM 4521 C CA . VAL B 1 292 ? 12.891 5.105 -8.664 1 98.56 292 VAL B CA 1
ATOM 4522 C C . VAL B 1 292 ? 13.898 5.938 -9.453 1 98.56 292 VAL B C 1
ATOM 4524 O O . VAL B 1 292 ? 13.75 7.156 -9.562 1 98.56 292 VAL B O 1
ATOM 4527 N N . ALA B 1 293 ? 14.891 5.289 -10.086 1 98.31 293 ALA B N 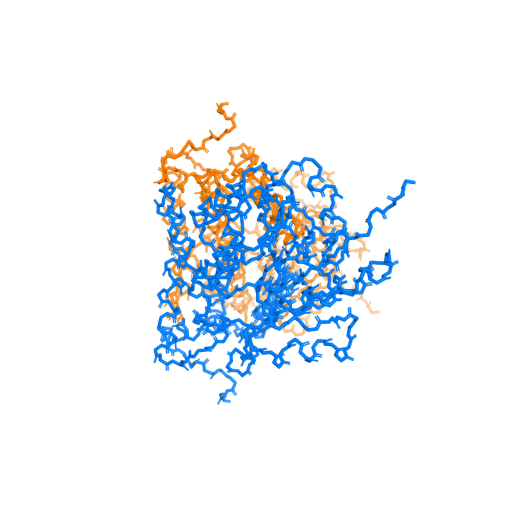1
ATOM 4528 C CA . ALA B 1 293 ? 15.898 5.996 -10.867 1 98.31 293 ALA B CA 1
ATOM 4529 C C . ALA B 1 293 ? 15.258 6.781 -12.008 1 98.31 293 ALA B C 1
ATOM 4531 O O . ALA B 1 293 ? 15.688 7.895 -12.32 1 98.31 293 ALA B O 1
ATOM 4532 N N . ALA B 1 294 ? 14.258 6.18 -12.625 1 98.56 294 ALA B N 1
ATOM 4533 C CA . ALA B 1 294 ? 13.547 6.879 -13.695 1 98.56 294 ALA B CA 1
ATOM 4534 C C . ALA B 1 294 ? 12.883 8.148 -13.18 1 98.56 294 ALA B C 1
ATOM 4536 O O . ALA B 1 294 ? 12.938 9.195 -13.836 1 98.56 294 ALA B O 1
ATOM 4537 N N . HIS B 1 295 ? 12.266 8.102 -12.031 1 98.62 295 HIS B N 1
ATOM 4538 C CA . HIS B 1 295 ? 11.586 9.25 -11.438 1 98.62 295 HIS B CA 1
ATOM 4539 C C . HIS B 1 295 ? 12.578 10.336 -11.039 1 98.62 295 HIS B C 1
ATOM 4541 O O . HIS B 1 295 ? 12.328 11.523 -11.25 1 98.62 295 HIS B O 1
ATOM 4547 N N . ARG B 1 296 ? 13.672 9.922 -10.406 1 98.31 296 ARG B N 1
ATOM 4548 C CA . ARG B 1 296 ? 14.703 10.875 -10 1 98.31 296 ARG B CA 1
ATOM 4549 C C . ARG B 1 296 ? 15.297 11.594 -11.203 1 98.31 296 ARG B C 1
ATOM 4551 O O . ARG B 1 296 ? 15.461 12.812 -11.188 1 98.31 296 ARG B O 1
ATOM 4558 N N . ASP B 1 297 ? 15.555 10.82 -12.289 1 98.31 297 ASP B N 1
ATOM 4559 C CA . ASP B 1 297 ? 16.062 11.422 -13.516 1 98.31 297 ASP B CA 1
ATOM 4560 C C . ASP B 1 297 ? 15.078 12.453 -14.07 1 98.31 297 ASP B C 1
ATOM 4562 O O . ASP B 1 297 ? 15.477 13.539 -14.492 1 98.31 297 ASP B O 1
ATOM 4566 N N . GLN B 1 298 ? 13.836 12.094 -14.086 1 97.62 298 GLN B N 1
ATOM 4567 C CA . GLN B 1 298 ? 12.805 12.984 -14.609 1 97.62 298 GLN B CA 1
ATOM 4568 C C . GLN B 1 298 ? 12.688 14.25 -13.766 1 97.62 298 GLN B C 1
ATOM 4570 O O . GLN B 1 298 ? 12.367 15.32 -14.281 1 97.62 298 GLN B O 1
ATOM 4575 N N . ALA B 1 299 ? 12.93 14.094 -12.484 1 97.94 299 ALA B N 1
ATOM 4576 C CA . ALA B 1 299 ? 12.828 15.219 -11.562 1 97.94 299 ALA B CA 1
ATOM 4577 C C . ALA B 1 299 ? 14.102 16.062 -11.578 1 97.94 299 ALA B C 1
ATOM 4579 O O . ALA B 1 299 ? 14.164 17.109 -10.945 1 97.94 299 ALA B O 1
ATOM 4580 N N . GLY B 1 300 ? 15.125 15.555 -12.227 1 97.38 300 GLY B N 1
ATOM 4581 C CA . GLY B 1 300 ? 16.391 16.266 -12.312 1 97.38 300 GLY B CA 1
ATOM 4582 C C . GLY B 1 300 ? 17.219 16.156 -11.039 1 97.38 300 GLY B C 1
ATOM 4583 O O . GLY B 1 300 ? 18 17.062 -10.727 1 97.38 300 GLY B O 1
ATOM 4584 N N . ILE B 1 301 ? 16.984 15.148 -10.266 1 95.94 301 ILE B N 1
ATOM 4585 C CA . ILE B 1 301 ? 17.812 14.945 -9.086 1 95.94 301 ILE B CA 1
ATOM 4586 C C . ILE B 1 301 ? 18.719 13.727 -9.297 1 95.94 301 ILE B C 1
ATOM 4588 O O . ILE B 1 301 ? 18.453 12.906 -10.18 1 95.94 301 ILE B O 1
ATOM 4592 N N . PRO B 1 302 ? 19.781 13.586 -8.539 1 94.62 302 PRO B N 1
ATOM 4593 C CA . PRO B 1 302 ? 20.703 12.469 -8.742 1 94.62 302 PRO B CA 1
ATOM 4594 C C . PRO B 1 302 ? 20.031 11.109 -8.539 1 94.62 302 PRO B C 1
ATOM 4596 O O . PRO B 1 302 ? 19.203 10.953 -7.645 1 94.62 302 PRO B O 1
ATOM 4599 N N . THR B 1 303 ? 20.375 10.211 -9.367 1 90.19 303 THR B N 1
ATOM 4600 C CA . THR B 1 303 ? 19.891 8.844 -9.234 1 90.19 303 THR B CA 1
ATOM 4601 C C . THR B 1 303 ? 20.359 8.219 -7.934 1 90.19 303 THR B C 1
ATOM 4603 O O . THR B 1 303 ? 19.609 7.527 -7.254 1 90.19 303 THR B O 1
ATOM 4606 N N . ASP B 1 304 ? 21.656 8.492 -7.691 1 87.81 304 ASP B N 1
ATOM 4607 C CA . ASP B 1 304 ? 22.266 8.055 -6.445 1 87.81 304 ASP B CA 1
ATOM 4608 C C . ASP B 1 304 ? 22.328 9.195 -5.434 1 87.81 304 ASP B C 1
ATOM 4610 O O . ASP B 1 304 ? 23.141 10.117 -5.582 1 87.81 304 ASP B O 1
ATOM 4614 N N . LEU B 1 305 ? 21.594 9.062 -4.363 1 89.12 305 LEU B N 1
ATOM 4615 C CA . LEU B 1 305 ? 21.562 10.148 -3.385 1 89.12 305 LEU B CA 1
ATOM 4616 C C . LEU B 1 305 ? 22.625 9.961 -2.314 1 89.12 305 LEU B C 1
ATOM 4618 O O . LEU B 1 305 ? 22.969 10.898 -1.599 1 89.12 305 LEU B O 1
ATOM 4622 N N . GLN B 1 306 ? 23.109 8.758 -2.088 1 77.06 306 GLN B N 1
ATOM 4623 C CA . GLN B 1 306 ? 24.141 8.5 -1.085 1 77.06 306 GLN B CA 1
ATOM 4624 C C . GLN B 1 306 ? 25.531 8.836 -1.624 1 77.06 306 GLN B C 1
ATOM 4626 O O . GLN B 1 306 ? 26.484 8.992 -0.854 1 77.06 306 GLN B O 1
ATOM 4631 N N . LYS B 1 307 ? 25.672 8.734 -2.852 1 57.78 307 LYS B N 1
ATOM 4632 C CA . LYS B 1 307 ? 26.969 9.195 -3.355 1 57.78 307 LYS B CA 1
ATOM 4633 C C . LYS B 1 307 ? 27.062 10.719 -3.309 1 57.78 307 LYS B C 1
ATOM 4635 O O . LYS B 1 307 ? 28.062 11.289 -3.74 1 57.78 307 LYS B O 1
ATOM 4640 N N . LYS B 1 308 ? 26.094 11.383 -2.592 1 38.56 308 LYS B N 1
ATOM 4641 C CA . LYS B 1 308 ? 26.156 12.844 -2.539 1 38.56 308 LYS B CA 1
ATOM 4642 C C . LYS B 1 308 ? 27.25 13.312 -1.583 1 38.56 308 LYS B C 1
ATOM 4644 O O . LYS B 1 308 ? 27.516 12.664 -0.569 1 38.56 308 LYS B O 1
#